Protein AF-A0A7X7XX45-F1 (afdb_monomer)

Nearest PDB structures (foldseek):
  5l0c-assembly2_B  TM=2.137E-01  e=3.041E+00  Homo sapiens
  5l0g-assembly2_C  TM=2.262E-01  e=4.670E+00  Homo sapiens
  5l0g-assembly1_B  TM=1.902E-01  e=3.610E+00  Homo sapiens
  5l0c-assembly2_D-3  TM=1.941E-01  e=4.474E+00  Homo sapiens
  3h2u-assembly2_C  TM=1.671E-01  e=4.670E+00  Homo sapiens

Structure (mmCIF, N/CA/C/O backbone):
data_AF-A0A7X7XX45-F1
#
_entry.id   AF-A0A7X7XX45-F1
#
loop_
_atom_site.group_PDB
_atom_site.id
_atom_site.type_symbol
_atom_site.label_atom_id
_atom_site.label_alt_id
_atom_site.label_comp_id
_atom_site.label_asym_id
_atom_site.label_entity_id
_atom_site.label_seq_id
_atom_site.pdbx_PDB_ins_code
_atom_site.Cartn_x
_atom_site.Cartn_y
_atom_site.Cartn_z
_atom_site.occupancy
_atom_site.B_iso_or_equiv
_atom_site.auth_seq_id
_atom_site.auth_comp_id
_atom_site.auth_asym_id
_atom_site.auth_atom_id
_atom_site.pdbx_PDB_model_num
ATOM 1 N N . MET A 1 1 ? -2.758 -10.608 6.182 1.00 79.75 1 MET A N 1
ATOM 2 C CA . MET A 1 1 ? -3.254 -10.461 4.802 1.00 79.75 1 MET A CA 1
ATOM 3 C C . MET A 1 1 ? -2.399 -9.514 3.956 1.00 79.75 1 MET A C 1
ATOM 5 O O . MET A 1 1 ? -2.329 -8.332 4.275 1.00 79.75 1 MET A O 1
ATOM 9 N N . PHE A 1 2 ? -1.771 -9.986 2.877 1.00 82.12 2 PHE A N 1
ATOM 10 C CA . PHE A 1 2 ? -1.176 -9.144 1.828 1.00 82.12 2 PHE A CA 1
ATOM 11 C C . PHE A 1 2 ? -2.264 -8.475 0.977 1.00 82.12 2 PHE A C 1
ATOM 13 O O . PHE A 1 2 ? -3.292 -9.090 0.683 1.00 82.12 2 PHE A O 1
ATOM 20 N N . LEU A 1 3 ? -2.010 -7.222 0.591 1.00 79.75 3 LEU A N 1
ATOM 21 C CA . LEU A 1 3 ? -2.882 -6.390 -0.237 1.00 79.75 3 LEU A CA 1
ATOM 22 C C . LEU A 1 3 ? -2.043 -5.680 -1.287 1.00 79.75 3 LEU A C 1
ATOM 24 O O . LEU A 1 3 ? -1.069 -5.014 -0.939 1.00 79.75 3 LEU A O 1
ATOM 28 N N . ASP A 1 4 ? -2.458 -5.728 -2.544 1.00 78.69 4 ASP A N 1
ATOM 29 C CA . ASP A 1 4 ? -1.785 -5.019 -3.636 1.00 78.69 4 ASP A CA 1
ATOM 30 C C . ASP A 1 4 ? -2.179 -3.540 -3.779 1.00 78.69 4 ASP A C 1
ATOM 32 O O . ASP A 1 4 ? -1.644 -2.824 -4.620 1.00 78.69 4 ASP A O 1
ATOM 36 N N . LEU A 1 5 ? -3.087 -3.040 -2.942 1.00 77.31 5 LEU A N 1
ATOM 37 C CA . LEU A 1 5 ? -3.520 -1.639 -2.980 1.00 77.31 5 LEU A CA 1
ATOM 38 C C . LEU A 1 5 ? -2.378 -0.650 -2.687 1.00 77.31 5 LEU A C 1
ATOM 40 O O . LEU A 1 5 ? -2.377 0.456 -3.216 1.00 77.31 5 LEU A O 1
ATOM 44 N N . PHE A 1 6 ? -1.387 -1.059 -1.888 1.00 80.56 6 PHE A N 1
ATOM 45 C CA . PHE A 1 6 ? -0.190 -0.261 -1.590 1.00 80.56 6 PHE A CA 1
ATOM 46 C C . PHE A 1 6 ? 0.928 -0.439 -2.621 1.00 80.56 6 PHE A C 1
ATOM 48 O O . PHE A 1 6 ? 2.049 0.020 -2.395 1.00 80.56 6 PHE A O 1
ATOM 55 N N . ASP A 1 7 ? 0.657 -1.135 -3.726 1.00 81.19 7 ASP A N 1
ATOM 56 C CA . ASP A 1 7 ? 1.629 -1.326 -4.789 1.00 81.19 7 ASP A CA 1
ATOM 57 C C . ASP A 1 7 ? 2.168 0.011 -5.322 1.00 81.19 7 ASP A C 1
ATOM 59 O O . ASP A 1 7 ? 1.444 0.994 -5.506 1.00 81.19 7 ASP A O 1
ATOM 63 N N . THR A 1 8 ? 3.476 0.044 -5.556 1.00 81.12 8 THR A N 1
ATOM 64 C CA . THR A 1 8 ? 4.220 1.279 -5.817 1.00 81.12 8 THR A CA 1
ATOM 65 C C . THR A 1 8 ? 3.784 1.928 -7.125 1.00 81.12 8 THR A C 1
ATOM 67 O O . THR A 1 8 ? 3.627 3.148 -7.196 1.00 81.12 8 THR A O 1
ATOM 70 N N . VAL A 1 9 ? 3.449 1.117 -8.132 1.00 82.38 9 VAL A N 1
ATOM 71 C CA . VAL A 1 9 ? 3.035 1.599 -9.451 1.00 82.38 9 VAL A CA 1
ATOM 72 C C . VAL A 1 9 ? 1.693 2.322 -9.396 1.00 82.38 9 VAL A C 1
ATOM 74 O O . VAL A 1 9 ? 1.537 3.347 -10.061 1.00 82.38 9 VAL A O 1
ATOM 77 N N . ARG A 1 10 ? 0.744 1.866 -8.563 1.00 81.94 10 ARG A N 1
ATOM 78 C CA . ARG A 1 10 ? -0.581 2.509 -8.416 1.00 81.94 10 ARG A CA 1
ATOM 79 C C . ARG A 1 10 ? -0.487 3.966 -7.980 1.00 81.94 10 ARG A C 1
ATOM 81 O O . ARG A 1 10 ? -1.389 4.755 -8.240 1.00 81.94 10 ARG A O 1
ATOM 88 N N . THR A 1 11 ? 0.612 4.323 -7.326 1.00 81.69 11 THR A N 1
ATOM 89 C CA . THR A 1 11 ? 0.851 5.670 -6.807 1.00 81.69 11 THR A CA 1
ATOM 90 C C . THR A 1 11 ? 2.033 6.364 -7.483 1.00 81.69 11 THR A C 1
ATOM 92 O O . THR A 1 11 ? 2.446 7.438 -7.046 1.00 81.69 11 THR A O 1
ATOM 95 N N . SER A 1 12 ? 2.570 5.782 -8.560 1.00 83.69 12 SER A N 1
ATOM 96 C CA . SER A 1 12 ? 3.710 6.312 -9.302 1.00 83.69 12 SER A CA 1
ATOM 97 C C . SER A 1 12 ? 3.278 7.347 -10.338 1.00 83.69 12 SER A C 1
ATOM 99 O O . SER A 1 12 ? 2.596 7.022 -11.314 1.00 83.69 12 SER A O 1
ATOM 101 N N . LEU A 1 13 ? 3.743 8.589 -10.175 1.00 80.62 13 LEU A N 1
ATOM 102 C CA . LEU A 1 13 ? 3.510 9.677 -11.137 1.00 80.62 13 LEU A CA 1
ATOM 103 C C . LEU A 1 13 ? 4.233 9.470 -12.478 1.00 80.62 13 LEU A C 1
ATOM 105 O O . LEU A 1 13 ? 3.911 10.131 -13.461 1.00 80.62 13 LEU A O 1
ATOM 109 N N . ALA A 1 14 ? 5.194 8.543 -12.538 1.00 77.88 14 ALA A N 1
ATOM 110 C CA . ALA A 1 14 ? 5.824 8.145 -13.794 1.00 77.88 14 ALA A CA 1
ATOM 111 C C . ALA A 1 14 ? 4.869 7.327 -14.685 1.00 77.88 14 ALA A C 1
ATOM 113 O O . ALA A 1 14 ? 5.042 7.269 -15.903 1.00 77.88 14 ALA A O 1
ATOM 114 N N . VAL A 1 15 ? 3.859 6.689 -14.082 1.00 77.56 15 VAL A N 1
ATOM 115 C CA . VAL A 1 15 ? 2.940 5.767 -14.762 1.00 77.56 15 VAL A CA 1
ATOM 116 C C . VAL A 1 15 ? 1.519 6.322 -14.842 1.00 77.56 15 VAL A C 1
ATOM 118 O O . VAL A 1 15 ? 0.842 6.094 -15.848 1.00 77.56 15 VAL A O 1
ATOM 121 N N . ASN A 1 16 ? 1.082 7.036 -13.805 1.00 82.12 16 ASN A N 1
ATOM 122 C CA . ASN A 1 16 ? -0.287 7.504 -13.617 1.00 82.12 16 ASN A CA 1
ATOM 123 C C . ASN A 1 16 ? -0.335 9.022 -13.390 1.00 82.12 16 ASN A C 1
ATOM 125 O O . ASN A 1 16 ? 0.634 9.632 -12.943 1.00 82.12 16 ASN A O 1
ATOM 129 N N . ASP A 1 17 ? -1.477 9.640 -13.686 1.00 84.62 17 ASP A N 1
ATOM 130 C CA . ASP A 1 17 ? -1.714 11.046 -13.354 1.00 84.62 17 ASP A CA 1
ATOM 131 C C . ASP A 1 17 ? -1.974 11.259 -11.850 1.00 84.62 17 ASP A C 1
ATOM 133 O O . ASP A 1 17 ? -2.214 10.325 -11.080 1.00 84.62 17 ASP A O 1
ATOM 137 N N . LEU A 1 18 ? -1.912 12.526 -11.425 1.00 84.81 18 LEU A N 1
ATOM 138 C CA . LEU A 1 18 ? -2.048 12.921 -10.022 1.00 84.81 18 LEU A CA 1
ATOM 139 C C . LEU A 1 18 ? -3.398 12.511 -9.413 1.00 84.81 18 LEU A C 1
ATOM 141 O O . LEU A 1 18 ? -3.440 12.128 -8.243 1.00 84.81 18 LEU A O 1
ATOM 145 N N . GLU A 1 19 ? -4.478 12.590 -10.190 1.00 86.44 19 GLU A N 1
ATOM 146 C CA . GLU A 1 19 ? -5.829 12.246 -9.743 1.00 86.44 19 GLU A CA 1
ATOM 147 C C . GLU A 1 19 ? -5.939 10.740 -9.480 1.00 86.44 19 GLU A C 1
ATOM 149 O O . GLU A 1 19 ? -6.346 10.328 -8.393 1.00 86.44 19 GLU A O 1
ATOM 154 N N . THR A 1 20 ? -5.459 9.921 -10.417 1.00 84.00 20 THR A N 1
ATOM 155 C CA . THR A 1 20 ? -5.414 8.456 -10.306 1.00 84.00 20 THR A CA 1
ATOM 156 C C . THR A 1 20 ? -4.569 7.999 -9.112 1.00 84.00 20 THR A C 1
ATOM 158 O O . THR A 1 20 ? -4.990 7.135 -8.334 1.00 84.00 20 THR A O 1
ATOM 161 N N . CYS A 1 21 ? -3.396 8.609 -8.912 1.00 83.38 21 CYS A N 1
ATOM 162 C CA . CYS A 1 21 ? -2.545 8.348 -7.747 1.00 83.38 21 CYS A CA 1
ATOM 163 C C . CYS A 1 21 ? -3.228 8.749 -6.428 1.00 83.38 21 CYS A C 1
ATOM 165 O O . CYS A 1 21 ? -3.080 8.065 -5.409 1.00 83.38 21 CYS A O 1
ATOM 167 N N . GLY A 1 22 ? -3.968 9.864 -6.436 1.00 82.94 22 GLY A N 1
ATOM 168 C CA . GLY A 1 22 ? -4.754 10.344 -5.301 1.00 82.94 22 GLY A CA 1
ATOM 169 C C . GLY A 1 22 ? -5.859 9.364 -4.919 1.00 82.94 22 GLY A C 1
ATOM 170 O O . GLY A 1 22 ? -5.903 8.927 -3.768 1.00 82.94 22 GLY A O 1
ATOM 171 N N . LYS A 1 23 ? -6.679 8.945 -5.892 1.00 83.38 23 LYS A N 1
ATOM 172 C CA . LYS A 1 23 ? -7.745 7.955 -5.682 1.00 83.38 23 LYS A CA 1
ATOM 173 C C . LYS A 1 23 ? -7.185 6.638 -5.141 1.00 83.38 23 LYS A C 1
ATOM 175 O O . LYS A 1 23 ? -7.650 6.159 -4.111 1.00 83.38 23 LYS A O 1
ATOM 180 N N . SER A 1 24 ? -6.118 6.121 -5.755 1.00 82.81 24 SER A N 1
ATOM 181 C CA . SER A 1 24 ? -5.468 4.876 -5.315 1.00 82.81 24 SER A CA 1
ATOM 182 C C . SER A 1 24 ? -4.968 4.946 -3.868 1.00 82.81 24 SER A C 1
ATOM 184 O O . SER A 1 24 ? -5.066 3.967 -3.134 1.00 82.81 24 SER A O 1
ATOM 186 N N . SER A 1 25 ? -4.461 6.107 -3.434 1.00 84.12 25 SER A N 1
ATOM 187 C CA . SER A 1 25 ? -4.001 6.293 -2.051 1.00 84.12 25 SER A CA 1
ATOM 188 C C . SER A 1 25 ? -5.155 6.224 -1.050 1.00 84.12 25 SER A C 1
ATOM 190 O O . SER A 1 25 ? -5.038 5.549 -0.029 1.00 84.12 25 SER A O 1
ATOM 192 N N . VAL A 1 26 ? -6.279 6.877 -1.362 1.00 83.12 26 VAL A N 1
ATOM 193 C CA . VAL A 1 26 ? -7.488 6.857 -0.522 1.00 83.12 26 VAL A CA 1
ATOM 194 C C . VAL A 1 26 ? -8.083 5.451 -0.454 1.00 83.12 26 VAL A C 1
ATOM 196 O O . VAL A 1 26 ? -8.467 4.996 0.624 1.00 83.12 26 VAL A O 1
ATOM 199 N N . GLU A 1 27 ? -8.124 4.736 -1.581 1.00 81.50 27 GLU A N 1
ATOM 200 C CA . GLU A 1 27 ? -8.581 3.344 -1.637 1.00 81.50 27 GLU A CA 1
ATOM 201 C C . GLU A 1 27 ? -7.728 2.430 -0.748 1.00 81.50 27 GLU A C 1
ATOM 203 O O . GLU A 1 27 ? -8.270 1.651 0.040 1.00 81.50 27 GLU A O 1
ATOM 208 N N . ALA A 1 28 ? -6.399 2.547 -0.842 1.00 83.44 28 ALA A N 1
ATOM 209 C CA . ALA A 1 28 ? -5.459 1.747 -0.064 1.00 83.44 28 ALA A CA 1
ATOM 210 C C . ALA A 1 28 ? -5.611 1.979 1.444 1.00 83.44 28 ALA A C 1
ATOM 212 O O . ALA A 1 28 ? -5.708 1.023 2.216 1.00 83.44 28 ALA A O 1
ATOM 213 N N . GLU A 1 29 ? -5.688 3.242 1.860 1.00 86.62 29 GLU A N 1
ATOM 214 C CA . GLU A 1 29 ? -5.893 3.626 3.256 1.00 86.62 29 GLU A CA 1
ATOM 215 C C . GLU A 1 29 ? -7.245 3.136 3.795 1.00 86.62 29 GLU A C 1
ATOM 217 O O . GLU A 1 29 ? -7.315 2.502 4.850 1.00 86.62 29 GLU A O 1
ATOM 222 N N . THR A 1 30 ? -8.317 3.343 3.031 1.00 84.19 30 THR A N 1
ATOM 223 C CA . THR A 1 30 ? -9.670 2.922 3.413 1.00 84.19 30 THR A CA 1
ATOM 224 C C . THR A 1 30 ? -9.752 1.405 3.590 1.00 84.19 30 THR A C 1
ATOM 226 O O . THR A 1 30 ? -10.293 0.913 4.585 1.00 84.19 30 THR A O 1
ATOM 229 N N . ALA A 1 31 ? -9.184 0.642 2.655 1.00 82.88 31 ALA A N 1
ATOM 230 C CA . ALA A 1 31 ? -9.136 -0.809 2.763 1.00 82.88 31 ALA A CA 1
ATOM 231 C C . ALA A 1 31 ? -8.314 -1.259 3.976 1.00 82.88 31 ALA A C 1
ATOM 233 O O . ALA A 1 31 ? -8.749 -2.142 4.714 1.00 82.88 31 ALA A O 1
ATOM 234 N N . LEU A 1 32 ? -7.160 -0.633 4.229 1.00 87.44 32 LEU A N 1
ATOM 235 C CA . LEU A 1 32 ? -6.329 -0.933 5.394 1.00 87.44 32 LEU A CA 1
ATOM 236 C C . LEU A 1 32 ? -7.125 -0.789 6.696 1.00 87.44 32 LEU A C 1
ATOM 238 O O . LEU A 1 32 ? -7.111 -1.694 7.534 1.00 87.44 32 LEU A O 1
ATOM 242 N N . PHE A 1 33 ? -7.860 0.313 6.845 1.00 89.44 33 PHE A N 1
ATOM 243 C CA . PHE A 1 33 ? -8.712 0.553 8.003 1.00 89.44 33 PHE A CA 1
ATOM 244 C C . PHE A 1 33 ? -9.787 -0.514 8.173 1.00 89.44 33 PHE A C 1
ATOM 246 O O . PHE A 1 33 ? -9.882 -1.113 9.248 1.00 89.44 33 PHE A O 1
ATOM 253 N N . TYR A 1 34 ? -10.574 -0.794 7.133 1.00 87.44 34 TYR A N 1
ATOM 254 C CA . TYR A 1 34 ? -11.649 -1.780 7.245 1.00 87.44 34 TYR A CA 1
ATOM 255 C C . TYR A 1 34 ? -11.129 -3.181 7.534 1.00 87.44 34 TYR A C 1
ATOM 257 O O . TYR A 1 34 ? -11.734 -3.905 8.320 1.00 87.44 34 TYR A O 1
ATOM 265 N N . LEU A 1 35 ? -9.984 -3.554 6.972 1.00 86.81 35 LEU A N 1
ATOM 266 C CA . LEU A 1 35 ? -9.382 -4.855 7.228 1.00 86.81 35 LEU A CA 1
ATOM 267 C C . LEU A 1 35 ? -8.911 -5.000 8.671 1.00 86.81 35 LEU A C 1
ATOM 269 O O . LEU A 1 35 ? -9.199 -6.024 9.289 1.00 86.81 35 LEU A O 1
ATOM 273 N N . MET A 1 36 ? -8.289 -3.964 9.239 1.00 91.00 36 MET A N 1
ATOM 274 C CA . MET A 1 36 ? -7.956 -3.958 10.665 1.00 91.00 36 MET A CA 1
ATOM 275 C C . MET A 1 36 ? -9.218 -4.024 11.538 1.00 91.00 36 MET A C 1
ATOM 277 O O . MET A 1 36 ? -9.263 -4.791 12.498 1.00 91.00 36 MET A O 1
ATOM 281 N N . VAL A 1 37 ? -10.275 -3.271 11.200 1.00 91.50 37 VAL A N 1
ATOM 282 C CA . VAL A 1 37 ? -11.560 -3.303 11.929 1.00 91.50 37 VAL A CA 1
ATOM 283 C C . VAL A 1 37 ? -12.208 -4.691 11.871 1.00 91.50 37 VAL A C 1
ATOM 285 O O . VAL A 1 37 ? -12.785 -5.143 12.861 1.00 91.50 37 VAL A O 1
ATOM 288 N N . LEU A 1 38 ? -12.059 -5.394 10.748 1.00 89.00 38 LEU A N 1
ATOM 289 C CA . LEU A 1 38 ? -12.464 -6.788 10.550 1.00 89.00 38 LEU A CA 1
ATOM 290 C C . LEU A 1 38 ? -11.493 -7.807 11.164 1.00 89.00 38 LEU A C 1
ATOM 292 O O . LEU A 1 38 ? -11.680 -9.008 10.995 1.00 89.00 38 LEU A O 1
ATOM 296 N N . GLY A 1 39 ? -10.484 -7.357 11.910 1.00 88.38 39 GLY A N 1
ATOM 297 C CA . GLY A 1 39 ? -9.573 -8.219 12.656 1.00 88.38 39 GLY A CA 1
ATOM 298 C C . GLY A 1 39 ? -8.491 -8.903 11.836 1.00 88.38 39 GLY A C 1
ATOM 299 O O . GLY A 1 39 ? -7.779 -9.740 12.390 1.00 88.38 39 GLY A O 1
ATOM 300 N N . TYR A 1 40 ? -8.359 -8.559 10.556 1.00 88.44 40 TYR A N 1
ATOM 301 C CA . TYR A 1 40 ? -7.210 -8.958 9.758 1.00 88.44 40 TYR A CA 1
ATOM 302 C C . TYR A 1 40 ? -5.987 -8.139 10.158 1.00 88.44 40 TYR A C 1
ATOM 304 O O . TYR A 1 40 ? -6.102 -7.016 10.651 1.00 88.44 40 TYR A O 1
ATOM 312 N N . HIS A 1 41 ? -4.805 -8.685 9.887 1.00 88.94 41 HIS A N 1
ATOM 313 C CA . HIS A 1 41 ? -3.536 -7.997 10.073 1.00 88.94 41 HIS A CA 1
ATOM 314 C C . HIS A 1 41 ? -2.912 -7.756 8.699 1.00 88.94 41 HIS A C 1
ATOM 316 O O . HIS A 1 41 ? -2.231 -8.645 8.160 1.00 88.94 41 HIS A O 1
ATOM 322 N N . PRO A 1 42 ? -3.156 -6.580 8.091 1.00 89.00 42 PRO A N 1
ATOM 323 C CA . PRO A 1 42 ? -2.537 -6.216 6.832 1.00 89.00 42 PRO A CA 1
ATOM 324 C C . PRO A 1 42 ? -1.023 -6.384 6.893 1.00 89.00 42 PRO A C 1
ATOM 326 O O . PRO A 1 42 ? -0.378 -6.045 7.887 1.00 89.00 42 PRO A O 1
ATOM 329 N N . ASN A 1 43 ? -0.469 -6.949 5.831 1.00 88.88 43 ASN A N 1
ATOM 330 C CA . ASN A 1 43 ? 0.919 -7.350 5.765 1.00 88.88 43 ASN A CA 1
ATOM 331 C C . ASN A 1 43 ? 1.599 -6.658 4.588 1.00 88.88 43 ASN A C 1
ATOM 333 O O . ASN A 1 43 ? 1.403 -7.048 3.437 1.00 88.88 43 ASN A O 1
ATOM 337 N N . LEU A 1 44 ? 2.362 -5.616 4.901 1.00 91.00 44 LEU A N 1
ATOM 338 C CA . LEU A 1 44 ? 3.041 -4.780 3.921 1.00 91.00 44 LEU A CA 1
ATOM 339 C C . LEU A 1 44 ? 4.413 -5.369 3.593 1.00 91.00 44 LEU A C 1
ATOM 341 O O . LEU A 1 44 ? 5.158 -5.781 4.484 1.00 91.00 44 LEU A O 1
ATOM 345 N N . THR A 1 45 ? 4.773 -5.413 2.316 1.00 90.50 45 THR A N 1
ATOM 346 C CA . THR A 1 45 ? 6.115 -5.849 1.905 1.00 90.50 45 THR A CA 1
ATOM 347 C C . THR A 1 45 ? 7.121 -4.711 2.053 1.00 90.50 45 THR A C 1
ATOM 349 O O . THR A 1 45 ? 6.755 -3.536 2.109 1.00 90.50 45 THR A O 1
ATOM 352 N N . GLN A 1 46 ? 8.416 -5.036 2.066 1.00 88.94 46 GLN A N 1
ATOM 353 C CA . GLN A 1 46 ? 9.471 -4.015 2.083 1.00 88.94 46 GLN A CA 1
ATOM 354 C C . GLN A 1 46 ? 9.332 -3.008 0.934 1.00 88.94 46 GLN A C 1
ATOM 356 O O . GLN A 1 46 ? 9.507 -1.817 1.168 1.00 88.94 46 GLN A O 1
ATOM 361 N N . THR A 1 47 ? 8.963 -3.466 -0.270 1.00 88.56 47 THR A N 1
ATOM 362 C CA . THR A 1 47 ? 8.741 -2.596 -1.437 1.00 88.56 47 THR A CA 1
ATOM 363 C C . THR A 1 47 ? 7.599 -1.610 -1.200 1.00 88.56 47 THR A C 1
ATOM 365 O O . THR A 1 47 ? 7.752 -0.425 -1.471 1.00 88.56 47 THR A O 1
ATOM 368 N N . GLN A 1 48 ? 6.476 -2.069 -0.640 1.00 90.06 48 GLN A N 1
ATOM 369 C CA . GLN A 1 48 ? 5.343 -1.190 -0.331 1.00 90.06 48 GLN A CA 1
ATOM 370 C C . GLN A 1 48 ? 5.713 -0.151 0.728 1.00 90.06 48 GLN A C 1
ATOM 372 O O . GLN A 1 48 ? 5.337 1.008 0.611 1.00 90.06 48 GLN A O 1
ATOM 377 N N . ILE A 1 49 ? 6.493 -0.535 1.739 1.00 90.88 49 ILE A N 1
ATOM 378 C CA . ILE A 1 49 ? 6.934 0.395 2.783 1.00 90.88 49 ILE A CA 1
ATOM 379 C C . ILE A 1 49 ? 7.868 1.478 2.235 1.00 90.88 49 ILE A C 1
ATOM 381 O O . ILE A 1 49 ? 7.727 2.644 2.589 1.00 90.88 49 ILE A O 1
ATOM 385 N N . MET A 1 50 ? 8.841 1.096 1.409 1.00 88.62 50 MET A N 1
ATOM 386 C CA . MET A 1 50 ? 9.905 2.006 0.975 1.00 88.62 50 MET A CA 1
ATOM 387 C C . MET A 1 50 ? 9.531 2.864 -0.244 1.00 88.62 50 MET A C 1
ATOM 389 O O . MET A 1 50 ? 10.139 3.911 -0.456 1.00 88.62 50 MET A O 1
ATOM 393 N N . ASP A 1 51 ? 8.589 2.401 -1.071 1.00 87.81 51 ASP A N 1
ATOM 394 C CA . ASP A 1 51 ? 8.368 2.942 -2.417 1.00 87.81 51 ASP A CA 1
ATOM 395 C C . ASP A 1 51 ? 6.882 3.192 -2.754 1.00 87.81 51 ASP A C 1
ATOM 397 O O . ASP A 1 51 ? 6.532 3.546 -3.878 1.00 87.81 51 ASP A O 1
ATOM 401 N N . SER A 1 52 ? 5.974 3.047 -1.783 1.00 89.31 52 SER A N 1
ATOM 402 C CA . SER A 1 52 ? 4.587 3.501 -1.938 1.00 89.31 52 SER A CA 1
ATOM 403 C C . SER A 1 52 ? 4.464 4.974 -1.559 1.00 89.31 52 SER A C 1
ATOM 405 O O . SER A 1 52 ? 4.709 5.351 -0.409 1.00 89.31 52 SER A O 1
ATOM 407 N N . ASN A 1 53 ? 3.993 5.812 -2.487 1.00 85.75 53 ASN A N 1
ATOM 408 C CA . ASN A 1 53 ? 3.744 7.224 -2.191 1.00 85.75 53 ASN A CA 1
ATOM 409 C C . ASN A 1 53 ? 2.649 7.412 -1.129 1.00 85.75 53 ASN A C 1
ATOM 411 O O . ASN A 1 53 ? 2.653 8.426 -0.435 1.00 85.75 53 ASN A O 1
ATOM 415 N N . THR A 1 54 ? 1.736 6.449 -0.952 1.00 87.38 54 THR A N 1
ATOM 416 C CA . THR A 1 54 ? 0.759 6.480 0.148 1.00 87.38 54 THR A CA 1
ATOM 417 C C . THR A 1 54 ? 1.457 6.405 1.503 1.00 87.38 54 THR A C 1
ATOM 419 O O . THR A 1 54 ? 1.203 7.243 2.364 1.00 87.38 54 THR A O 1
ATOM 422 N N . ILE A 1 55 ? 2.385 5.458 1.679 1.00 90.50 55 ILE A N 1
ATOM 423 C CA . ILE A 1 55 ? 3.117 5.282 2.942 1.00 90.50 55 ILE A CA 1
ATOM 424 C C . ILE A 1 55 ? 3.985 6.505 3.246 1.00 90.50 55 ILE A C 1
ATOM 426 O O . ILE A 1 55 ? 3.964 7.004 4.369 1.00 90.50 55 ILE A O 1
ATOM 430 N N . ILE A 1 56 ? 4.693 7.034 2.246 1.00 87.19 56 IL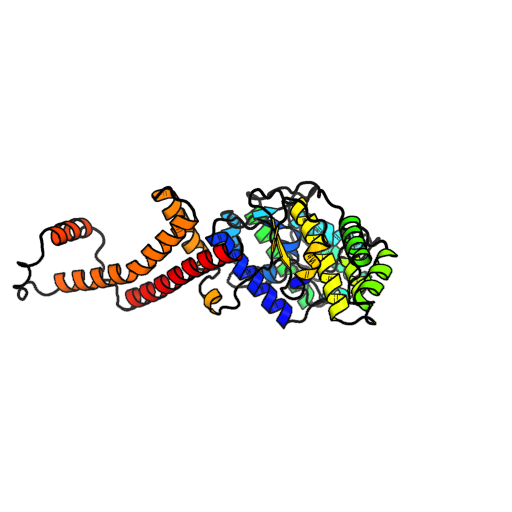E A N 1
ATOM 431 C CA . ILE A 1 56 ? 5.541 8.217 2.436 1.00 87.19 56 ILE A CA 1
ATOM 432 C C . ILE A 1 56 ? 4.717 9.445 2.829 1.00 87.19 56 ILE A C 1
ATOM 434 O O . ILE A 1 56 ? 5.075 10.130 3.784 1.00 87.19 56 ILE A O 1
ATOM 438 N N . LYS A 1 57 ? 3.565 9.675 2.187 1.00 87.75 57 LYS A N 1
ATOM 439 C CA . LYS A 1 57 ? 2.657 10.767 2.570 1.00 87.75 57 LYS A CA 1
ATOM 440 C C . LYS A 1 57 ? 2.159 10.637 4.007 1.00 87.75 57 LYS A C 1
ATOM 442 O O . LYS A 1 57 ? 2.122 11.636 4.716 1.00 87.75 57 LYS A O 1
ATOM 447 N N . ILE A 1 58 ? 1.812 9.427 4.453 1.00 90.56 58 ILE A N 1
ATOM 448 C CA . ILE A 1 58 ? 1.407 9.188 5.848 1.00 90.56 58 ILE A CA 1
ATOM 449 C C . ILE A 1 58 ? 2.558 9.546 6.796 1.00 90.56 58 ILE A C 1
ATOM 451 O O . ILE A 1 58 ? 2.353 10.279 7.762 1.00 90.56 58 ILE A O 1
ATOM 455 N N . MET A 1 59 ? 3.776 9.092 6.492 1.00 92.56 59 MET A N 1
ATOM 456 C CA . MET A 1 59 ? 4.968 9.342 7.309 1.00 92.56 59 MET A CA 1
ATOM 457 C C . MET A 1 59 ? 5.410 10.810 7.347 1.00 92.56 59 MET A C 1
ATOM 459 O O . MET A 1 59 ? 6.008 11.231 8.334 1.00 92.56 59 MET A O 1
ATOM 463 N N . GLN A 1 60 ? 5.104 11.588 6.309 1.00 88.88 60 GLN A N 1
ATOM 464 C CA . GLN A 1 60 ? 5.378 13.028 6.227 1.00 88.88 60 GLN A CA 1
ATOM 465 C C . GLN A 1 60 ? 4.214 13.900 6.737 1.00 88.88 60 GLN A C 1
ATOM 467 O O . GLN A 1 60 ? 4.285 15.124 6.669 1.00 88.88 60 GLN A O 1
ATOM 472 N N . SER A 1 61 ? 3.137 13.291 7.239 1.00 90.00 61 SER A N 1
ATOM 473 C CA . SER A 1 61 ? 1.958 13.994 7.758 1.00 90.00 61 SER A CA 1
ATOM 474 C C . SER A 1 61 ? 1.874 13.945 9.287 1.00 90.00 61 SER A C 1
ATOM 476 O O . SER A 1 61 ? 2.608 13.206 9.949 1.00 90.00 61 SER A O 1
ATOM 478 N N . ASP A 1 62 ? 0.890 14.650 9.849 1.00 90.06 62 ASP A N 1
ATOM 479 C CA . ASP A 1 62 ? 0.546 14.585 11.277 1.00 90.06 62 ASP A CA 1
ATOM 480 C C . ASP A 1 62 ? 0.117 13.171 11.734 1.00 90.06 62 ASP A C 1
ATOM 482 O O . ASP A 1 62 ? 0.039 12.888 12.932 1.00 90.06 62 ASP A O 1
ATOM 486 N N . TYR A 1 63 ? -0.130 12.250 10.795 1.00 90.50 63 TYR A N 1
ATOM 487 C CA . TYR A 1 63 ? -0.566 10.878 11.063 1.00 90.50 63 TYR A CA 1
ATOM 488 C C . TYR A 1 63 ? 0.573 9.889 11.332 1.00 90.50 63 TYR A C 1
ATOM 490 O O . TYR A 1 63 ? 0.306 8.752 11.736 1.00 90.50 63 TYR A O 1
ATOM 498 N N . LYS A 1 64 ? 1.835 10.306 11.157 1.00 93.81 64 LYS A N 1
ATOM 499 C CA . LYS A 1 64 ? 3.034 9.474 11.345 1.00 93.81 64 LYS A CA 1
ATOM 500 C C . LYS A 1 64 ? 3.001 8.648 12.633 1.00 93.81 64 LYS A C 1
ATOM 502 O O . LYS A 1 64 ? 3.143 7.428 12.595 1.00 93.81 64 LYS A O 1
ATOM 507 N N . GLU A 1 65 ? 2.791 9.297 13.777 1.00 93.94 65 GLU A N 1
ATOM 508 C CA . GLU A 1 65 ? 2.839 8.626 15.084 1.00 93.94 65 GLU A CA 1
ATOM 509 C C . GLU A 1 65 ? 1.731 7.582 15.244 1.00 93.94 65 GLU A C 1
ATOM 511 O O . GLU A 1 65 ? 1.954 6.505 15.801 1.00 93.94 65 GLU A O 1
ATOM 516 N N . SER A 1 66 ? 0.540 7.869 14.719 1.00 93.81 66 SER A N 1
ATOM 517 C CA . SER A 1 66 ? -0.579 6.930 14.723 1.00 93.81 66 SER A CA 1
ATOM 518 C C . SER A 1 66 ? -0.270 5.689 13.884 1.00 93.81 66 SER A C 1
ATOM 520 O O . SER A 1 66 ? -0.477 4.566 14.348 1.00 93.81 66 SER A O 1
ATOM 522 N N . PHE A 1 67 ? 0.291 5.873 12.687 1.00 93.81 67 PHE A N 1
ATOM 523 C CA . PHE A 1 67 ? 0.710 4.773 11.819 1.00 93.81 67 PHE A CA 1
ATOM 524 C C . PHE A 1 67 ? 1.802 3.909 12.468 1.00 93.81 67 PHE A C 1
ATOM 526 O O . PHE A 1 67 ? 1.648 2.689 12.586 1.00 93.81 67 PHE A O 1
ATOM 533 N N . LEU A 1 68 ? 2.862 4.535 12.987 1.00 94.50 68 LEU A N 1
ATOM 534 C CA . LEU A 1 68 ? 3.946 3.846 13.696 1.00 94.50 68 LEU A CA 1
ATOM 535 C C . LEU A 1 68 ? 3.435 3.063 14.913 1.00 94.50 68 LEU A C 1
ATOM 537 O O . LEU A 1 68 ? 3.860 1.934 15.166 1.00 94.50 68 LEU A O 1
ATOM 541 N N . LYS A 1 69 ? 2.467 3.615 15.649 1.00 93.50 69 LYS A N 1
ATOM 542 C CA . LYS A 1 69 ? 1.846 2.942 16.795 1.00 93.50 69 LYS A CA 1
ATOM 543 C C . LYS A 1 69 ? 1.056 1.695 16.392 1.00 93.50 69 LYS A C 1
ATOM 545 O O . LYS A 1 69 ? 1.080 0.712 17.136 1.00 93.50 69 LYS A O 1
ATOM 550 N N . LEU A 1 70 ? 0.385 1.702 15.238 1.00 93.94 70 LEU A N 1
ATOM 551 C CA . LEU A 1 70 ? -0.316 0.523 14.712 1.00 93.94 70 LEU A CA 1
ATOM 552 C C . LEU A 1 70 ? 0.661 -0.596 14.327 1.00 93.94 70 LEU A C 1
ATOM 554 O O . LEU A 1 70 ? 0.391 -1.762 14.623 1.00 93.94 70 LEU A O 1
ATOM 558 N N . ILE A 1 71 ? 1.821 -0.245 13.761 1.00 94.00 71 ILE A N 1
ATOM 559 C CA . ILE A 1 71 ? 2.919 -1.187 13.488 1.00 94.00 71 ILE A CA 1
ATOM 560 C C . ILE A 1 71 ? 3.477 -1.763 14.793 1.00 94.00 71 ILE A C 1
ATOM 562 O O . ILE A 1 71 ? 3.543 -2.982 14.953 1.00 94.00 71 ILE A O 1
ATOM 566 N N . ARG A 1 72 ? 3.811 -0.901 15.765 1.00 92.50 72 ARG A N 1
ATOM 567 C CA . ARG A 1 72 ? 4.348 -1.301 17.079 1.00 92.50 72 ARG A CA 1
ATOM 568 C C . ARG A 1 72 ? 3.427 -2.284 17.805 1.00 92.50 72 ARG A C 1
ATOM 570 O O . ARG A 1 72 ? 3.891 -3.194 18.488 1.00 92.50 72 ARG A O 1
ATOM 577 N N . LYS A 1 73 ? 2.111 -2.092 17.679 1.00 90.75 73 LYS A N 1
ATOM 578 C CA . LYS A 1 73 ? 1.088 -2.964 18.279 1.00 90.75 73 LYS A CA 1
ATOM 579 C C . LYS A 1 73 ? 0.785 -4.222 17.464 1.00 90.75 73 LYS A C 1
ATOM 581 O O . LYS A 1 73 ? 0.060 -5.083 17.953 1.00 90.75 73 LYS A O 1
ATOM 586 N N . GLY A 1 74 ? 1.344 -4.344 16.263 1.00 89.88 74 GLY A N 1
ATOM 587 C CA . GLY A 1 74 ? 1.180 -5.504 15.395 1.00 89.88 74 GLY A CA 1
ATOM 588 C C . GLY A 1 74 ? -0.134 -5.540 14.615 1.00 89.88 74 GLY A C 1
ATOM 589 O O . GLY A 1 74 ? -0.414 -6.574 14.011 1.00 89.88 74 GLY A O 1
ATOM 590 N N . TYR A 1 75 ? -0.911 -4.447 14.602 1.00 91.38 75 TYR A N 1
ATOM 591 C CA . TYR A 1 75 ? -2.104 -4.313 13.754 1.00 91.38 75 TYR A CA 1
ATOM 592 C C . TYR A 1 75 ? -1.728 -4.301 12.270 1.00 91.38 75 TYR A C 1
ATOM 594 O O . TYR A 1 75 ? -2.436 -4.873 11.448 1.00 91.38 75 TYR A O 1
ATOM 602 N N . ILE A 1 76 ? -0.576 -3.706 11.954 1.00 92.25 76 ILE A N 1
ATOM 603 C CA . ILE A 1 76 ? 0.063 -3.763 10.640 1.00 92.25 76 ILE A CA 1
ATOM 604 C C . ILE A 1 76 ? 1.349 -4.569 10.796 1.00 92.25 76 ILE A C 1
ATOM 606 O O . ILE A 1 76 ? 2.154 -4.308 11.694 1.00 92.25 76 ILE A O 1
ATOM 610 N N . ARG A 1 77 ? 1.540 -5.563 9.933 1.00 90.75 77 ARG A N 1
ATOM 611 C CA . ARG A 1 77 ? 2.732 -6.414 9.906 1.00 90.75 77 ARG A CA 1
ATOM 612 C C . ARG A 1 77 ? 3.574 -6.089 8.686 1.00 90.75 77 ARG A C 1
ATOM 614 O O . ARG A 1 77 ? 3.065 -5.578 7.691 1.00 90.75 77 ARG A O 1
ATOM 621 N N . ILE A 1 78 ? 4.863 -6.399 8.776 1.00 91.62 78 ILE A N 1
ATOM 622 C CA . ILE A 1 78 ? 5.803 -6.173 7.683 1.00 91.62 78 ILE A CA 1
ATOM 623 C C . ILE A 1 78 ? 6.483 -7.485 7.328 1.00 91.62 78 ILE A C 1
ATOM 625 O O . ILE A 1 78 ? 7.032 -8.166 8.200 1.00 91.62 78 ILE A O 1
ATOM 629 N N . SER A 1 79 ? 6.458 -7.818 6.040 1.00 91.12 79 SER A N 1
ATOM 630 C CA . SER A 1 79 ? 7.137 -8.990 5.507 1.00 91.12 79 SER A CA 1
ATOM 631 C C . SER A 1 79 ? 8.457 -8.635 4.843 1.00 91.12 79 SER A C 1
ATOM 633 O O . SER A 1 79 ? 8.520 -7.773 3.965 1.00 91.12 79 SER A O 1
ATOM 635 N N . LEU A 1 80 ? 9.507 -9.335 5.263 1.00 90.50 80 LEU A N 1
ATOM 636 C CA . LEU A 1 80 ? 10.844 -9.247 4.696 1.00 90.50 80 LEU A CA 1
ATOM 637 C C . LEU A 1 80 ? 10.998 -10.292 3.596 1.00 90.50 80 LEU A C 1
ATOM 639 O O . LEU A 1 80 ? 10.772 -11.479 3.837 1.00 90.50 80 LEU A O 1
ATOM 643 N N . TYR A 1 81 ? 11.422 -9.878 2.407 1.00 87.38 81 TYR A N 1
ATOM 644 C CA . TYR A 1 81 ? 11.774 -10.807 1.346 1.00 87.38 81 TYR A CA 1
ATOM 645 C C . TYR A 1 81 ? 12.903 -11.733 1.780 1.00 87.38 81 TYR A C 1
ATOM 647 O O . TYR A 1 81 ? 13.750 -11.391 2.616 1.00 87.38 81 TYR A O 1
ATOM 655 N N . HIS A 1 82 ? 12.931 -12.912 1.164 1.00 82.94 82 HIS A N 1
ATOM 656 C CA . HIS A 1 82 ? 13.957 -13.900 1.434 1.00 82.94 82 HIS A CA 1
ATOM 657 C C . HIS A 1 82 ? 15.367 -13.299 1.291 1.00 82.94 82 HIS A C 1
ATOM 659 O O . HIS A 1 82 ? 15.671 -12.626 0.309 1.00 82.94 82 HIS A O 1
ATOM 665 N N . GLY A 1 83 ? 16.234 -13.556 2.273 1.00 82.44 83 GLY A N 1
ATOM 666 C CA . GLY A 1 83 ? 17.621 -13.082 2.268 1.00 82.44 83 GLY A CA 1
ATOM 667 C C . GLY A 1 83 ? 17.829 -11.655 2.785 1.00 82.44 83 GLY A C 1
ATOM 668 O O . GLY A 1 83 ? 18.972 -11.212 2.836 1.00 82.44 83 GLY A O 1
ATOM 669 N N . THR A 1 84 ? 16.776 -10.953 3.214 1.00 87.12 84 THR A N 1
ATOM 670 C CA . THR A 1 84 ? 16.883 -9.625 3.844 1.00 87.12 84 THR A CA 1
ATOM 671 C C . THR A 1 84 ? 16.575 -9.695 5.342 1.00 87.12 84 THR A C 1
ATOM 673 O O . THR A 1 84 ? 15.744 -10.495 5.770 1.00 87.12 84 THR A O 1
ATOM 676 N N . LYS A 1 85 ? 17.245 -8.876 6.162 1.00 88.62 85 LYS A N 1
ATOM 677 C CA . LYS A 1 85 ? 17.060 -8.843 7.628 1.00 88.62 85 LYS A CA 1
ATOM 678 C C . LYS A 1 85 ? 16.294 -7.617 8.111 1.00 88.62 85 LYS A C 1
ATOM 680 O O . LYS A 1 85 ? 15.898 -7.572 9.275 1.00 88.62 85 LYS A O 1
ATOM 685 N N . SER A 1 86 ? 16.133 -6.601 7.267 1.00 91.00 86 SER A N 1
ATOM 686 C CA . SER A 1 86 ? 15.472 -5.349 7.632 1.00 91.00 86 SER A CA 1
ATOM 687 C C . SER A 1 86 ? 14.988 -4.585 6.397 1.00 91.00 86 SER A C 1
ATOM 689 O O . SER A 1 86 ? 15.444 -4.840 5.279 1.00 91.00 86 SER A O 1
ATOM 691 N N . ILE A 1 87 ? 14.067 -3.633 6.576 1.00 91.69 87 ILE A N 1
ATOM 692 C CA . ILE A 1 87 ? 13.630 -2.743 5.484 1.00 91.69 87 ILE A CA 1
ATOM 693 C C . ILE A 1 87 ? 14.813 -1.896 4.998 1.00 91.69 87 ILE A C 1
ATOM 695 O O . ILE A 1 87 ? 15.026 -1.753 3.797 1.00 91.69 87 ILE A O 1
ATOM 699 N N . GLN A 1 88 ? 15.627 -1.398 5.934 1.00 90.00 88 GLN A N 1
ATOM 700 C CA . GLN A 1 88 ? 16.806 -0.590 5.625 1.00 90.00 88 GLN A CA 1
ATOM 701 C C . GLN A 1 88 ? 17.839 -1.367 4.792 1.00 90.00 88 GLN A C 1
ATOM 703 O O . GLN A 1 88 ? 18.405 -0.816 3.854 1.00 90.00 88 GLN A O 1
ATOM 708 N N . GLU A 1 89 ? 18.073 -2.650 5.088 1.00 91.06 89 GLU A N 1
ATOM 709 C CA . GLU A 1 89 ? 18.979 -3.491 4.296 1.00 91.06 89 GLU A CA 1
ATOM 710 C C . GLU A 1 89 ? 18.468 -3.656 2.862 1.00 91.06 89 GLU A C 1
ATOM 712 O O . GLU A 1 89 ? 19.242 -3.524 1.915 1.00 91.06 89 GLU A O 1
ATOM 717 N N . HIS A 1 90 ? 17.164 -3.882 2.688 1.00 90.62 90 HIS A N 1
ATOM 718 C CA . HIS A 1 90 ? 16.563 -3.973 1.360 1.00 90.62 90 HIS A CA 1
ATOM 719 C C . HIS A 1 90 ? 16.673 -2.652 0.585 1.00 90.62 90 HIS A C 1
ATOM 721 O O . HIS A 1 90 ? 17.069 -2.667 -0.579 1.00 90.62 90 HIS A O 1
ATOM 727 N N . PHE A 1 91 ? 16.436 -1.513 1.245 1.00 89.88 91 PHE A N 1
ATOM 728 C CA . PHE A 1 91 ? 16.642 -0.186 0.659 1.00 89.88 91 PHE A CA 1
ATOM 729 C C . PHE A 1 91 ? 18.080 0.034 0.185 1.00 89.88 91 PHE A C 1
ATOM 731 O O . PHE A 1 91 ? 18.301 0.440 -0.956 1.00 89.88 91 PHE A O 1
ATOM 738 N N . LEU A 1 92 ? 19.070 -0.296 1.017 1.00 89.50 92 LEU A N 1
ATOM 739 C CA . LEU A 1 92 ? 20.480 -0.152 0.649 1.00 89.50 92 LEU A CA 1
ATOM 740 C C . LEU A 1 92 ? 20.876 -1.089 -0.494 1.00 89.50 92 LEU A C 1
ATOM 742 O O . LEU A 1 92 ? 21.631 -0.682 -1.375 1.00 89.50 92 LEU A O 1
ATOM 746 N N . ASN A 1 93 ? 20.356 -2.317 -0.513 1.00 88.19 93 ASN A N 1
ATOM 747 C CA . ASN A 1 93 ? 20.590 -3.251 -1.612 1.00 88.19 93 ASN A CA 1
ATOM 748 C C . ASN A 1 93 ? 20.004 -2.721 -2.929 1.00 88.19 93 ASN A C 1
ATOM 750 O O . ASN A 1 93 ? 20.700 -2.729 -3.941 1.00 88.19 93 ASN A O 1
ATOM 754 N N . ALA A 1 94 ? 18.782 -2.184 -2.910 1.00 86.56 94 ALA A N 1
ATOM 755 C CA . ALA A 1 94 ? 18.166 -1.575 -4.088 1.00 86.56 94 ALA A CA 1
ATOM 756 C C . ALA A 1 94 ? 18.944 -0.334 -4.576 1.00 86.56 94 ALA A C 1
ATOM 758 O O . ALA A 1 94 ? 19.180 -0.183 -5.774 1.00 86.56 94 ALA A O 1
ATOM 759 N N . MET A 1 95 ? 19.441 0.507 -3.660 1.00 87.00 95 MET A N 1
ATOM 760 C CA . MET A 1 95 ? 20.317 1.634 -4.012 1.00 87.00 95 MET A CA 1
ATOM 761 C C . MET A 1 95 ? 21.645 1.178 -4.636 1.00 87.00 95 MET A C 1
ATOM 763 O O . MET A 1 95 ? 22.106 1.788 -5.600 1.00 87.00 95 MET A O 1
ATOM 767 N N . ARG A 1 96 ? 22.249 0.089 -4.136 1.00 87.62 96 ARG A N 1
ATOM 768 C CA . ARG A 1 96 ? 23.490 -0.488 -4.693 1.00 87.62 96 ARG A CA 1
ATOM 769 C C . ARG A 1 96 ? 23.305 -1.026 -6.107 1.00 87.62 96 ARG A C 1
ATOM 771 O O . ARG A 1 96 ? 24.169 -0.800 -6.949 1.00 87.62 96 ARG A O 1
ATOM 778 N N . MET A 1 97 ? 22.162 -1.650 -6.395 1.00 80.88 97 MET A N 1
ATOM 779 C CA . MET A 1 97 ? 21.847 -2.125 -7.748 1.00 80.88 97 MET A CA 1
ATOM 780 C C . MET A 1 97 ? 21.900 -0.996 -8.790 1.00 80.88 97 MET A C 1
ATOM 782 O O . MET A 1 97 ? 22.336 -1.223 -9.916 1.00 80.88 97 MET A O 1
ATOM 786 N N . GLY A 1 98 ? 21.535 0.236 -8.410 1.00 77.12 98 GLY A N 1
ATOM 787 C CA . GLY A 1 98 ? 21.660 1.413 -9.276 1.00 77.12 98 GLY A CA 1
ATOM 788 C C . GLY A 1 98 ? 23.105 1.847 -9.573 1.00 77.12 98 GLY A C 1
ATOM 789 O O . GLY A 1 98 ? 23.353 2.502 -10.588 1.00 77.12 98 GLY A O 1
ATOM 790 N N . ILE A 1 99 ? 24.069 1.448 -8.737 1.00 83.75 99 ILE A N 1
ATOM 791 C CA . ILE A 1 99 ? 25.497 1.759 -8.891 1.00 83.75 99 ILE A CA 1
ATOM 792 C C . ILE A 1 99 ? 26.195 0.711 -9.758 1.00 83.75 99 ILE A C 1
ATOM 794 O O . ILE A 1 99 ? 26.911 1.076 -10.696 1.00 83.75 99 ILE A O 1
ATOM 798 N N . ASP A 1 100 ? 25.953 -0.570 -9.469 1.00 76.88 100 ASP A N 1
ATOM 799 C CA . ASP A 1 100 ? 26.674 -1.711 -10.054 1.00 76.88 100 ASP A CA 1
ATOM 800 C C . ASP A 1 100 ? 26.412 -1.901 -11.561 1.00 76.88 100 ASP A C 1
ATOM 802 O O . ASP A 1 100 ? 27.138 -2.623 -12.240 1.00 76.88 100 ASP A O 1
ATOM 806 N N . GLY A 1 101 ? 25.426 -1.191 -12.119 1.00 60.09 101 GLY A N 1
ATOM 807 C CA . GLY A 1 101 ? 25.427 -0.790 -13.527 1.00 60.09 101 GLY A CA 1
ATOM 808 C C . GLY A 1 101 ? 25.158 -1.876 -14.568 1.00 60.09 101 GLY A C 1
ATOM 809 O O . GLY A 1 101 ? 25.348 -1.594 -15.746 1.00 60.09 101 GLY A O 1
ATOM 810 N N . ASN A 1 102 ? 24.700 -3.072 -14.192 1.00 51.88 102 ASN A N 1
ATOM 811 C CA . ASN A 1 102 ? 24.506 -4.141 -15.176 1.00 51.88 102 ASN A CA 1
ATOM 812 C C . ASN A 1 102 ? 23.097 -4.246 -15.758 1.00 51.88 102 ASN A C 1
ATOM 814 O O . ASN A 1 102 ? 22.973 -4.710 -16.885 1.00 51.88 102 ASN A O 1
ATOM 818 N N . GLU A 1 103 ? 22.041 -3.806 -15.075 1.00 48.97 103 GLU A N 1
ATOM 819 C CA . GLU A 1 103 ? 20.693 -3.917 -15.631 1.00 48.97 103 GLU A CA 1
ATOM 820 C C . GLU A 1 103 ? 19.737 -2.919 -14.961 1.00 48.97 103 GLU A C 1
ATOM 822 O O . GLU A 1 103 ? 19.487 -3.052 -13.769 1.00 48.97 103 GLU A O 1
ATOM 827 N N . ASP A 1 104 ? 19.192 -1.981 -15.741 1.00 54.00 104 ASP A N 1
ATOM 828 C CA . ASP A 1 104 ? 18.077 -1.071 -15.429 1.00 54.00 104 ASP A CA 1
ATOM 829 C C . ASP A 1 104 ? 18.107 -0.388 -14.051 1.00 54.00 104 ASP A C 1
ATOM 831 O O . ASP A 1 104 ? 17.846 -0.985 -13.009 1.00 54.00 104 ASP A O 1
ATOM 835 N N . PHE A 1 105 ? 18.357 0.923 -14.064 1.00 58.38 105 PHE A N 1
ATOM 836 C CA . PHE A 1 105 ? 18.169 1.796 -12.907 1.00 58.38 105 PHE A CA 1
ATOM 837 C C . PHE A 1 105 ? 16.831 1.488 -12.204 1.00 58.38 105 PHE A C 1
ATOM 839 O O . PHE A 1 105 ? 15.772 1.579 -12.825 1.00 58.38 105 PHE A O 1
ATOM 846 N N . TYR A 1 106 ? 16.884 1.108 -10.920 1.00 62.88 106 TYR A N 1
ATOM 847 C CA . TYR A 1 106 ? 15.683 0.935 -10.104 1.00 62.88 106 TYR A CA 1
ATOM 848 C C . TYR A 1 106 ? 15.098 2.321 -9.824 1.00 62.88 106 TYR A C 1
ATOM 850 O O . TYR A 1 106 ? 15.567 3.046 -8.943 1.00 62.88 106 TYR A O 1
ATOM 858 N N . GLU A 1 107 ? 14.114 2.715 -10.627 1.00 68.06 107 GLU A N 1
ATOM 859 C CA . GLU A 1 107 ? 13.390 3.964 -10.438 1.00 68.06 107 GLU A CA 1
ATOM 860 C C . GLU A 1 107 ? 12.355 3.770 -9.332 1.00 68.06 107 GLU A C 1
ATOM 862 O O . GLU A 1 107 ? 11.319 3.135 -9.522 1.00 68.06 107 GLU A O 1
ATOM 867 N N . PHE A 1 108 ? 12.679 4.295 -8.153 1.00 78.38 108 PHE A N 1
ATOM 868 C CA . PHE A 1 108 ? 11.730 4.404 -7.056 1.00 78.38 108 PHE A CA 1
ATOM 869 C C . PHE A 1 108 ? 10.581 5.322 -7.481 1.00 78.38 108 PHE A C 1
ATOM 871 O O . PHE A 1 108 ? 10.802 6.473 -7.862 1.00 78.38 108 PHE A O 1
ATOM 878 N N . SER A 1 109 ? 9.353 4.833 -7.354 1.00 78.94 109 SER A N 1
ATOM 879 C CA .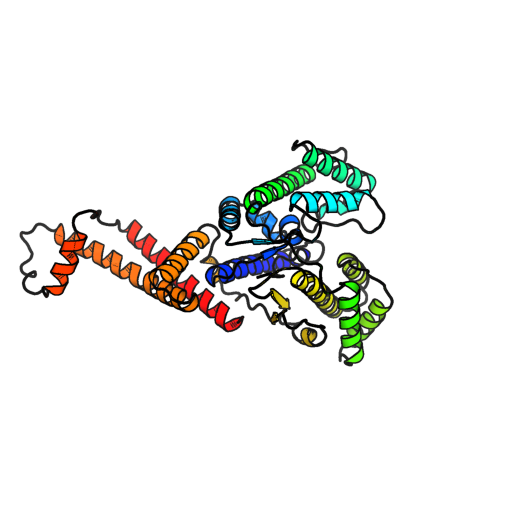 SER A 1 109 ? 8.128 5.620 -7.506 1.00 78.94 109 SER A CA 1
ATOM 880 C C . SER A 1 109 ? 8.074 6.808 -6.539 1.00 78.94 109 SER A C 1
ATOM 882 O O . SER A 1 109 ? 7.447 7.823 -6.851 1.00 78.94 109 SER A O 1
ATOM 884 N N . THR A 1 110 ? 8.737 6.700 -5.385 1.00 82.81 110 THR A N 1
ATOM 885 C CA . THR A 1 110 ? 8.878 7.791 -4.408 1.00 82.81 110 THR A CA 1
ATOM 886 C C . THR A 1 110 ? 10.009 8.759 -4.741 1.00 82.81 110 THR A C 1
ATOM 888 O O . THR A 1 110 ? 10.016 9.868 -4.226 1.00 82.81 110 THR A O 1
ATOM 891 N N . ILE A 1 111 ? 10.939 8.416 -5.639 1.00 85.31 111 ILE A N 1
ATOM 892 C CA . ILE A 1 111 ? 12.068 9.283 -6.024 1.00 85.31 111 ILE A CA 1
ATOM 893 C C . ILE A 1 111 ? 12.032 9.569 -7.541 1.00 85.31 111 ILE A C 1
ATOM 895 O O . ILE A 1 111 ? 13.005 9.291 -8.254 1.00 85.31 111 ILE A O 1
ATOM 899 N N . PRO A 1 112 ? 10.929 10.145 -8.066 1.00 77.56 112 PRO A N 1
ATOM 900 C CA . PRO A 1 112 ? 10.697 10.260 -9.510 1.00 77.56 112 PRO A CA 1
ATOM 901 C C . PRO A 1 112 ? 11.687 11.201 -10.208 1.00 77.56 112 PRO A C 1
ATOM 903 O O . PRO A 1 112 ? 11.902 11.108 -11.409 1.00 77.56 112 PRO A O 1
ATOM 906 N N . PHE A 1 113 ? 12.322 12.105 -9.465 1.00 85.06 113 PHE A N 1
ATOM 907 C CA . PHE A 1 113 ? 13.269 13.074 -10.010 1.00 85.06 113 PHE A CA 1
ATOM 908 C C . PHE A 1 113 ? 14.651 12.489 -10.315 1.00 85.06 113 PHE A C 1
ATOM 910 O O . PHE A 1 113 ? 15.513 13.193 -10.841 1.00 85.06 113 PHE A O 1
ATOM 917 N N . MET A 1 114 ? 14.930 11.235 -9.942 1.00 84.12 114 MET A N 1
ATOM 918 C CA . MET A 1 114 ? 16.246 10.653 -10.204 1.00 84.12 114 MET A CA 1
ATOM 919 C C . MET A 1 114 ? 16.557 10.611 -11.700 1.00 84.12 114 MET A C 1
ATOM 921 O O . MET A 1 114 ? 17.705 10.837 -12.081 1.00 84.12 114 MET A O 1
ATOM 925 N N . SER A 1 115 ? 15.549 10.396 -12.545 1.00 80.50 115 SER A N 1
ATOM 926 C CA . SER A 1 115 ? 15.685 10.401 -14.003 1.00 80.50 115 SER A CA 1
ATOM 927 C C . SER A 1 115 ? 16.043 11.777 -14.592 1.00 80.50 115 SER A C 1
ATOM 929 O O . SER A 1 115 ? 16.550 11.830 -15.713 1.00 80.50 115 SER A O 1
ATOM 931 N N . GLU A 1 116 ? 15.895 12.879 -13.841 1.00 87.75 116 GLU A N 1
ATOM 932 C CA . GLU A 1 116 ? 16.340 14.222 -14.258 1.00 87.75 116 GLU A CA 1
ATOM 933 C C . GLU A 1 116 ? 17.871 14.371 -14.280 1.00 87.75 116 GLU A C 1
ATOM 935 O O . GLU A 1 116 ? 18.408 15.270 -14.935 1.00 87.75 116 GLU A O 1
ATOM 940 N N . TYR A 1 117 ? 18.591 13.513 -13.555 1.00 89.00 117 TYR A N 1
ATOM 941 C CA . TYR A 1 117 ? 20.044 13.575 -13.428 1.00 89.00 117 TYR A CA 1
ATOM 942 C C . TYR A 1 117 ? 20.730 12.589 -14.368 1.00 89.00 117 TYR A C 1
ATOM 944 O O . TYR A 1 117 ? 20.222 11.498 -14.612 1.00 89.00 117 TYR A O 1
ATOM 952 N N . ASP A 1 118 ? 21.922 12.932 -14.860 1.00 88.94 118 ASP A N 1
ATOM 953 C CA . ASP A 1 118 ? 22.756 11.997 -15.618 1.00 88.94 118 ASP A CA 1
ATOM 954 C C . ASP A 1 118 ? 23.250 10.828 -14.747 1.00 88.94 118 ASP A C 1
ATOM 956 O O . ASP A 1 118 ? 23.272 10.895 -13.516 1.00 88.94 118 ASP A O 1
ATOM 960 N N . GLU A 1 119 ? 23.670 9.740 -15.393 1.00 86.69 119 GLU A N 1
ATOM 961 C CA . GLU A 1 119 ? 24.095 8.512 -14.714 1.00 86.69 119 GLU A CA 1
ATOM 962 C C . GLU A 1 119 ? 25.192 8.749 -13.670 1.00 86.69 119 GLU A C 1
ATOM 964 O O . GLU A 1 119 ? 25.138 8.180 -12.580 1.00 86.69 119 GLU A O 1
ATOM 969 N N . LYS A 1 120 ? 26.165 9.616 -13.972 1.00 89.38 120 LYS A N 1
ATOM 970 C CA . LYS A 1 120 ? 27.278 9.900 -13.066 1.00 89.38 120 LYS A CA 1
ATOM 971 C C . LYS A 1 120 ? 26.771 10.568 -11.790 1.00 89.38 120 LYS A C 1
ATOM 973 O O . LYS A 1 120 ? 27.165 10.158 -10.698 1.00 89.38 120 LYS A O 1
ATOM 978 N N . ARG A 1 121 ? 25.889 11.564 -11.915 1.00 90.69 121 ARG A N 1
ATOM 979 C CA . ARG A 1 121 ? 25.264 12.241 -10.768 1.00 90.69 121 ARG A CA 1
ATOM 980 C C . ARG A 1 121 ? 24.364 11.306 -9.967 1.00 90.69 121 ARG A C 1
ATOM 982 O O . ARG A 1 121 ? 24.483 11.278 -8.746 1.00 90.69 121 ARG A O 1
ATOM 989 N N . ARG A 1 122 ? 23.536 10.487 -10.629 1.00 88.94 122 ARG A N 1
ATOM 990 C CA . ARG A 1 122 ? 22.685 9.490 -9.949 1.00 88.94 122 ARG A CA 1
ATOM 991 C C . ARG A 1 122 ? 23.514 8.521 -9.108 1.00 88.94 122 ARG A C 1
ATOM 993 O O . ARG A 1 122 ? 23.237 8.356 -7.924 1.00 88.94 122 ARG A O 1
ATOM 1000 N N . LYS A 1 123 ? 24.569 7.936 -9.688 1.00 88.94 123 LYS A N 1
ATOM 1001 C CA . LYS A 1 123 ? 25.461 6.999 -8.985 1.00 88.94 123 LYS A CA 1
ATOM 1002 C C . LYS A 1 123 ? 26.176 7.657 -7.808 1.00 88.94 123 LYS A C 1
ATOM 1004 O O . LYS A 1 123 ? 26.291 7.049 -6.744 1.00 88.94 123 LYS A O 1
ATOM 1009 N N . LEU A 1 124 ? 26.631 8.901 -7.977 1.00 90.69 124 LEU A N 1
ATOM 1010 C CA . LEU A 1 124 ? 27.259 9.664 -6.898 1.00 90.69 124 LEU A CA 1
ATOM 1011 C C . LEU A 1 124 ? 26.277 9.903 -5.744 1.00 90.69 124 LEU A C 1
ATOM 1013 O O . LEU A 1 124 ? 26.624 9.670 -4.587 1.00 90.69 124 LEU A O 1
ATOM 1017 N N . PHE A 1 125 ? 25.043 10.293 -6.059 1.00 91.56 125 PHE A N 1
ATOM 1018 C CA . PHE A 1 125 ? 24.012 10.536 -5.059 1.00 91.56 125 PHE A CA 1
ATOM 1019 C C . PHE A 1 125 ? 23.606 9.250 -4.324 1.00 91.56 125 PHE A C 1
ATOM 1021 O O . PHE A 1 125 ? 23.588 9.227 -3.097 1.00 91.56 125 PHE A O 1
ATOM 1028 N N . GLN A 1 126 ? 23.398 8.140 -5.041 1.00 90.38 126 GLN A N 1
ATOM 1029 C CA . GLN A 1 126 ? 23.154 6.822 -4.435 1.00 90.38 126 GLN A CA 1
ATOM 1030 C C . GLN A 1 126 ? 24.302 6.381 -3.520 1.00 90.38 126 GLN A C 1
ATOM 1032 O O . GLN A 1 126 ? 24.058 5.907 -2.411 1.00 90.38 126 GLN A O 1
ATOM 1037 N N . THR A 1 127 ? 25.554 6.591 -3.942 1.00 91.19 127 THR A N 1
ATOM 1038 C CA . THR A 1 127 ? 26.738 6.298 -3.117 1.00 91.19 127 THR A CA 1
ATOM 1039 C C . THR A 1 127 ? 26.719 7.113 -1.826 1.00 91.19 127 THR A C 1
ATOM 1041 O O . THR A 1 127 ? 26.950 6.561 -0.752 1.00 91.19 127 THR A O 1
ATOM 1044 N N . ARG A 1 128 ? 26.389 8.409 -1.913 1.00 91.19 128 ARG A N 1
ATOM 1045 C CA . ARG A 1 128 ? 26.270 9.300 -0.751 1.00 91.19 128 ARG A CA 1
ATOM 1046 C C . ARG A 1 128 ? 25.164 8.847 0.201 1.00 91.19 128 ARG A C 1
ATOM 1048 O O . ARG A 1 128 ? 25.407 8.796 1.399 1.00 91.19 128 ARG A O 1
ATOM 1055 N N . ILE A 1 129 ? 23.994 8.463 -0.316 1.00 90.88 129 ILE A N 1
ATOM 1056 C CA . ILE A 1 129 ? 22.876 7.938 0.488 1.00 90.88 129 ILE A CA 1
ATOM 1057 C C . ILE A 1 129 ? 23.287 6.666 1.233 1.00 90.88 129 ILE A C 1
ATOM 1059 O O . ILE A 1 129 ? 23.026 6.538 2.430 1.00 90.88 129 ILE A O 1
ATOM 1063 N N . ILE A 1 130 ? 23.948 5.732 0.544 1.00 91.06 130 ILE A N 1
ATOM 1064 C CA . ILE A 1 130 ? 24.424 4.484 1.149 1.00 91.06 130 ILE A CA 1
ATOM 1065 C C . ILE A 1 130 ? 25.444 4.778 2.251 1.00 91.06 130 ILE A C 1
ATOM 1067 O O . ILE A 1 130 ? 25.321 4.236 3.348 1.00 91.06 130 ILE A O 1
ATOM 1071 N N . ASP A 1 131 ? 26.427 5.637 1.978 1.00 90.81 131 ASP A N 1
ATOM 1072 C CA . ASP A 1 131 ? 27.463 6.001 2.945 1.00 90.81 131 ASP A CA 1
ATOM 1073 C C . ASP A 1 131 ? 26.869 6.698 4.180 1.00 90.81 131 ASP A C 1
ATOM 1075 O O . ASP A 1 131 ? 27.184 6.325 5.309 1.00 90.81 131 ASP A O 1
ATOM 1079 N N . ALA A 1 132 ? 25.932 7.627 3.974 1.00 89.81 132 ALA A N 1
ATOM 1080 C CA . ALA A 1 132 ? 25.179 8.301 5.030 1.00 89.81 132 ALA A CA 1
ATOM 1081 C C . ALA A 1 132 ? 24.425 7.311 5.927 1.00 89.81 132 ALA A C 1
ATOM 1083 O O . ALA A 1 132 ? 24.559 7.341 7.151 1.00 89.81 132 ALA A O 1
ATOM 1084 N N . CYS A 1 133 ? 23.706 6.364 5.320 1.00 88.38 133 CYS A N 1
ATOM 1085 C CA . CYS A 1 133 ? 22.965 5.336 6.048 1.00 88.38 133 CYS A CA 1
ATOM 1086 C C . CYS A 1 133 ? 23.873 4.375 6.831 1.00 88.38 133 CYS A C 1
ATOM 1088 O O . CYS A 1 133 ? 23.489 3.927 7.909 1.00 88.38 133 CYS A O 1
ATOM 1090 N N . ILE A 1 134 ? 25.048 4.029 6.292 1.00 88.12 134 ILE A N 1
ATOM 1091 C CA . ILE A 1 134 ? 26.009 3.127 6.947 1.00 88.12 134 ILE A CA 1
ATOM 1092 C C . ILE A 1 134 ? 26.704 3.826 8.119 1.00 88.12 134 ILE A C 1
ATOM 1094 O O . ILE A 1 134 ? 26.882 3.222 9.175 1.00 88.12 134 ILE A O 1
ATOM 1098 N N . ASN A 1 135 ? 27.087 5.090 7.936 1.00 87.81 135 ASN A N 1
ATOM 1099 C CA . ASN A 1 135 ? 27.877 5.843 8.909 1.00 87.81 135 ASN A CA 1
ATOM 1100 C C . ASN A 1 135 ? 27.023 6.666 9.891 1.00 87.81 135 ASN A C 1
ATOM 1102 O O . ASN A 1 135 ? 27.571 7.253 10.822 1.00 87.81 135 ASN A O 1
ATOM 1106 N N . GLY A 1 136 ? 25.699 6.702 9.712 1.00 83.81 136 GLY A N 1
ATOM 1107 C CA . GLY A 1 136 ? 24.763 7.330 10.646 1.00 83.81 136 GLY A CA 1
ATOM 1108 C C . GLY A 1 136 ? 24.774 8.859 10.616 1.00 83.81 136 GLY A C 1
ATOM 1109 O O . GLY A 1 136 ? 24.557 9.487 11.650 1.00 83.81 136 GLY A O 1
ATOM 1110 N N . TYR A 1 137 ? 25.042 9.462 9.456 1.00 85.88 137 TYR A N 1
ATOM 1111 C CA . TYR A 1 137 ? 24.892 10.905 9.250 1.00 85.88 137 TYR A CA 1
ATOM 1112 C C . TYR A 1 137 ? 23.720 11.199 8.305 1.00 85.88 137 TYR A C 1
ATOM 1114 O O . TYR A 1 137 ? 23.366 10.372 7.473 1.00 85.88 137 TYR A O 1
ATOM 1122 N N . HIS A 1 138 ? 23.111 12.380 8.439 1.00 79.06 138 HIS A N 1
ATOM 1123 C CA . HIS A 1 138 ? 21.871 12.755 7.734 1.00 79.06 138 HIS A CA 1
ATOM 1124 C C . HIS A 1 138 ? 22.069 13.856 6.678 1.00 79.06 138 HIS A C 1
ATOM 1126 O O . HIS A 1 138 ? 21.110 14.463 6.214 1.00 79.06 138 HIS A O 1
ATOM 1132 N N . ASP A 1 139 ? 23.319 14.135 6.307 1.00 82.31 139 ASP A N 1
ATOM 1133 C CA . ASP A 1 139 ? 23.645 15.051 5.216 1.00 82.31 139 ASP A CA 1
ATOM 1134 C C . ASP A 1 139 ? 23.756 14.297 3.885 1.00 82.31 139 ASP A C 1
ATOM 1136 O O . ASP A 1 139 ? 24.763 13.647 3.588 1.00 82.31 139 ASP A O 1
ATOM 1140 N N . PHE A 1 140 ? 22.709 14.420 3.074 1.00 87.44 140 PHE A N 1
ATOM 1141 C CA . PHE A 1 140 ? 22.619 13.815 1.747 1.00 87.44 140 PHE A CA 1
ATOM 1142 C C . PHE A 1 140 ? 23.044 14.769 0.624 1.00 87.44 140 PHE A C 1
ATOM 1144 O O . PHE A 1 140 ? 22.929 14.408 -0.546 1.00 87.44 140 PHE A O 1
ATOM 1151 N N . SER A 1 141 ? 23.536 15.970 0.951 1.00 86.19 141 SER A N 1
ATOM 1152 C CA . SER A 1 141 ? 23.933 16.946 -0.062 1.00 86.19 141 SER A CA 1
ATOM 1153 C C . SE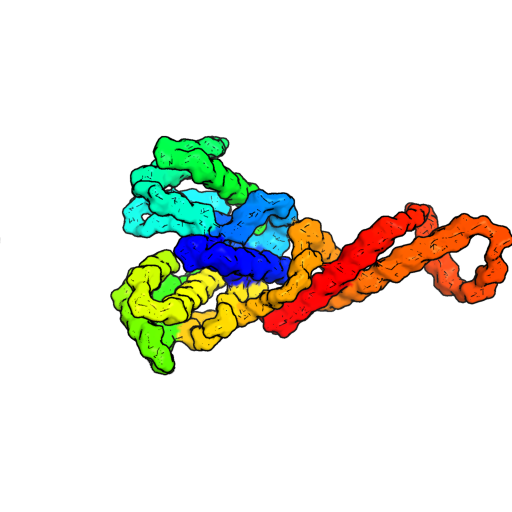R A 1 141 ? 25.025 16.390 -0.982 1.00 86.19 141 SER A C 1
ATOM 1155 O O . SER A 1 141 ? 25.942 15.670 -0.569 1.00 86.19 141 SER A O 1
ATOM 1157 N N . CYS A 1 142 ? 24.883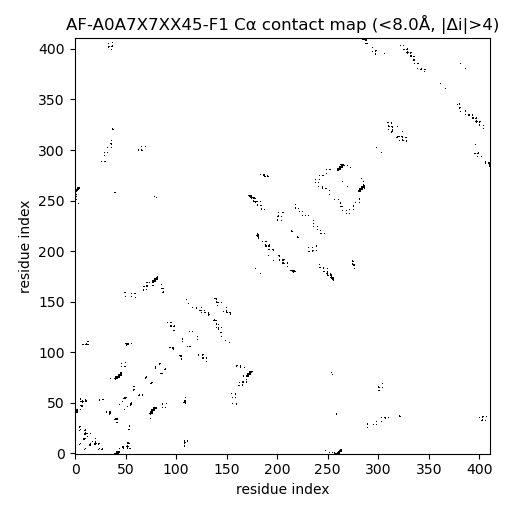 16.685 -2.273 1.00 87.06 142 CYS A N 1
ATOM 1158 C CA . CYS A 1 142 ? 25.750 16.174 -3.320 1.00 87.06 142 CYS A CA 1
ATOM 1159 C C . CYS A 1 142 ? 25.862 17.201 -4.452 1.00 87.06 142 CYS A C 1
ATOM 1161 O O . CYS A 1 142 ? 24.855 17.749 -4.905 1.00 87.06 142 CYS A O 1
ATOM 1163 N N . ASP A 1 143 ? 27.082 17.460 -4.925 1.00 87.06 143 ASP A N 1
ATOM 1164 C CA . ASP A 1 143 ? 27.328 18.432 -5.990 1.00 87.06 143 ASP A CA 1
ATOM 1165 C C . ASP A 1 143 ? 26.532 18.099 -7.260 1.00 87.06 143 ASP A C 1
ATOM 1167 O O . ASP A 1 143 ? 26.631 17.010 -7.831 1.00 87.06 143 ASP A O 1
ATOM 1171 N N . GLY A 1 144 ? 25.766 19.077 -7.745 1.00 87.81 144 GLY A N 1
ATOM 1172 C CA . GLY A 1 144 ? 24.937 18.924 -8.941 1.00 87.81 144 GLY A CA 1
ATOM 1173 C C . GLY A 1 144 ? 23.593 18.228 -8.708 1.00 87.81 144 GLY A C 1
ATOM 1174 O O . GLY A 1 144 ? 22.861 18.040 -9.680 1.00 87.81 144 GLY A O 1
ATOM 1175 N N . ILE A 1 145 ? 23.254 17.895 -7.458 1.00 93.69 145 ILE A N 1
ATOM 1176 C CA . ILE A 1 145 ? 21.902 17.523 -7.032 1.00 93.69 145 ILE A CA 1
ATOM 1177 C C . ILE A 1 145 ? 21.234 18.751 -6.415 1.00 93.69 145 ILE A C 1
ATOM 1179 O O . ILE A 1 145 ? 21.853 19.500 -5.658 1.00 93.69 145 ILE A O 1
ATOM 1183 N N . ARG A 1 146 ? 19.968 18.989 -6.762 1.00 94.44 146 ARG A N 1
ATOM 1184 C CA . ARG A 1 146 ? 19.199 20.096 -6.192 1.00 94.44 146 ARG A CA 1
ATOM 1185 C C . ARG A 1 146 ? 19.014 19.897 -4.675 1.00 94.44 146 ARG A C 1
ATOM 1187 O O . ARG A 1 146 ? 18.742 18.764 -4.258 1.00 94.44 146 ARG A O 1
ATOM 1194 N N . PRO A 1 147 ? 19.134 20.954 -3.848 1.00 92.56 147 PRO A N 1
ATOM 1195 C CA . PRO A 1 147 ? 18.960 20.842 -2.400 1.00 92.56 147 PRO A CA 1
ATOM 1196 C C . PRO A 1 147 ? 17.617 20.225 -2.000 1.00 92.56 147 PRO A C 1
ATOM 1198 O O . PRO A 1 147 ? 17.593 19.337 -1.154 1.00 92.56 147 PRO A O 1
ATOM 1201 N N . GLU A 1 148 ? 16.531 20.599 -2.680 1.00 93.38 148 GLU A N 1
ATOM 1202 C CA . GLU A 1 148 ? 15.175 20.126 -2.375 1.00 93.38 148 GLU A CA 1
ATOM 1203 C C . GLU A 1 148 ? 15.046 18.606 -2.581 1.00 93.38 148 GLU A C 1
ATOM 1205 O O . GLU A 1 148 ? 14.351 17.915 -1.842 1.00 93.38 148 GLU A O 1
ATOM 1210 N N . HIS A 1 149 ? 15.765 18.053 -3.564 1.00 92.94 149 HIS A N 1
ATOM 1211 C CA . HIS A 1 149 ? 15.779 16.611 -3.831 1.00 92.94 149 HIS A CA 1
ATOM 1212 C C . HIS A 1 149 ? 16.604 15.859 -2.774 1.00 92.94 149 HIS A C 1
ATOM 1214 O O . HIS A 1 149 ? 16.283 14.725 -2.425 1.00 92.94 149 HIS A O 1
ATOM 1220 N N . SER A 1 150 ? 17.662 16.490 -2.253 1.00 91.81 150 SER A N 1
ATOM 1221 C CA . SER A 1 150 ? 18.483 15.923 -1.175 1.00 91.81 150 SER A CA 1
ATOM 1222 C C . SER A 1 150 ? 17.719 15.900 0.151 1.00 91.81 150 SER A C 1
ATOM 1224 O O . SER A 1 150 ? 17.753 14.894 0.857 1.00 91.81 150 SER A O 1
ATOM 1226 N N . GLU A 1 151 ? 16.996 16.980 0.457 1.00 90.94 151 GLU A N 1
ATOM 1227 C CA . GLU A 1 151 ? 16.113 17.090 1.623 1.00 90.94 151 GLU A CA 1
ATOM 1228 C C . GLU A 1 151 ? 15.002 16.036 1.579 1.00 90.94 151 GLU A C 1
ATOM 1230 O O . GLU A 1 151 ? 14.852 15.267 2.528 1.00 90.94 151 GLU A O 1
ATOM 1235 N N . TYR A 1 152 ? 14.322 15.902 0.435 1.00 91.25 152 TYR A N 1
ATOM 1236 C CA . TYR A 1 152 ? 13.277 14.896 0.244 1.00 91.25 152 TYR A CA 1
ATOM 1237 C C . TYR A 1 152 ? 13.777 13.461 0.493 1.00 91.25 152 TYR A C 1
ATOM 1239 O O . TYR A 1 152 ? 13.123 12.676 1.180 1.00 91.25 152 TYR A O 1
ATOM 1247 N N . VAL A 1 153 ? 14.960 13.098 -0.024 1.00 90.56 153 VAL A N 1
ATOM 1248 C CA . VAL A 1 153 ? 15.548 11.774 0.257 1.00 90.56 153 VAL A CA 1
ATOM 1249 C C . VAL A 1 153 ? 15.879 11.613 1.739 1.00 90.56 153 VAL A C 1
ATOM 1251 O O . VAL A 1 153 ? 15.713 10.519 2.277 1.00 90.56 153 VAL A O 1
ATOM 1254 N N . GLY A 1 154 ? 16.316 12.676 2.414 1.00 89.81 154 GLY A N 1
ATOM 1255 C CA . GLY A 1 154 ? 16.545 12.647 3.856 1.00 89.81 154 GLY A CA 1
ATOM 1256 C C . GLY A 1 154 ? 15.285 12.288 4.643 1.00 89.81 154 GLY A C 1
ATOM 1257 O O . GLY A 1 154 ? 15.331 11.403 5.500 1.00 89.81 154 GLY A O 1
ATOM 1258 N N . GLU A 1 155 ? 14.149 12.897 4.305 1.00 89.75 155 GLU A N 1
ATOM 1259 C CA . GLU A 1 155 ? 12.850 12.578 4.912 1.00 89.75 155 GLU A CA 1
ATOM 1260 C C . GLU A 1 155 ? 12.394 11.142 4.615 1.00 89.75 155 GLU A C 1
ATOM 1262 O O . GLU A 1 155 ? 11.904 10.442 5.509 1.00 89.75 155 GLU A O 1
ATOM 1267 N N . LEU A 1 156 ? 12.597 10.671 3.379 1.00 90.88 156 LEU A N 1
ATOM 1268 C CA . LEU A 1 156 ? 12.308 9.293 2.973 1.00 90.88 156 LEU A CA 1
ATOM 1269 C C . LEU A 1 156 ? 13.123 8.291 3.804 1.00 90.88 156 LEU A C 1
ATOM 1271 O O . LEU A 1 156 ? 12.576 7.344 4.372 1.00 90.88 156 LEU A O 1
ATOM 1275 N N . VAL A 1 157 ? 14.438 8.505 3.898 1.00 90.38 157 VAL A N 1
ATOM 1276 C CA . VAL A 1 157 ? 15.349 7.641 4.659 1.00 90.38 157 VAL A CA 1
ATOM 1277 C C . VAL A 1 157 ? 14.973 7.643 6.137 1.00 90.38 157 VAL A C 1
ATOM 1279 O O . VAL A 1 157 ? 14.923 6.574 6.748 1.00 90.38 157 VAL A O 1
ATOM 1282 N N . GLN A 1 158 ? 14.650 8.806 6.707 1.00 90.69 158 GLN A N 1
ATOM 1283 C CA . GLN A 1 158 ? 14.195 8.887 8.093 1.00 90.69 158 GLN A CA 1
ATOM 1284 C C . GLN A 1 158 ? 12.892 8.106 8.304 1.00 90.69 158 GLN A C 1
ATOM 1286 O O . GLN A 1 158 ? 12.786 7.342 9.262 1.00 90.69 158 GLN A O 1
ATOM 1291 N N . SER A 1 159 ? 11.939 8.214 7.376 1.00 92.50 159 SER A N 1
ATOM 1292 C CA . SER A 1 159 ? 10.685 7.454 7.417 1.00 92.50 159 SER A CA 1
ATOM 1293 C C . SER A 1 159 ? 10.934 5.942 7.412 1.00 92.50 159 SER A C 1
ATOM 1295 O O . SER A 1 159 ? 10.341 5.207 8.204 1.00 92.50 159 SER A O 1
ATOM 1297 N N . ILE A 1 160 ? 11.865 5.471 6.574 1.00 91.62 160 ILE A N 1
ATOM 1298 C CA . ILE A 1 160 ? 12.280 4.063 6.536 1.00 91.62 160 ILE A CA 1
ATOM 1299 C C . ILE A 1 160 ? 12.906 3.638 7.870 1.00 91.62 160 ILE A C 1
ATOM 1301 O O . ILE A 1 160 ? 12.588 2.557 8.366 1.00 91.62 160 ILE A O 1
ATOM 1305 N N . ILE A 1 161 ? 13.778 4.460 8.460 1.00 90.44 161 ILE A N 1
ATOM 1306 C CA . ILE A 1 161 ? 14.427 4.175 9.751 1.00 90.44 161 ILE A CA 1
ATOM 1307 C C . ILE A 1 161 ? 13.393 4.076 10.879 1.00 90.44 161 ILE A C 1
ATOM 1309 O O . ILE A 1 161 ? 13.459 3.140 11.684 1.00 90.44 161 ILE A O 1
ATOM 1313 N N . ASP A 1 162 ? 12.429 4.995 10.920 1.00 93.44 162 ASP A N 1
ATOM 1314 C CA . ASP A 1 162 ? 11.388 5.032 11.947 1.00 93.44 162 ASP A CA 1
ATOM 1315 C C . ASP A 1 162 ? 10.502 3.783 11.865 1.00 93.44 162 ASP A C 1
ATOM 1317 O O . ASP A 1 162 ? 10.358 3.054 12.849 1.00 93.44 162 ASP A O 1
ATOM 1321 N N . ILE A 1 163 ? 10.002 3.453 10.668 1.00 94.06 163 ILE A N 1
ATOM 1322 C CA . ILE A 1 163 ? 9.215 2.231 10.443 1.00 94.06 163 ILE A CA 1
ATOM 1323 C C . ILE A 1 163 ? 10.037 0.987 10.795 1.00 94.06 163 ILE A C 1
ATOM 1325 O O . ILE A 1 163 ? 9.551 0.085 11.478 1.00 94.06 163 ILE A O 1
ATOM 1329 N N . ASN A 1 164 ? 11.297 0.936 10.358 1.00 92.19 164 ASN A N 1
ATOM 1330 C CA . ASN A 1 164 ? 12.187 -0.191 10.611 1.00 92.19 164 ASN A CA 1
ATOM 1331 C C . ASN A 1 164 ? 12.436 -0.421 12.109 1.00 92.19 164 ASN A C 1
ATOM 1333 O O . ASN A 1 164 ? 12.578 -1.565 12.545 1.00 92.19 164 ASN A O 1
ATOM 1337 N N . THR A 1 165 ? 12.488 0.654 12.894 1.00 92.06 165 THR A N 1
ATOM 1338 C CA . THR A 1 165 ? 12.656 0.592 14.349 1.00 92.06 165 THR A CA 1
ATOM 1339 C C . THR A 1 165 ? 11.419 -0.003 15.014 1.00 92.06 165 THR A C 1
ATOM 1341 O O . THR A 1 165 ? 11.543 -0.926 15.820 1.00 92.06 165 THR A O 1
ATOM 1344 N N . GLU A 1 166 ? 10.231 0.463 14.629 1.00 93.38 166 GLU A N 1
ATOM 1345 C CA . GLU A 1 166 ? 8.962 0.017 15.211 1.00 93.38 166 GLU A CA 1
ATOM 1346 C C . GLU A 1 166 ? 8.572 -1.407 14.805 1.00 93.38 166 GLU A C 1
ATOM 1348 O O . GLU A 1 166 ? 8.011 -2.160 15.602 1.00 93.38 166 GLU A O 1
ATOM 1353 N N . ALA A 1 167 ? 8.914 -1.814 13.582 1.00 90.12 167 ALA A N 1
ATOM 1354 C CA . ALA A 1 167 ? 8.578 -3.129 13.045 1.00 90.12 167 ALA A CA 1
ATOM 1355 C C . ALA A 1 167 ? 9.553 -4.246 13.453 1.00 90.12 167 ALA A C 1
ATOM 1357 O O . ALA A 1 167 ? 9.284 -5.423 13.215 1.00 90.12 167 ALA A O 1
ATOM 1358 N N . LYS A 1 168 ? 10.693 -3.915 14.076 1.00 83.62 168 LYS A N 1
ATOM 1359 C CA . LYS A 1 168 ? 11.788 -4.870 14.326 1.00 83.62 168 LYS A CA 1
ATOM 1360 C C . LYS A 1 168 ? 11.357 -6.121 15.097 1.00 83.62 168 LYS A C 1
ATOM 1362 O O . LYS A 1 168 ? 11.906 -7.198 14.873 1.00 83.62 168 LYS A O 1
ATOM 1367 N N . ALA A 1 169 ? 10.398 -5.983 16.010 1.00 79.12 169 ALA A N 1
ATOM 1368 C CA . ALA A 1 169 ? 9.880 -7.091 16.812 1.00 79.12 169 ALA A CA 1
ATOM 1369 C C . ALA A 1 169 ? 8.775 -7.903 16.109 1.00 79.12 169 ALA A C 1
ATOM 1371 O O . ALA A 1 169 ? 8.437 -8.989 16.574 1.00 79.12 169 ALA A O 1
ATOM 1372 N N . SER A 1 170 ? 8.207 -7.385 15.018 1.00 79.50 170 SER A N 1
ATOM 1373 C CA . SER A 1 170 ? 7.021 -7.923 14.344 1.00 79.50 170 SER A CA 1
ATOM 1374 C C . SER A 1 170 ? 7.275 -8.354 12.895 1.00 79.50 170 SER A C 1
ATOM 1376 O O . SER A 1 170 ? 6.326 -8.702 12.188 1.00 79.50 170 SER A O 1
ATOM 1378 N N . TYR A 1 171 ? 8.538 -8.380 12.450 1.00 87.81 171 TYR A N 1
ATOM 1379 C CA . TYR A 1 171 ? 8.891 -8.863 11.118 1.00 87.81 171 TYR A CA 1
ATOM 1380 C C . TYR A 1 171 ? 8.487 -10.314 10.888 1.00 87.81 171 TYR A C 1
ATOM 1382 O O . TYR A 1 171 ? 8.720 -11.201 11.711 1.00 87.81 171 TYR A O 1
ATOM 1390 N N . MET A 1 172 ? 7.941 -10.554 9.701 1.00 84.75 172 MET A N 1
ATOM 1391 C CA . MET A 1 172 ? 7.654 -11.885 9.191 1.00 84.75 172 MET A CA 1
ATOM 1392 C C . MET A 1 172 ? 8.554 -12.156 7.992 1.00 84.75 172 MET A C 1
ATOM 1394 O O . MET A 1 172 ? 8.692 -11.318 7.109 1.00 84.75 172 MET A O 1
ATOM 1398 N N . ASN A 1 173 ? 9.186 -13.323 7.942 1.00 83.31 173 ASN A N 1
ATOM 1399 C CA . ASN A 1 173 ? 10.023 -13.676 6.799 1.00 83.31 173 ASN A CA 1
ATOM 1400 C C . ASN A 1 173 ? 9.158 -14.287 5.695 1.00 83.31 173 ASN A C 1
ATOM 1402 O O . ASN A 1 173 ? 8.451 -15.274 5.932 1.00 83.31 173 ASN A O 1
ATOM 1406 N N . CYS A 1 174 ? 9.245 -13.723 4.493 1.00 82.88 174 CYS A N 1
ATOM 1407 C CA . CYS A 1 174 ? 8.712 -14.343 3.294 1.00 82.88 174 CYS A CA 1
ATOM 1408 C C . CYS A 1 174 ? 9.410 -15.680 3.031 1.00 82.88 174 CYS A C 1
ATOM 1410 O O . CYS A 1 174 ? 10.595 -15.889 3.318 1.00 82.88 174 CYS A O 1
ATOM 1412 N N . ARG A 1 175 ? 8.651 -16.586 2.427 1.00 81.88 175 ARG A N 1
ATOM 1413 C CA . ARG A 1 175 ? 9.167 -17.787 1.784 1.00 81.88 175 ARG A CA 1
ATOM 1414 C C . ARG A 1 175 ? 9.779 -17.405 0.438 1.00 81.88 175 ARG A C 1
ATOM 1416 O O . ARG A 1 175 ? 9.598 -16.293 -0.057 1.00 81.88 175 ARG A O 1
ATOM 1423 N N . PHE A 1 176 ? 10.500 -18.343 -0.163 1.00 77.56 176 PHE A N 1
ATOM 1424 C CA . PHE A 1 176 ? 10.820 -18.212 -1.578 1.00 77.56 176 PHE A CA 1
ATOM 1425 C C . PHE A 1 176 ? 9.517 -18.155 -2.386 1.00 77.56 176 PHE A C 1
ATOM 1427 O O . PHE A 1 176 ? 8.623 -18.958 -2.097 1.00 77.56 176 PHE A O 1
ATOM 1434 N N . PRO A 1 177 ? 9.398 -17.234 -3.359 1.00 75.12 177 PRO A N 1
ATOM 1435 C CA . PRO A 1 177 ? 8.256 -17.219 -4.261 1.00 75.12 177 PRO A CA 1
ATOM 1436 C C . PRO A 1 177 ? 8.110 -18.582 -4.936 1.00 75.12 177 PRO A C 1
ATOM 1438 O O . PRO A 1 177 ? 9.105 -19.191 -5.335 1.00 75.12 177 PRO A O 1
ATOM 1441 N N . THR A 1 178 ? 6.878 -19.067 -5.058 1.00 70.62 178 THR A N 1
ATOM 1442 C CA . THR A 1 178 ? 6.596 -20.312 -5.791 1.00 70.62 178 THR A CA 1
ATOM 1443 C C . THR A 1 178 ? 6.492 -20.075 -7.297 1.00 70.62 178 THR A C 1
ATOM 1445 O O . THR A 1 178 ? 6.547 -21.029 -8.070 1.00 70.62 178 THR A O 1
ATOM 1448 N N . LEU A 1 179 ? 6.370 -18.808 -7.704 1.00 70.88 179 LEU A N 1
ATOM 1449 C CA . LEU A 1 179 ? 6.207 -18.357 -9.080 1.00 70.88 179 LEU A CA 1
ATOM 1450 C C . LEU A 1 179 ? 7.360 -17.433 -9.490 1.00 70.88 179 LEU A C 1
ATOM 1452 O O . LEU A 1 179 ? 7.812 -16.588 -8.719 1.00 70.88 179 LEU A O 1
ATOM 1456 N N . ASP A 1 180 ? 7.801 -17.584 -10.735 1.00 84.31 180 ASP A N 1
ATOM 1457 C CA . ASP A 1 180 ? 8.715 -16.672 -11.425 1.00 84.31 180 ASP A CA 1
ATOM 1458 C C . ASP A 1 180 ? 7.880 -15.651 -12.211 1.00 84.31 180 ASP A C 1
ATOM 1460 O O . ASP A 1 180 ? 6.930 -16.036 -12.895 1.00 84.31 180 ASP A O 1
ATOM 1464 N N . LEU A 1 181 ? 8.200 -14.357 -12.109 1.00 85.56 181 LEU A N 1
ATOM 1465 C CA . LEU A 1 181 ? 7.413 -13.297 -12.747 1.00 85.56 181 LEU A CA 1
ATOM 1466 C C . LEU A 1 181 ? 7.433 -13.417 -14.270 1.00 85.56 181 LEU A C 1
ATOM 1468 O O . LEU A 1 181 ? 6.392 -13.258 -14.906 1.00 85.56 181 LEU A O 1
ATOM 1472 N N . GLY A 1 182 ? 8.600 -13.698 -14.851 1.00 85.25 182 GLY A N 1
ATOM 1473 C CA . GLY A 1 182 ? 8.742 -13.833 -16.297 1.00 85.25 182 GLY A CA 1
ATOM 1474 C C . GLY A 1 182 ? 7.871 -14.964 -16.840 1.00 85.25 182 GLY A C 1
ATOM 1475 O O . GLY A 1 182 ? 7.172 -14.784 -17.839 1.00 85.25 182 GLY A O 1
ATOM 1476 N N . ASN A 1 183 ? 7.856 -16.101 -16.142 1.00 87.31 183 ASN A N 1
ATOM 1477 C CA . ASN A 1 183 ? 6.996 -17.232 -16.487 1.00 87.31 183 ASN A CA 1
ATOM 1478 C C . ASN A 1 183 ? 5.511 -16.922 -16.260 1.00 87.31 183 ASN A C 1
ATOM 1480 O O . ASN A 1 183 ? 4.716 -17.151 -17.163 1.00 87.31 183 ASN A O 1
ATOM 1484 N N . ALA A 1 184 ? 5.138 -16.329 -15.122 1.00 89.38 184 ALA A N 1
ATOM 1485 C CA . ALA A 1 184 ? 3.745 -15.988 -14.823 1.00 89.38 184 ALA A CA 1
ATOM 1486 C C . ALA A 1 184 ? 3.137 -15.042 -15.874 1.00 89.38 184 ALA A C 1
ATOM 1488 O O . ALA A 1 184 ? 2.018 -15.260 -16.349 1.00 89.38 184 ALA A O 1
ATOM 1489 N N . VAL A 1 185 ? 3.900 -14.023 -16.287 1.00 91.00 185 VAL A N 1
ATOM 1490 C CA . VAL A 1 185 ? 3.501 -13.095 -17.355 1.00 91.00 185 VAL A CA 1
ATOM 1491 C C . VAL A 1 185 ? 3.394 -13.828 -18.689 1.00 91.00 185 VAL A C 1
ATOM 1493 O O . VAL A 1 185 ? 2.381 -13.698 -19.373 1.00 91.00 185 VAL A O 1
ATOM 1496 N N . ARG A 1 186 ? 4.405 -14.623 -19.061 1.00 90.44 186 ARG A N 1
ATOM 1497 C CA . ARG A 1 186 ? 4.395 -15.380 -20.319 1.00 90.44 186 ARG A CA 1
ATOM 1498 C C . ARG A 1 186 ? 3.192 -16.318 -20.403 1.00 90.44 186 ARG A C 1
ATOM 1500 O O . ARG A 1 186 ? 2.501 -16.295 -21.417 1.00 90.44 186 ARG A O 1
ATOM 1507 N N . ASP A 1 187 ? 2.932 -17.102 -19.364 1.00 89.94 187 ASP A N 1
ATOM 1508 C CA . ASP A 1 187 ? 1.839 -18.076 -19.331 1.00 89.94 187 ASP A CA 1
ATOM 1509 C C . ASP A 1 187 ? 0.476 -17.384 -19.456 1.00 89.94 187 ASP A C 1
ATOM 1511 O O . ASP A 1 187 ? -0.372 -17.817 -20.238 1.00 89.94 187 ASP A O 1
ATOM 1515 N N . SER A 1 188 ? 0.299 -16.251 -18.768 1.00 90.50 188 SER A N 1
ATOM 1516 C CA . SER A 1 188 ? -0.929 -15.451 -18.854 1.00 90.50 188 SER A CA 1
ATOM 1517 C C . SER A 1 188 ? -1.133 -14.857 -20.253 1.00 90.50 188 SER A C 1
ATOM 1519 O O . SER A 1 188 ? -2.246 -14.859 -20.778 1.00 90.50 188 SER A O 1
ATOM 1521 N N . ILE A 1 189 ? -0.059 -14.400 -20.907 1.00 90.38 189 ILE A N 1
ATOM 1522 C CA . ILE A 1 189 ? -0.115 -13.890 -22.284 1.00 90.38 189 ILE A CA 1
ATOM 1523 C C . ILE A 1 189 ? -0.395 -15.019 -23.287 1.00 90.38 189 ILE A C 1
ATOM 1525 O O . ILE A 1 189 ? -1.145 -14.811 -24.238 1.00 90.38 189 ILE A O 1
ATOM 1529 N N . VAL A 1 190 ? 0.165 -16.218 -23.090 1.00 90.19 190 VAL A N 1
ATOM 1530 C CA . VAL A 1 190 ? -0.146 -17.391 -23.926 1.00 90.19 190 VAL A CA 1
ATOM 1531 C C . VAL A 1 190 ? -1.624 -17.756 -23.801 1.00 90.19 190 VAL A C 1
ATOM 1533 O O . VAL A 1 190 ? -2.281 -17.941 -24.825 1.00 90.19 190 VAL A O 1
ATOM 1536 N N . SER A 1 191 ? -2.151 -17.801 -22.574 1.00 88.44 191 SER A N 1
ATOM 1537 C CA . SER A 1 191 ? -3.572 -18.048 -22.303 1.00 88.44 191 SER A CA 1
ATOM 1538 C C . SER A 1 191 ? -4.461 -17.023 -23.016 1.00 88.44 191 SER A C 1
ATOM 1540 O O . SER A 1 191 ? -5.374 -17.391 -23.756 1.00 88.44 191 SER A O 1
ATOM 1542 N N . LEU A 1 192 ? -4.119 -15.735 -22.897 1.00 87.62 192 LEU A N 1
ATOM 1543 C CA . LEU A 1 192 ? -4.820 -14.647 -23.576 1.00 87.62 192 LEU A CA 1
ATOM 1544 C C . LEU A 1 192 ? -4.715 -14.725 -25.107 1.00 87.62 192 LEU A C 1
ATOM 1546 O O . LEU A 1 192 ? -5.673 -14.424 -25.803 1.00 87.62 192 LEU A O 1
ATOM 1550 N N . ALA A 1 193 ? -3.569 -15.103 -25.671 1.00 83.88 193 ALA A N 1
ATOM 1551 C CA . ALA A 1 193 ? -3.406 -15.183 -27.123 1.00 83.88 193 ALA A CA 1
ATOM 1552 C C . ALA A 1 193 ? -4.181 -16.366 -27.736 1.00 83.88 193 ALA A C 1
ATOM 1554 O O . ALA A 1 193 ? -4.630 -16.281 -28.885 1.00 83.88 193 ALA A O 1
ATOM 1555 N N . GLN A 1 194 ? -4.326 -17.459 -26.978 1.00 82.00 194 GLN A N 1
ATOM 1556 C CA . GLN A 1 194 ? -5.023 -18.682 -27.385 1.00 82.00 194 GLN A CA 1
ATOM 1557 C C . GLN A 1 194 ? -6.545 -18.603 -27.222 1.00 82.00 194 GLN A C 1
ATOM 1559 O O . GLN A 1 194 ? -7.251 -19.332 -27.914 1.00 82.00 194 GLN A O 1
ATOM 1564 N N . SER A 1 195 ? -7.056 -17.718 -26.365 1.00 73.62 195 SER A N 1
ATOM 1565 C CA . SER A 1 195 ? -8.493 -17.571 -26.098 1.00 73.62 195 SER A CA 1
ATOM 1566 C C . SER A 1 195 ? -9.282 -16.814 -27.176 1.00 73.62 195 SER A C 1
ATOM 1568 O O . SER A 1 195 ? -10.474 -16.593 -26.999 1.00 73.62 195 SER A O 1
ATOM 1570 N N . GLU A 1 196 ? -8.636 -16.433 -28.286 1.00 64.12 196 GLU A N 1
ATOM 1571 C CA . GLU A 1 196 ? -9.205 -15.589 -29.350 1.00 64.12 196 GLU A CA 1
ATOM 1572 C C . GLU A 1 196 ? -9.887 -14.315 -28.813 1.00 64.12 196 GLU A C 1
ATOM 1574 O O . GLU A 1 196 ? -11.094 -14.141 -28.976 1.00 64.12 196 GLU A O 1
ATOM 1579 N N . PRO A 1 197 ? -9.135 -13.387 -28.190 1.00 63.88 197 PRO A N 1
ATOM 1580 C CA . PRO A 1 197 ? -9.715 -12.143 -27.706 1.00 63.88 197 PRO A CA 1
ATOM 1581 C C . PRO A 1 197 ? -10.329 -11.383 -28.888 1.00 63.88 197 PRO A C 1
ATOM 1583 O O . PRO A 1 197 ? -9.691 -11.244 -29.934 1.00 63.88 197 PRO A O 1
ATOM 1586 N N . GLU A 1 198 ? -11.553 -10.871 -28.717 1.00 64.88 198 GLU A N 1
ATOM 1587 C CA . GLU A 1 198 ? -12.247 -10.064 -29.740 1.00 64.88 198 GLU A CA 1
ATOM 1588 C C . GLU A 1 198 ? -11.421 -8.828 -30.158 1.00 64.88 198 GLU A C 1
ATOM 1590 O O . GLU A 1 198 ? -11.554 -8.305 -31.264 1.00 64.88 198 GLU A O 1
ATOM 1595 N N . ASP A 1 199 ? -10.529 -8.383 -29.271 1.00 80.19 199 ASP A N 1
ATOM 1596 C CA . ASP A 1 199 ? -9.610 -7.267 -29.453 1.00 80.19 199 ASP A CA 1
ATOM 1597 C C . ASP A 1 199 ? -8.340 -7.702 -30.214 1.00 80.19 199 ASP A C 1
ATOM 1599 O O . ASP A 1 199 ? -7.382 -8.239 -29.645 1.00 80.19 199 ASP A O 1
ATOM 1603 N N . LEU A 1 200 ? -8.325 -7.441 -31.527 1.00 86.00 200 LEU A N 1
ATOM 1604 C CA . LEU A 1 200 ? -7.184 -7.729 -32.404 1.00 86.00 200 LEU A CA 1
ATOM 1605 C C . LEU A 1 200 ? -5.898 -7.022 -31.944 1.00 86.00 200 LEU A C 1
ATOM 1607 O O . LEU A 1 200 ? -4.826 -7.624 -31.993 1.00 86.00 200 LEU A O 1
ATOM 1611 N N . ALA A 1 201 ? -5.999 -5.782 -31.455 1.00 89.75 201 ALA A N 1
ATOM 1612 C CA . ALA A 1 201 ? -4.844 -5.015 -30.994 1.00 89.75 201 ALA A CA 1
ATOM 1613 C C . ALA A 1 201 ? -4.230 -5.648 -29.738 1.00 89.75 201 ALA A C 1
ATOM 1615 O O . ALA A 1 201 ? -3.008 -5.729 -29.610 1.00 89.75 201 ALA A O 1
ATOM 1616 N N . LEU A 1 202 ? -5.068 -6.160 -28.832 1.00 90.00 202 LEU A N 1
ATOM 1617 C CA . LEU A 1 202 ? -4.604 -6.908 -27.665 1.00 90.00 202 LEU A CA 1
ATOM 1618 C C . LEU A 1 202 ? -3.895 -8.200 -28.067 1.00 90.00 202 LEU A C 1
ATOM 1620 O O . LEU A 1 202 ? -2.847 -8.521 -27.504 1.00 90.00 202 LEU A O 1
ATOM 1624 N N . LYS A 1 203 ? -4.419 -8.921 -29.063 1.00 88.06 203 LYS A N 1
ATOM 1625 C CA . LYS A 1 203 ? -3.784 -10.136 -29.594 1.00 88.06 203 LYS A CA 1
ATOM 1626 C C . LYS A 1 203 ? -2.417 -9.849 -30.218 1.00 88.06 203 LYS A C 1
ATOM 1628 O O . LYS A 1 203 ? -1.467 -10.597 -29.990 1.00 88.06 203 LYS A O 1
ATOM 1633 N N . GLU A 1 204 ? -2.306 -8.783 -31.002 1.00 91.12 204 GLU A N 1
ATOM 1634 C CA . GLU A 1 204 ? -1.045 -8.351 -31.614 1.00 91.12 204 GLU A CA 1
ATOM 1635 C C . GLU A 1 204 ? -0.008 -7.975 -30.553 1.00 91.12 204 GLU A C 1
ATOM 1637 O O . GLU A 1 204 ? 1.084 -8.549 -30.553 1.00 91.12 204 GLU A O 1
ATOM 1642 N N . LEU A 1 205 ? -0.385 -7.136 -29.581 1.00 93.62 205 LEU A N 1
ATOM 1643 C CA . LEU A 1 205 ? 0.486 -6.751 -28.469 1.00 93.62 205 LEU A CA 1
ATOM 1644 C C . LEU A 1 205 ? 0.941 -7.968 -27.646 1.00 93.62 205 LEU A C 1
ATOM 1646 O O . LEU A 1 205 ? 2.110 -8.073 -27.276 1.00 93.62 205 LEU A O 1
ATOM 1650 N N . SER A 1 206 ? 0.033 -8.916 -27.397 1.00 92.06 206 SER A N 1
ATOM 1651 C CA . SER A 1 206 ? 0.328 -10.169 -26.692 1.00 92.06 206 SER A CA 1
ATOM 1652 C C . SER A 1 206 ? 1.401 -10.976 -27.429 1.00 92.06 206 SER A C 1
ATOM 1654 O O . SER A 1 206 ? 2.409 -11.374 -26.845 1.00 92.06 206 SER A O 1
ATOM 1656 N N . ASN A 1 207 ? 1.237 -11.161 -28.741 1.00 90.94 207 ASN A N 1
ATOM 1657 C CA . ASN A 1 207 ? 2.213 -11.863 -29.573 1.00 90.94 207 ASN A CA 1
ATOM 1658 C C . ASN A 1 207 ? 3.557 -11.133 -29.661 1.00 90.94 207 ASN A C 1
ATOM 1660 O O . ASN A 1 207 ? 4.597 -11.785 -29.770 1.00 90.94 207 ASN A O 1
ATOM 1664 N N . GLU A 1 208 ? 3.553 -9.801 -29.639 1.00 92.69 208 GLU A N 1
ATOM 1665 C CA . GLU A 1 208 ? 4.776 -9.003 -29.627 1.00 92.69 208 GLU A CA 1
ATOM 1666 C C . GLU A 1 208 ? 5.540 -9.194 -28.315 1.00 92.69 208 GLU A C 1
ATOM 1668 O O . GLU A 1 208 ? 6.722 -9.531 -28.351 1.00 92.69 208 GLU A O 1
ATOM 1673 N N . MET A 1 209 ? 4.858 -9.103 -27.167 1.00 93.00 209 MET A N 1
ATOM 1674 C CA . MET A 1 209 ? 5.463 -9.321 -25.849 1.00 93.00 209 MET A CA 1
ATOM 1675 C C . MET A 1 209 ? 6.082 -10.712 -25.690 1.00 93.00 209 MET A C 1
ATOM 1677 O O . MET A 1 209 ? 7.156 -10.829 -25.103 1.00 93.00 209 MET A O 1
ATOM 1681 N N . LEU A 1 210 ? 5.472 -11.762 -26.255 1.00 91.31 210 LEU A N 1
ATOM 1682 C CA . LEU A 1 210 ? 6.014 -13.130 -26.200 1.00 91.31 210 LEU A CA 1
ATOM 1683 C C . LEU A 1 210 ? 7.389 -13.284 -26.872 1.00 91.31 210 LEU A C 1
ATOM 1685 O O . LEU A 1 210 ? 8.093 -14.259 -26.603 1.00 91.31 210 LEU A O 1
ATOM 1689 N N . ARG A 1 211 ? 7.791 -12.340 -27.733 1.00 91.00 211 ARG A N 1
ATOM 1690 C CA . ARG A 1 211 ? 9.104 -12.349 -28.404 1.00 91.00 211 ARG A CA 1
ATOM 1691 C C . ARG A 1 211 ? 10.232 -11.829 -27.519 1.00 91.00 211 ARG A C 1
ATOM 1693 O O . ARG A 1 211 ? 11.397 -11.989 -27.879 1.00 91.00 211 ARG A O 1
ATOM 1700 N N . TYR A 1 212 ? 9.904 -11.216 -26.387 1.00 86.81 212 TYR A N 1
ATOM 1701 C CA . TYR A 1 212 ? 10.869 -10.625 -25.471 1.00 86.81 212 TYR A CA 1
ATOM 1702 C C . TYR A 1 212 ? 11.032 -11.487 -24.217 1.00 86.81 212 TYR A C 1
ATOM 1704 O O . TYR A 1 212 ? 10.129 -12.206 -23.785 1.00 86.81 212 TYR A O 1
ATOM 1712 N N . ASN A 1 213 ? 12.221 -11.417 -23.623 1.00 83.94 213 ASN A N 1
ATOM 1713 C CA . ASN A 1 213 ? 12.471 -11.947 -22.291 1.00 83.94 213 ASN A CA 1
ATOM 1714 C C . ASN A 1 213 ? 12.583 -10.771 -21.321 1.00 83.94 213 ASN A C 1
ATOM 1716 O O . ASN A 1 213 ? 13.571 -10.043 -21.352 1.00 83.94 213 ASN A O 1
ATOM 1720 N N . PHE A 1 214 ? 11.567 -10.594 -20.481 1.00 81.38 214 PHE A N 1
ATOM 1721 C CA . PHE A 1 214 ? 11.532 -9.526 -19.481 1.00 81.38 214 PHE A CA 1
ATOM 1722 C C . PHE A 1 214 ? 12.206 -9.919 -18.158 1.00 81.38 214 PHE A C 1
ATOM 1724 O O . PHE A 1 214 ? 12.301 -9.088 -17.253 1.00 81.38 214 PHE A O 1
ATOM 1731 N N . SER A 1 215 ? 12.694 -11.163 -18.034 1.00 80.69 215 SER A N 1
ATOM 1732 C CA . SER A 1 215 ? 13.254 -11.704 -16.788 1.00 80.69 215 SER A CA 1
ATOM 1733 C C . SER A 1 215 ? 12.284 -11.513 -15.602 1.00 80.69 215 SER A C 1
ATOM 1735 O O . SER A 1 215 ? 11.078 -11.354 -15.785 1.00 80.69 215 SER A O 1
ATOM 1737 N N . ASN A 1 216 ? 12.786 -11.508 -14.363 1.00 79.19 216 ASN A N 1
ATOM 1738 C CA . ASN A 1 216 ? 11.985 -11.248 -13.160 1.00 79.19 216 ASN A CA 1
ATOM 1739 C C . ASN A 1 216 ? 11.806 -9.754 -12.857 1.00 79.19 216 ASN A C 1
ATOM 1741 O O . ASN A 1 216 ? 11.919 -9.328 -11.708 1.00 79.19 216 ASN A O 1
ATOM 1745 N N . LYS A 1 217 ? 11.565 -8.935 -13.887 1.00 78.75 217 LYS A N 1
ATOM 1746 C CA . LYS A 1 217 ? 11.528 -7.475 -13.753 1.00 78.75 217 LYS A CA 1
ATOM 1747 C C . LYS A 1 217 ? 10.231 -6.890 -14.280 1.00 78.75 217 LYS A C 1
ATOM 1749 O O . LYS A 1 217 ? 10.037 -6.739 -15.482 1.00 78.75 217 LYS A O 1
ATOM 1754 N N . ARG A 1 218 ? 9.376 -6.445 -13.358 1.00 85.56 218 ARG A N 1
ATOM 1755 C CA . ARG A 1 218 ? 8.156 -5.704 -13.702 1.00 85.56 218 ARG A CA 1
ATOM 1756 C C . ARG A 1 218 ? 8.466 -4.427 -14.487 1.00 85.56 218 ARG A C 1
ATOM 1758 O O . ARG A 1 218 ? 7.777 -4.129 -15.457 1.00 85.56 218 ARG A O 1
ATOM 1765 N N . SER A 1 219 ? 9.530 -3.711 -14.119 1.00 78.06 219 SER A N 1
ATOM 1766 C CA . SER A 1 219 ? 9.976 -2.496 -14.814 1.00 78.06 219 SER A CA 1
ATOM 1767 C C . SER A 1 219 ? 10.314 -2.740 -16.289 1.00 78.06 219 SER A C 1
ATOM 1769 O O . SER A 1 219 ? 9.985 -1.906 -17.128 1.00 78.06 219 SER A O 1
ATOM 1771 N N . ALA A 1 220 ? 10.883 -3.899 -16.637 1.00 82.12 220 ALA A N 1
ATOM 1772 C CA . ALA A 1 220 ? 11.177 -4.253 -18.025 1.00 82.12 220 ALA A CA 1
ATOM 1773 C C . ALA A 1 220 ? 9.892 -4.392 -18.862 1.00 82.12 220 ALA A C 1
ATOM 1775 O O . ALA A 1 220 ? 9.816 -3.849 -19.967 1.00 82.12 220 ALA A O 1
ATOM 1776 N N . CYS A 1 221 ? 8.853 -5.036 -18.313 1.00 87.94 221 CYS A N 1
ATOM 1777 C CA . CYS A 1 221 ? 7.532 -5.101 -18.948 1.00 87.94 221 CYS A CA 1
ATOM 1778 C C . CYS A 1 221 ? 6.938 -3.697 -19.151 1.00 87.94 221 CYS A C 1
ATOM 1780 O O . CYS A 1 221 ? 6.436 -3.378 -20.227 1.00 87.94 221 CYS A O 1
ATOM 1782 N N . TYR A 1 222 ? 7.027 -2.833 -18.137 1.00 86.50 222 TYR A N 1
ATOM 1783 C CA . TYR A 1 222 ? 6.524 -1.459 -18.217 1.00 86.50 222 TYR A CA 1
ATOM 1784 C C . TYR A 1 222 ? 7.256 -0.622 -19.264 1.00 86.50 222 TYR A C 1
ATOM 1786 O O . TYR A 1 222 ? 6.607 0.062 -20.053 1.00 86.50 222 TYR A O 1
ATOM 1794 N N . ASN A 1 223 ? 8.584 -0.716 -19.330 1.00 83.25 223 ASN A N 1
ATOM 1795 C CA . ASN A 1 223 ? 9.387 -0.021 -20.334 1.00 83.25 223 ASN A CA 1
ATOM 1796 C C . ASN A 1 223 ? 8.998 -0.439 -21.757 1.00 83.25 223 ASN A C 1
ATOM 1798 O O . ASN A 1 223 ? 8.885 0.408 -22.643 1.00 83.25 223 ASN A O 1
ATOM 1802 N N . PHE A 1 224 ? 8.732 -1.726 -21.983 1.00 89.69 224 PHE A N 1
ATOM 1803 C CA . PHE A 1 224 ? 8.205 -2.201 -23.261 1.00 89.69 224 PHE A CA 1
ATOM 1804 C C . PHE A 1 224 ? 6.834 -1.579 -23.581 1.00 89.69 224 PHE A C 1
ATOM 1806 O O . PHE A 1 224 ? 6.639 -1.015 -24.661 1.00 89.69 224 PHE A O 1
ATOM 1813 N N . LEU A 1 225 ? 5.902 -1.601 -22.625 1.00 90.94 225 LEU A N 1
ATOM 1814 C CA . LEU A 1 225 ? 4.550 -1.061 -22.806 1.00 90.94 225 LEU A CA 1
ATOM 1815 C C . LEU A 1 225 ? 4.542 0.461 -23.026 1.00 90.94 225 LEU A C 1
ATOM 1817 O O . LEU A 1 225 ? 3.786 0.958 -23.858 1.00 90.94 225 LEU A O 1
ATOM 1821 N N . LEU A 1 226 ? 5.419 1.208 -22.351 1.00 85.00 226 LEU A N 1
ATOM 1822 C CA . LEU A 1 226 ? 5.580 2.656 -22.539 1.00 85.00 226 LEU A CA 1
ATOM 1823 C C . LEU A 1 226 ? 6.102 3.024 -23.935 1.00 85.00 226 LEU A C 1
ATOM 1825 O O . LEU A 1 226 ? 5.780 4.098 -24.450 1.00 85.00 226 LEU A O 1
ATOM 1829 N N . ASN A 1 227 ? 6.882 2.138 -24.558 1.00 86.06 227 ASN A N 1
ATOM 1830 C CA . ASN A 1 227 ? 7.388 2.311 -25.921 1.00 86.06 227 ASN A CA 1
ATOM 1831 C C . ASN A 1 227 ? 6.399 1.826 -26.995 1.00 86.06 227 ASN A C 1
ATOM 1833 O O . ASN A 1 227 ? 6.513 2.205 -28.161 1.00 86.06 227 ASN A O 1
ATOM 1837 N N . SER A 1 228 ? 5.366 1.083 -26.605 1.00 90.19 228 SER A N 1
ATOM 1838 C CA . SER A 1 228 ? 4.346 0.509 -27.491 1.00 90.19 228 SER A CA 1
ATOM 1839 C C . SER A 1 228 ? 3.202 1.494 -27.802 1.00 90.19 228 SER A C 1
ATOM 1841 O O . SER A 1 228 ? 2.035 1.124 -27.887 1.00 90.19 228 SER A O 1
ATOM 1843 N N . LYS A 1 229 ? 3.528 2.783 -27.999 1.00 86.50 229 LYS A N 1
ATOM 1844 C CA . LYS A 1 229 ? 2.561 3.903 -28.133 1.00 86.50 229 LYS A CA 1
ATOM 1845 C C . LYS A 1 229 ? 1.650 3.839 -29.365 1.00 86.50 229 LYS A C 1
ATOM 1847 O O . LYS A 1 229 ? 0.763 4.673 -29.509 1.00 86.50 229 LYS A O 1
ATOM 1852 N N . HIS A 1 230 ? 1.912 2.907 -30.274 1.00 92.94 230 HIS A N 1
ATOM 1853 C CA . HIS A 1 230 ? 1.120 2.698 -31.481 1.00 92.94 230 HIS A CA 1
ATOM 1854 C C . HIS A 1 230 ? -0.143 1.860 -31.224 1.00 92.94 230 HIS A C 1
ATOM 1856 O O . HIS A 1 230 ? -1.047 1.880 -32.056 1.00 92.94 230 HIS A O 1
ATOM 1862 N N . TYR A 1 231 ? -0.241 1.179 -30.075 1.00 93.50 231 TYR A N 1
ATOM 1863 C CA . TYR A 1 231 ? -1.469 0.509 -29.648 1.00 93.50 231 TYR A CA 1
ATOM 1864 C C . TYR A 1 231 ? -2.416 1.465 -28.902 1.00 93.50 231 TYR A C 1
ATOM 1866 O O . TYR A 1 231 ? -1.964 2.439 -28.287 1.00 93.50 231 TYR A O 1
ATOM 1874 N N . PRO A 1 232 ? -3.735 1.188 -28.899 1.00 92.81 232 PRO A N 1
ATOM 1875 C CA . PRO A 1 232 ? -4.694 1.939 -28.098 1.00 92.81 232 PRO A CA 1
ATOM 1876 C C . PRO A 1 232 ? -4.335 1.941 -26.606 1.00 92.81 232 PRO A C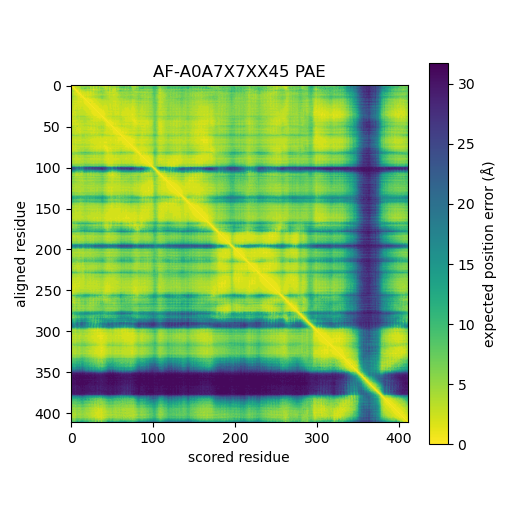 1
ATOM 1878 O O . PRO A 1 232 ? -3.873 0.940 -26.057 1.00 92.81 232 PRO A O 1
ATOM 1881 N N . LYS A 1 233 ? -4.612 3.058 -25.920 1.00 90.44 233 LYS A N 1
ATOM 1882 C CA . LYS A 1 233 ? -4.344 3.205 -24.477 1.00 90.44 233 LYS A CA 1
ATOM 1883 C C . LYS A 1 233 ? -5.015 2.102 -23.648 1.00 90.44 233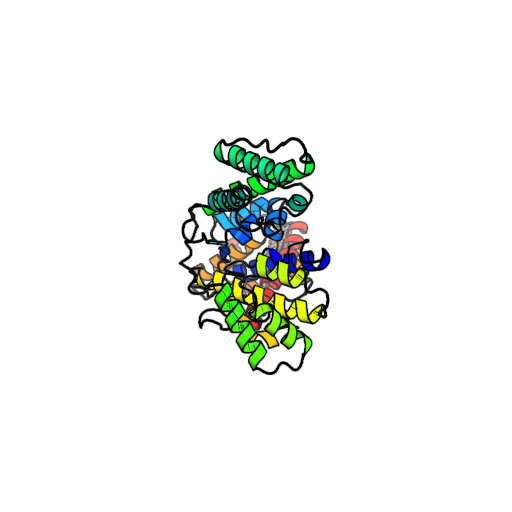 LYS A C 1
ATOM 1885 O O . LYS A 1 233 ? -4.399 1.588 -22.722 1.00 90.44 233 LYS A O 1
ATOM 1890 N N . ASP A 1 234 ? -6.244 1.732 -24.000 1.00 90.19 234 ASP A N 1
ATOM 1891 C CA . ASP A 1 234 ? -6.989 0.653 -23.342 1.00 90.19 234 ASP A CA 1
ATOM 1892 C C . ASP A 1 234 ? -6.278 -0.706 -23.470 1.00 90.19 234 ASP A C 1
ATOM 1894 O O . ASP A 1 234 ? -6.076 -1.402 -22.480 1.00 90.19 234 ASP A O 1
ATOM 1898 N N . THR A 1 235 ? -5.782 -1.040 -24.664 1.00 92.00 235 THR A N 1
ATOM 1899 C CA . THR A 1 235 ? -4.990 -2.252 -24.914 1.00 92.00 235 THR A CA 1
ATOM 1900 C C . THR A 1 235 ? -3.723 -2.293 -24.054 1.00 92.00 235 THR A C 1
ATOM 1902 O O . THR A 1 235 ? -3.417 -3.313 -23.435 1.00 92.00 235 THR A O 1
ATOM 1905 N N . ILE A 1 236 ? -3.009 -1.166 -23.962 1.00 92.12 236 ILE A N 1
ATOM 1906 C CA . ILE A 1 236 ? -1.834 -1.033 -23.091 1.00 92.12 236 ILE A CA 1
ATOM 1907 C C . ILE A 1 236 ? -2.219 -1.209 -21.618 1.00 92.12 236 ILE A C 1
ATOM 1909 O O . ILE A 1 236 ? -1.511 -1.896 -20.883 1.00 92.12 236 ILE A O 1
ATOM 1913 N N . ASN A 1 237 ? -3.337 -0.627 -21.181 1.00 89.50 237 ASN A N 1
ATOM 1914 C CA . ASN A 1 237 ? -3.806 -0.739 -19.802 1.00 89.50 237 ASN A CA 1
ATOM 1915 C C . ASN A 1 237 ? -4.201 -2.174 -19.436 1.00 89.50 237 ASN A C 1
ATOM 1917 O O . ASN A 1 237 ? -3.759 -2.657 -18.398 1.00 89.50 237 ASN A O 1
ATOM 1921 N N . LYS A 1 238 ? -4.929 -2.888 -20.305 1.00 90.75 238 LYS A N 1
ATOM 1922 C CA . LYS A 1 238 ? -5.245 -4.315 -20.119 1.00 90.75 238 LYS A CA 1
ATOM 1923 C C . LYS A 1 238 ? -3.978 -5.144 -19.898 1.00 90.75 238 LYS A C 1
ATOM 1925 O O . LYS A 1 238 ? -3.910 -5.964 -18.986 1.00 90.75 238 LYS A O 1
ATOM 1930 N N . MET A 1 239 ? -2.943 -4.895 -20.699 1.00 92.50 239 MET A N 1
ATOM 1931 C CA . MET A 1 239 ? -1.677 -5.614 -20.577 1.00 92.50 239 MET A CA 1
ATOM 1932 C C . MET A 1 239 ? -0.892 -5.230 -19.312 1.00 92.50 239 MET A C 1
ATOM 1934 O O . MET A 1 239 ? -0.330 -6.105 -18.653 1.00 92.50 239 MET A O 1
ATOM 1938 N N . LYS A 1 240 ? -0.904 -3.950 -18.911 1.00 91.12 240 LYS A N 1
ATOM 1939 C CA . LYS A 1 240 ? -0.373 -3.518 -17.604 1.00 91.12 240 LYS A CA 1
ATOM 1940 C C . LYS A 1 240 ? -1.070 -4.244 -16.455 1.00 91.12 240 LYS A C 1
ATOM 1942 O O . LYS A 1 240 ? -0.389 -4.745 -15.568 1.00 91.12 240 LYS A O 1
ATOM 1947 N N . THR A 1 241 ? -2.397 -4.372 -16.503 1.00 89.06 241 THR A N 1
ATOM 1948 C CA . THR A 1 241 ? -3.169 -5.099 -15.487 1.00 89.06 241 THR A CA 1
ATOM 1949 C C . THR A 1 241 ? -2.732 -6.558 -15.375 1.00 89.06 241 THR A C 1
ATOM 1951 O O . THR A 1 241 ? -2.560 -7.042 -14.260 1.00 89.06 241 THR A O 1
ATOM 1954 N N . ILE A 1 242 ? -2.473 -7.250 -16.490 1.00 90.62 242 ILE A N 1
ATOM 1955 C CA . ILE A 1 242 ? -1.948 -8.628 -16.464 1.00 90.62 242 ILE A CA 1
ATOM 1956 C C . ILE A 1 242 ? -0.576 -8.681 -15.788 1.00 90.62 242 ILE A C 1
ATOM 1958 O O . ILE A 1 242 ? -0.360 -9.513 -14.906 1.00 90.62 242 ILE A O 1
ATOM 1962 N N . VAL A 1 243 ? 0.339 -7.784 -16.168 1.00 91.75 243 VAL A N 1
ATOM 1963 C CA . VAL A 1 243 ? 1.686 -7.702 -15.579 1.00 91.75 243 VAL A CA 1
ATOM 1964 C C . VAL A 1 243 ? 1.615 -7.452 -14.071 1.00 91.75 243 VAL A C 1
ATOM 1966 O O . VAL A 1 243 ? 2.319 -8.111 -13.305 1.00 91.75 243 VAL A O 1
ATOM 1969 N N . ASP A 1 244 ? 0.750 -6.536 -13.643 1.00 89.50 244 ASP A N 1
ATOM 1970 C CA . ASP A 1 244 ? 0.557 -6.185 -12.237 1.00 89.50 244 ASP A CA 1
ATOM 1971 C C . ASP A 1 244 ? -0.030 -7.346 -11.440 1.00 89.50 244 ASP A C 1
ATOM 1973 O O . ASP A 1 244 ? 0.487 -7.678 -10.375 1.00 89.50 244 ASP A O 1
ATOM 1977 N N . CYS A 1 245 ? -1.048 -8.020 -11.980 1.00 88.38 245 CYS A N 1
ATOM 1978 C CA . CYS A 1 245 ? -1.622 -9.206 -11.353 1.00 88.38 245 CYS A CA 1
ATOM 1979 C C . CYS A 1 245 ? -0.569 -10.303 -11.190 1.00 88.38 245 CYS A C 1
ATOM 1981 O O . CYS A 1 245 ? -0.408 -10.831 -10.094 1.00 88.38 245 CYS A O 1
ATOM 1983 N N . CYS A 1 246 ? 0.205 -10.598 -12.240 1.00 89.69 246 CYS A N 1
ATOM 1984 C CA . CYS A 1 246 ? 1.273 -11.596 -12.180 1.00 89.69 246 CYS A CA 1
ATOM 1985 C C . CYS A 1 246 ? 2.325 -11.237 -11.122 1.00 89.69 246 CYS A C 1
ATOM 1987 O O . CYS A 1 246 ? 2.728 -12.092 -10.334 1.00 89.69 246 CYS A O 1
ATOM 1989 N N . TYR A 1 247 ? 2.745 -9.971 -11.063 1.00 89.69 247 TYR A N 1
ATOM 1990 C CA . TYR A 1 247 ? 3.668 -9.490 -10.037 1.00 89.69 247 TYR A CA 1
ATOM 1991 C C . TYR A 1 247 ? 3.101 -9.660 -8.629 1.00 89.69 247 TYR A C 1
ATOM 1993 O O . TYR A 1 247 ? 3.761 -10.233 -7.762 1.00 89.69 247 TYR A O 1
ATOM 2001 N N . ASN A 1 248 ? 1.863 -9.233 -8.409 1.00 88.06 248 ASN A N 1
ATOM 2002 C CA . ASN A 1 248 ? 1.234 -9.314 -7.101 1.00 88.06 248 ASN A CA 1
ATOM 2003 C C . ASN A 1 248 ? 0.944 -10.761 -6.679 1.00 88.06 248 ASN A C 1
ATOM 2005 O O . ASN A 1 248 ? 1.043 -11.065 -5.495 1.00 88.06 248 ASN A O 1
ATOM 2009 N N . MET A 1 249 ? 0.681 -11.674 -7.620 1.00 86.00 249 MET A N 1
ATOM 2010 C CA . MET A 1 249 ? 0.587 -13.118 -7.364 1.00 86.00 249 MET A CA 1
ATOM 2011 C C . MET A 1 249 ? 1.929 -13.707 -6.925 1.00 86.00 249 MET A C 1
ATOM 2013 O O . MET A 1 249 ? 1.986 -14.449 -5.945 1.00 86.00 249 MET A O 1
ATOM 2017 N N . VAL A 1 250 ? 3.024 -13.350 -7.605 1.00 87.62 250 VAL A N 1
ATOM 2018 C CA . VAL A 1 250 ? 4.382 -13.765 -7.215 1.00 87.62 250 VAL A CA 1
ATOM 2019 C C . VAL A 1 250 ? 4.700 -13.270 -5.805 1.00 87.62 250 VAL A C 1
ATOM 2021 O O . VAL A 1 250 ? 5.138 -14.054 -4.959 1.00 87.62 250 VAL A O 1
ATOM 2024 N N . VAL A 1 251 ? 4.423 -11.996 -5.519 1.00 87.31 251 VAL A N 1
ATOM 2025 C CA . VAL A 1 251 ? 4.622 -11.411 -4.189 1.00 87.31 251 VAL A CA 1
ATOM 2026 C C . VAL A 1 251 ? 3.763 -12.128 -3.149 1.00 87.31 251 VAL A C 1
ATOM 2028 O O . VAL A 1 251 ? 4.318 -12.628 -2.171 1.00 87.31 251 VAL A O 1
ATOM 2031 N N . ALA A 1 252 ? 2.453 -12.257 -3.374 1.00 85.81 252 ALA A N 1
ATOM 2032 C CA . ALA A 1 252 ? 1.523 -12.951 -2.483 1.00 85.81 252 ALA A CA 1
ATOM 2033 C C . ALA A 1 252 ? 1.982 -14.383 -2.171 1.00 85.81 252 ALA A C 1
ATOM 2035 O O . ALA A 1 252 ? 1.994 -14.783 -1.009 1.00 85.81 252 ALA A O 1
ATOM 2036 N N . SER A 1 253 ? 2.471 -15.119 -3.176 1.00 84.12 253 SER A N 1
ATOM 2037 C CA . SER A 1 253 ? 2.991 -16.482 -3.000 1.00 84.12 253 SER A CA 1
ATOM 2038 C C . SER A 1 253 ? 4.203 -16.566 -2.062 1.00 84.12 253 SER A C 1
ATOM 2040 O O . SER A 1 253 ? 4.435 -17.589 -1.415 1.00 84.12 253 SER A O 1
ATOM 2042 N N . SER A 1 254 ? 4.981 -15.483 -1.971 1.00 83.94 254 SER A N 1
ATOM 2043 C CA . SER A 1 254 ? 6.138 -15.392 -1.079 1.00 83.94 254 SER A CA 1
ATOM 2044 C C . SER A 1 254 ? 5.740 -15.029 0.353 1.00 83.94 254 SER A C 1
ATOM 2046 O O . SER A 1 254 ? 6.443 -15.378 1.303 1.00 83.94 254 SER A O 1
ATOM 2048 N N . VAL A 1 255 ? 4.611 -14.347 0.545 1.00 84.25 255 VAL A N 1
ATOM 2049 C CA . VAL A 1 255 ? 4.184 -13.870 1.858 1.00 84.25 255 VAL A CA 1
ATOM 2050 C C . VAL A 1 255 ? 3.602 -15.031 2.671 1.00 84.25 255 VAL A C 1
ATOM 2052 O O . VAL A 1 255 ? 2.729 -15.769 2.225 1.00 84.25 255 VAL A O 1
ATOM 2055 N N . ASN A 1 256 ? 4.077 -15.209 3.908 1.00 76.06 256 ASN A N 1
ATOM 2056 C CA . ASN A 1 256 ? 3.565 -16.247 4.808 1.00 76.06 256 ASN A CA 1
ATOM 2057 C C . ASN A 1 256 ? 2.231 -15.814 5.441 1.00 76.06 256 ASN A C 1
ATOM 2059 O O . ASN A 1 256 ? 2.188 -15.393 6.598 1.00 76.06 256 ASN A O 1
ATOM 2063 N N . ASP A 1 257 ? 1.159 -15.872 4.656 1.00 73.88 257 ASP A N 1
ATOM 2064 C CA . ASP A 1 257 ? -0.122 -15.260 4.989 1.00 73.88 257 ASP A CA 1
ATOM 2065 C C . ASP A 1 257 ? -1.209 -16.285 5.325 1.00 73.88 257 ASP A C 1
ATOM 2067 O O . ASP A 1 257 ? -1.904 -16.808 4.456 1.00 73.88 257 ASP A O 1
ATOM 2071 N N . ASN A 1 258 ? -1.383 -16.564 6.617 1.00 73.19 258 ASN A N 1
ATOM 2072 C CA . ASN A 1 258 ? -2.428 -17.484 7.081 1.00 73.19 258 ASN A CA 1
ATOM 2073 C C . ASN A 1 258 ? -3.846 -16.905 6.935 1.00 73.19 258 ASN A C 1
ATOM 2075 O O . ASN A 1 258 ? -4.815 -17.650 7.035 1.00 73.19 258 ASN A O 1
ATOM 2079 N N . GLU A 1 259 ? -3.970 -15.590 6.740 1.00 73.19 259 GLU A N 1
ATOM 2080 C CA . GLU A 1 259 ? -5.255 -14.900 6.573 1.00 73.19 259 GLU A CA 1
ATOM 2081 C C . GLU A 1 259 ? -5.734 -14.894 5.108 1.00 73.19 259 GLU A C 1
ATOM 2083 O O . GLU A 1 259 ? -6.852 -14.459 4.841 1.00 73.19 259 GLU A O 1
ATOM 2088 N N . GLY A 1 260 ? -4.912 -15.414 4.184 1.00 75.25 260 GLY A N 1
ATOM 2089 C CA . GLY A 1 260 ? -5.141 -15.379 2.739 1.00 75.25 260 GLY A CA 1
ATOM 2090 C C . GLY A 1 260 ? -4.743 -14.035 2.129 1.00 75.25 260 GLY A C 1
ATOM 2091 O O . GLY A 1 260 ? -4.902 -12.997 2.761 1.00 75.25 260 GLY A O 1
ATOM 2092 N N . SER A 1 261 ? -4.213 -14.052 0.904 1.00 80.31 261 SER A N 1
ATOM 2093 C CA . SER A 1 261 ? -3.813 -12.838 0.184 1.00 80.31 261 SER A CA 1
ATOM 2094 C C . SER A 1 261 ? -4.926 -12.346 -0.731 1.00 80.31 261 SER A C 1
ATOM 2096 O O . SER A 1 261 ? -5.617 -13.147 -1.367 1.00 80.31 261 SER A O 1
ATOM 2098 N N . LYS A 1 262 ? -5.074 -11.022 -0.811 1.00 78.25 262 LYS A N 1
ATOM 2099 C CA . LYS A 1 262 ? -6.086 -10.373 -1.640 1.00 78.25 262 LYS A CA 1
ATOM 2100 C C . LYS A 1 262 ? -5.455 -9.478 -2.681 1.00 78.25 262 LYS A C 1
ATOM 2102 O O . LYS A 1 262 ? -4.755 -8.523 -2.345 1.00 78.25 262 LYS A O 1
ATOM 2107 N N . LEU A 1 263 ? -5.748 -9.796 -3.932 1.00 81.88 263 LEU A N 1
ATOM 2108 C CA . LEU A 1 263 ? -5.372 -8.983 -5.075 1.00 81.88 263 LEU A CA 1
ATOM 2109 C C . LEU A 1 263 ? -6.607 -8.298 -5.636 1.00 81.88 263 LEU A C 1
ATOM 2111 O O . LEU A 1 263 ? -7.721 -8.819 -5.530 1.00 81.88 263 LEU A O 1
ATOM 2115 N N . SER A 1 264 ? -6.390 -7.139 -6.237 1.00 76.25 264 SER A N 1
ATOM 2116 C CA . SER A 1 264 ? -7.445 -6.319 -6.795 1.00 76.25 264 SER A CA 1
ATOM 2117 C C . SER A 1 264 ? -7.243 -6.051 -8.266 1.00 76.25 264 SER A C 1
ATOM 2119 O O . SER A 1 264 ? -6.147 -5.754 -8.736 1.00 76.25 264 SER A O 1
ATOM 2121 N N . VAL A 1 265 ? -8.354 -6.115 -8.988 1.00 76.38 265 VAL A N 1
ATOM 2122 C CA . VAL A 1 265 ? -8.418 -5.764 -10.402 1.00 76.38 265 VAL A CA 1
ATOM 2123 C C . VAL A 1 265 ? -9.473 -4.676 -10.568 1.00 76.38 265 VAL A C 1
ATOM 2125 O O . VAL A 1 265 ? -10.550 -4.799 -9.977 1.00 76.38 265 VAL A O 1
ATOM 2128 N N . PRO A 1 266 ? -9.196 -3.606 -11.336 1.00 73.69 266 PRO A N 1
ATOM 2129 C CA . PRO A 1 266 ? -10.215 -2.616 -11.661 1.00 73.69 266 PRO A CA 1
ATOM 2130 C C . PRO A 1 266 ? -11.423 -3.273 -12.338 1.00 73.69 266 PRO A C 1
ATOM 2132 O O . PRO A 1 266 ? -11.246 -4.181 -13.153 1.00 73.69 266 PRO A O 1
ATOM 2135 N N . ALA A 1 267 ? -12.632 -2.794 -12.038 1.00 73.94 267 ALA A N 1
ATOM 2136 C CA . ALA A 1 267 ? -13.888 -3.375 -12.526 1.00 73.94 267 ALA A CA 1
ATOM 2137 C C . ALA A 1 267 ? -13.889 -3.608 -14.051 1.00 73.94 267 ALA A C 1
ATOM 2139 O O . ALA A 1 267 ? -14.245 -4.693 -14.518 1.00 73.94 267 ALA A O 1
ATOM 2140 N N . ASP A 1 268 ? -13.373 -2.630 -14.805 1.00 75.69 268 ASP A N 1
ATOM 2141 C CA . ASP A 1 268 ? -13.278 -2.643 -16.271 1.00 75.69 268 ASP A CA 1
ATOM 2142 C C . ASP A 1 268 ? -12.397 -3.777 -16.835 1.00 75.69 268 ASP A C 1
ATOM 2144 O O . ASP A 1 268 ? -12.504 -4.125 -18.011 1.00 75.69 268 ASP A O 1
ATOM 2148 N N . TYR A 1 269 ? -11.537 -4.383 -16.009 1.00 82.00 269 TYR A N 1
ATOM 2149 C CA . TYR A 1 269 ? -10.580 -5.417 -16.416 1.00 82.00 269 TYR A CA 1
ATOM 2150 C C . TYR A 1 269 ? -10.810 -6.775 -15.739 1.00 82.00 269 TYR A C 1
ATOM 2152 O O . TYR A 1 269 ? -10.008 -7.692 -15.916 1.00 82.00 269 TYR A O 1
ATOM 2160 N N . THR A 1 270 ? -11.911 -6.952 -15.004 1.00 80.75 270 THR A N 1
ATOM 2161 C CA . THR A 1 270 ? -12.263 -8.224 -14.336 1.00 80.75 270 THR A CA 1
ATOM 2162 C C . THR A 1 270 ? -12.323 -9.414 -15.300 1.00 80.75 270 THR A C 1
ATOM 2164 O O . THR A 1 270 ? -11.922 -10.522 -14.949 1.00 80.75 270 THR A O 1
ATOM 2167 N N . GLY A 1 271 ? -12.714 -9.183 -16.558 1.00 80.50 271 GLY A N 1
ATOM 2168 C CA . GLY A 1 271 ? -12.707 -10.199 -17.616 1.00 80.50 271 GLY A CA 1
ATOM 2169 C C . GLY A 1 271 ? -11.319 -10.755 -17.975 1.00 80.50 271 GLY A C 1
ATOM 2170 O O . GLY A 1 271 ? -11.240 -11.768 -18.668 1.00 80.50 271 GLY A O 1
ATOM 2171 N N . LEU A 1 272 ? -10.227 -10.133 -17.511 1.00 84.25 272 LEU A N 1
ATOM 2172 C CA . LEU A 1 272 ? -8.862 -10.634 -17.707 1.00 84.25 272 LEU A CA 1
ATOM 2173 C C . LEU A 1 272 ? -8.459 -11.703 -16.684 1.00 84.25 272 LEU A C 1
ATOM 2175 O O . LEU A 1 272 ? -7.525 -12.459 -16.942 1.00 84.25 272 LEU A O 1
ATOM 2179 N N . ILE A 1 273 ? -9.161 -11.791 -15.547 1.00 83.94 273 ILE A N 1
ATOM 2180 C CA . ILE A 1 273 ? -8.808 -12.684 -14.430 1.00 83.94 273 ILE A CA 1
ATOM 2181 C C . ILE A 1 273 ? -8.756 -14.147 -14.884 1.00 83.94 273 ILE A C 1
ATOM 2183 O O . ILE A 1 273 ? -7.870 -14.888 -14.472 1.00 83.94 273 ILE A O 1
ATOM 2187 N N . GLN A 1 274 ? -9.649 -14.545 -15.791 1.00 83.69 274 GLN A N 1
ATOM 2188 C CA . GLN A 1 274 ? -9.712 -15.908 -16.332 1.00 83.69 274 GLN A CA 1
ATOM 2189 C C . GLN A 1 274 ? -8.440 -16.356 -17.074 1.00 83.69 274 GLN A C 1
ATOM 2191 O O . GLN A 1 274 ? -8.244 -17.551 -17.273 1.00 83.69 274 GLN A O 1
ATOM 2196 N N . TYR A 1 275 ? -7.588 -15.419 -17.502 1.00 84.44 275 TYR A N 1
ATOM 2197 C CA . TYR A 1 275 ? -6.339 -15.728 -18.203 1.00 84.44 275 TYR A CA 1
ATOM 2198 C C . TYR A 1 275 ? -5.143 -15.856 -17.258 1.00 84.44 275 TYR A C 1
ATOM 2200 O O . TYR A 1 275 ? -4.075 -16.288 -17.687 1.00 84.44 275 TYR A O 1
ATOM 2208 N N . LEU A 1 276 ? -5.310 -15.484 -15.987 1.00 83.75 276 LEU A N 1
ATOM 2209 C CA . LEU A 1 276 ? -4.267 -15.566 -14.976 1.00 83.75 276 LEU A CA 1
ATOM 2210 C C . LEU A 1 276 ? -4.163 -17.001 -14.449 1.00 83.75 276 LEU A C 1
ATOM 2212 O O . LEU A 1 276 ? -5.167 -17.651 -14.158 1.00 83.75 276 LEU A O 1
ATOM 2216 N N . ASN A 1 277 ? -2.936 -17.492 -14.276 1.00 74.12 277 ASN A N 1
ATOM 2217 C CA . ASN A 1 277 ? -2.686 -18.813 -13.698 1.00 74.12 277 ASN A CA 1
ATOM 2218 C C . ASN A 1 277 ? -2.679 -18.742 -12.159 1.00 74.12 277 ASN A C 1
ATOM 2220 O O . ASN A 1 277 ? -1.622 -18.732 -11.526 1.00 74.12 277 ASN A O 1
ATOM 2224 N N . ILE A 1 278 ? -3.866 -18.569 -11.574 1.00 68.88 278 ILE A N 1
ATOM 2225 C CA . ILE A 1 278 ? -4.062 -18.272 -10.148 1.00 68.88 278 ILE A CA 1
ATOM 2226 C C . ILE A 1 278 ? -3.816 -19.525 -9.292 1.00 68.88 278 ILE A C 1
ATOM 2228 O O . ILE A 1 278 ? -4.430 -20.565 -9.515 1.00 68.88 278 ILE A O 1
ATOM 2232 N N . ASP A 1 279 ? -2.944 -19.415 -8.285 1.00 66.44 279 ASP A N 1
ATOM 2233 C CA . ASP A 1 279 ? -2.771 -20.447 -7.250 1.00 66.44 279 ASP A CA 1
ATOM 2234 C C . ASP A 1 279 ? -4.002 -20.502 -6.323 1.00 66.44 279 ASP A C 1
ATOM 2236 O O . ASP A 1 279 ? -4.590 -19.467 -6.009 1.00 66.44 279 ASP A O 1
ATOM 2240 N N . GLU A 1 280 ? -4.341 -21.683 -5.798 1.00 61.66 280 GLU A N 1
ATOM 2241 C CA . GLU A 1 280 ? -5.529 -21.957 -4.967 1.00 61.66 280 GLU A CA 1
ATOM 2242 C C . GLU A 1 280 ? -5.664 -21.036 -3.739 1.00 61.66 280 GLU A C 1
ATOM 2244 O O . GLU A 1 280 ? -6.748 -20.887 -3.177 1.00 61.66 280 GLU A O 1
ATOM 2249 N N . LYS A 1 281 ? -4.561 -20.423 -3.293 1.00 61.75 281 LYS A N 1
ATOM 2250 C CA . LYS A 1 281 ? -4.498 -19.564 -2.099 1.00 61.75 281 LYS A CA 1
ATOM 2251 C C . LYS A 1 281 ? -4.646 -18.071 -2.377 1.00 61.75 281 LYS A C 1
ATOM 2253 O O . LYS A 1 281 ? -4.742 -17.295 -1.426 1.00 61.75 281 LYS A O 1
ATOM 2258 N N . THR A 1 282 ? -4.621 -17.662 -3.642 1.00 66.50 282 THR A N 1
ATOM 2259 C CA . THR A 1 282 ? -4.715 -16.251 -4.022 1.00 66.50 282 THR A CA 1
ATOM 2260 C C . THR A 1 282 ? -6.133 -15.954 -4.463 1.00 66.50 282 THR A C 1
ATOM 2262 O O . THR A 1 282 ? -6.615 -16.536 -5.429 1.00 66.50 282 THR A O 1
ATOM 2265 N N . ASN A 1 283 ? -6.801 -15.036 -3.767 1.00 67.88 283 ASN A N 1
ATOM 2266 C CA . ASN A 1 283 ? -8.106 -14.565 -4.198 1.00 67.88 283 ASN A CA 1
ATOM 2267 C C . ASN A 1 283 ? -7.948 -13.227 -4.929 1.00 67.88 283 ASN A C 1
ATOM 2269 O O . ASN A 1 283 ? -7.399 -12.270 -4.372 1.00 67.88 283 ASN A O 1
ATOM 2273 N N . ILE A 1 284 ? -8.410 -13.184 -6.177 1.00 66.38 284 ILE A N 1
ATOM 2274 C CA . ILE A 1 284 ? -8.450 -11.975 -6.995 1.00 66.38 284 ILE A CA 1
ATOM 2275 C C . ILE A 1 284 ? -9.911 -11.568 -7.115 1.00 66.38 284 ILE A C 1
ATOM 2277 O O . ILE A 1 284 ? -10.678 -12.212 -7.826 1.00 66.38 284 ILE A O 1
ATOM 2281 N N . ASN A 1 285 ? -10.278 -10.494 -6.424 1.00 64.69 285 ASN A N 1
ATOM 2282 C CA . ASN A 1 285 ? -11.630 -9.956 -6.448 1.00 64.69 285 ASN A CA 1
ATOM 2283 C C . ASN A 1 285 ? -11.613 -8.516 -6.956 1.00 64.69 285 ASN A C 1
ATOM 2285 O O . ASN A 1 285 ? -10.593 -7.822 -6.925 1.00 64.69 285 ASN A O 1
ATOM 2289 N N . GLU A 1 286 ? -12.777 -8.040 -7.382 1.00 57.38 286 GLU A N 1
ATOM 2290 C CA . GLU A 1 286 ? -13.019 -6.606 -7.450 1.00 57.38 286 GLU A CA 1
ATOM 2291 C C . GLU A 1 286 ? -12.889 -6.052 -6.023 1.00 57.38 286 GLU A C 1
ATOM 2293 O O . GLU A 1 286 ? -13.675 -6.405 -5.143 1.00 57.38 286 GLU A O 1
ATOM 2298 N N . ASN A 1 287 ? -11.881 -5.213 -5.763 1.00 57.56 287 ASN A N 1
ATOM 2299 C CA . ASN A 1 287 ? -11.869 -4.454 -4.515 1.00 57.56 287 ASN A CA 1
ATOM 2300 C C . ASN A 1 287 ? -12.892 -3.336 -4.665 1.00 57.56 287 ASN A C 1
ATOM 2302 O O . ASN A 1 287 ? -12.583 -2.244 -5.138 1.00 57.56 287 ASN A O 1
ATOM 2306 N N . ALA A 1 288 ? -14.115 -3.609 -4.229 1.00 56.03 288 ALA A N 1
ATOM 2307 C CA . ALA A 1 288 ? -15.112 -2.578 -4.037 1.00 56.03 288 ALA A CA 1
ATOM 2308 C C . ALA A 1 288 ? -14.791 -1.845 -2.728 1.00 56.03 288 ALA A C 1
ATOM 2310 O O . ALA A 1 288 ? -15.388 -2.090 -1.673 1.00 56.03 288 ALA A O 1
ATOM 2311 N N . VAL A 1 289 ? -13.815 -0.940 -2.784 1.00 56.69 289 VAL A N 1
ATOM 2312 C CA . VAL A 1 289 ? -13.725 0.128 -1.791 1.00 56.69 289 VAL A CA 1
ATOM 2313 C C . VAL A 1 289 ? -14.842 1.093 -2.156 1.00 56.69 289 VAL A C 1
ATOM 2315 O O . VAL A 1 289 ? -14.781 1.753 -3.187 1.00 56.69 289 VAL A O 1
ATOM 2318 N N . SER A 1 290 ? -15.935 1.098 -1.390 1.00 48.94 290 SER A N 1
ATOM 2319 C CA . SER A 1 290 ? -17.063 1.962 -1.729 1.00 48.94 290 SER A CA 1
ATOM 2320 C C . SER A 1 290 ? -16.602 3.419 -1.741 1.00 48.94 290 SER A C 1
ATOM 2322 O O . SER A 1 290 ? -16.181 3.913 -0.695 1.00 48.94 290 SER A O 1
ATOM 2324 N N . ASP A 1 291 ? -16.779 4.105 -2.878 1.00 46.97 291 ASP A N 1
ATOM 2325 C CA . ASP A 1 291 ? -16.620 5.561 -3.087 1.00 46.97 291 ASP A CA 1
ATOM 2326 C C . ASP A 1 291 ? -17.610 6.394 -2.226 1.00 46.97 291 ASP A C 1
ATOM 2328 O O . ASP A 1 291 ? -18.033 7.495 -2.574 1.00 46.97 291 ASP A O 1
ATOM 2332 N N . SER A 1 292 ? -18.064 5.864 -1.090 1.00 45.34 292 SER A N 1
ATOM 2333 C CA . SER A 1 292 ? -18.890 6.601 -0.151 1.00 45.34 292 SER A CA 1
ATOM 2334 C C . SER A 1 292 ? -18.017 7.607 0.590 1.00 45.34 292 SER A C 1
ATOM 2336 O O . SER A 1 292 ? -17.067 7.199 1.257 1.00 45.34 292 SER A O 1
ATOM 2338 N N . ASN A 1 293 ? -18.443 8.873 0.620 1.00 49.53 293 ASN A N 1
ATOM 2339 C CA . ASN A 1 293 ? -17.967 9.931 1.533 1.00 49.53 293 ASN A CA 1
ATOM 2340 C C . ASN A 1 293 ? -17.984 9.531 3.033 1.00 49.53 293 ASN A C 1
ATOM 2342 O O . ASN A 1 293 ? -17.656 10.320 3.908 1.00 49.53 293 ASN A O 1
ATOM 2346 N N . GLU A 1 294 ? -18.415 8.313 3.360 1.00 50.09 294 GLU A N 1
ATOM 2347 C CA . GLU A 1 294 ? -18.410 7.721 4.692 1.00 50.09 294 GLU A CA 1
ATOM 2348 C C . GLU A 1 294 ? -17.060 7.082 5.077 1.00 50.09 294 GLU A C 1
ATOM 2350 O O . GLU A 1 294 ? -16.913 6.621 6.210 1.00 50.09 294 GLU A O 1
ATOM 2355 N N . SER A 1 295 ? -16.066 7.065 4.177 1.00 53.09 295 SER A N 1
ATOM 2356 C CA . SER A 1 295 ? -14.668 6.746 4.515 1.00 53.09 295 SER A CA 1
ATOM 2357 C C . SER A 1 295 ? -14.037 7.784 5.455 1.00 53.09 295 SER A C 1
ATOM 2359 O O . SER A 1 295 ? -13.121 7.446 6.195 1.00 53.09 295 SER A O 1
ATOM 2361 N N . GLU A 1 296 ? -14.588 9.003 5.529 1.00 61.09 296 GLU A N 1
ATOM 2362 C CA . GLU A 1 296 ? -14.115 10.097 6.397 1.00 61.09 296 GLU A CA 1
ATOM 2363 C C . GLU A 1 296 ? -14.251 9.820 7.909 1.00 61.09 296 GLU A C 1
ATOM 2365 O O . GLU A 1 296 ? -13.741 10.579 8.734 1.00 61.09 296 GLU A O 1
ATOM 2370 N N . PHE A 1 297 ? -14.971 8.767 8.315 1.00 73.19 297 PHE A N 1
ATOM 2371 C CA . PHE A 1 297 ? -15.229 8.489 9.733 1.00 73.19 297 PHE A CA 1
ATOM 2372 C C . PHE A 1 297 ? -14.171 7.614 10.408 1.00 73.19 297 PHE A C 1
ATOM 2374 O O . PHE A 1 297 ? -14.101 7.620 11.642 1.00 73.19 297 PHE A O 1
ATOM 2381 N N . ILE A 1 298 ? -13.359 6.880 9.642 1.00 81.56 298 ILE A N 1
ATOM 2382 C CA . ILE A 1 298 ? -12.181 6.189 10.172 1.00 81.56 298 ILE A CA 1
ATOM 2383 C C . ILE A 1 298 ? -10.961 7.017 9.812 1.00 81.56 298 ILE A C 1
ATOM 2385 O O . ILE A 1 298 ? -10.737 7.310 8.644 1.00 81.56 298 ILE A O 1
ATOM 2389 N N . THR A 1 299 ? -10.176 7.382 10.816 1.00 86.38 299 THR A N 1
ATOM 2390 C CA . THR A 1 299 ? -8.968 8.183 10.634 1.00 86.38 299 THR A CA 1
ATOM 2391 C C . THR A 1 299 ? -7.812 7.551 11.394 1.00 86.38 299 THR A C 1
ATOM 2393 O O . THR A 1 299 ? -8.018 6.745 12.311 1.00 86.38 299 THR A O 1
ATOM 2396 N N . TRP A 1 300 ? -6.583 7.940 11.060 1.00 88.38 300 TRP A N 1
ATOM 2397 C CA . TRP A 1 300 ? -5.385 7.474 11.757 1.00 88.38 300 TRP A CA 1
ATOM 2398 C C . TRP A 1 300 ? -5.433 7.722 13.267 1.00 88.38 300 TRP A C 1
ATOM 2400 O O . TRP A 1 300 ? -4.951 6.908 14.049 1.00 88.38 300 TRP A O 1
ATOM 2410 N N . GLU A 1 301 ? -6.044 8.815 13.706 1.00 85.44 301 GLU A N 1
ATOM 2411 C CA . GLU A 1 301 ? -6.132 9.185 15.118 1.00 85.44 301 GLU A CA 1
ATOM 2412 C C . GLU A 1 301 ? -7.161 8.355 15.887 1.00 85.44 301 GLU A C 1
ATOM 2414 O O . GLU A 1 301 ? -7.005 8.140 17.092 1.00 85.44 301 GLU A O 1
ATOM 2419 N N . ASN A 1 302 ? -8.224 7.887 15.222 1.00 88.31 302 ASN A N 1
ATOM 2420 C CA . ASN A 1 302 ? -9.326 7.205 15.899 1.00 88.31 302 ASN A CA 1
ATOM 2421 C C . ASN A 1 302 ? -9.294 5.675 15.760 1.00 88.31 302 ASN A C 1
ATOM 2423 O O . ASN A 1 302 ? -9.809 4.985 16.650 1.00 88.31 302 ASN A O 1
ATOM 2427 N N . ILE A 1 303 ? -8.650 5.142 14.715 1.00 91.94 303 ILE A N 1
ATOM 2428 C CA . ILE A 1 303 ? -8.670 3.715 14.378 1.00 91.94 303 ILE A CA 1
ATOM 2429 C C . ILE A 1 303 ? -8.187 2.850 15.540 1.00 91.94 303 ILE A C 1
ATOM 2431 O O . ILE A 1 303 ? -8.851 1.892 15.918 1.00 91.94 303 ILE A O 1
ATOM 2435 N N . GLU A 1 304 ? -7.098 3.230 16.203 1.00 91.75 304 GLU A N 1
ATOM 2436 C CA . GLU A 1 304 ? -6.555 2.461 17.322 1.00 91.75 304 GLU A CA 1
ATOM 2437 C C . GLU A 1 304 ? -7.559 2.322 18.480 1.00 91.75 304 GLU A C 1
ATOM 2439 O O . GLU A 1 304 ? -7.678 1.257 19.091 1.00 91.75 304 GLU A O 1
ATOM 2444 N N . THR A 1 305 ? -8.303 3.390 18.779 1.00 91.75 305 THR A N 1
ATOM 2445 C CA . THR A 1 305 ? -9.326 3.370 19.833 1.00 91.75 305 THR A CA 1
ATOM 2446 C C . THR A 1 305 ? -10.479 2.450 19.441 1.00 91.75 305 THR A C 1
ATOM 2448 O O . THR A 1 305 ? -10.969 1.686 20.273 1.00 91.75 305 THR A O 1
ATOM 2451 N N . ILE A 1 306 ? -10.896 2.491 18.173 1.00 93.69 306 ILE A N 1
ATOM 2452 C CA . ILE A 1 306 ? -11.950 1.623 17.637 1.00 93.69 306 ILE A CA 1
ATOM 2453 C C . ILE A 1 306 ? -11.525 0.152 17.736 1.00 93.69 306 ILE A C 1
ATOM 2455 O O . ILE A 1 306 ? -12.274 -0.660 18.282 1.00 93.69 306 ILE A O 1
ATOM 2459 N N . LEU A 1 307 ? -10.303 -0.178 17.303 1.00 95.12 307 LEU A N 1
ATOM 2460 C CA . LEU A 1 307 ? -9.751 -1.535 17.373 1.00 95.12 307 LEU A CA 1
ATOM 2461 C C . LEU A 1 307 ? -9.741 -2.064 18.810 1.00 95.12 307 LEU A C 1
ATOM 2463 O O . LEU A 1 307 ? -10.277 -3.140 19.073 1.00 95.12 307 LEU A O 1
ATOM 2467 N N . GLN A 1 308 ? -9.234 -1.275 19.761 1.00 94.69 308 GLN A N 1
ATOM 2468 C CA . GLN A 1 308 ? -9.204 -1.664 21.173 1.00 94.69 308 GLN A CA 1
ATOM 2469 C C . GLN A 1 308 ? -10.600 -1.883 21.757 1.00 94.69 308 GLN A C 1
ATOM 2471 O O . GLN A 1 308 ? -10.801 -2.793 22.563 1.00 94.69 308 GLN A O 1
ATOM 2476 N N . GLU A 1 309 ? -11.574 -1.042 21.409 1.00 94.56 309 GLU A N 1
ATOM 2477 C CA . GLU A 1 309 ? -12.950 -1.205 21.877 1.00 94.56 309 GLU A CA 1
ATOM 2478 C C . GLU A 1 309 ? -13.561 -2.518 21.361 1.00 94.56 309 GLU A C 1
ATOM 2480 O O . GLU A 1 309 ? -14.174 -3.242 22.150 1.00 94.56 309 GLU A O 1
ATOM 2485 N N . ILE A 1 310 ? -13.346 -2.859 20.086 1.00 95.81 310 ILE A N 1
ATOM 2486 C CA . ILE A 1 310 ? -13.850 -4.100 19.477 1.00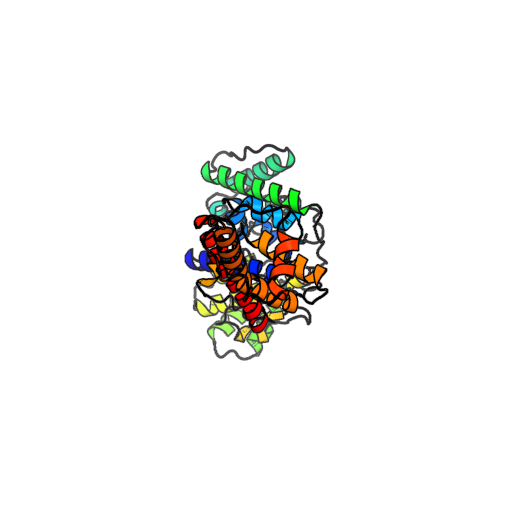 95.81 310 ILE A CA 1
ATOM 2487 C C . ILE A 1 310 ? -13.154 -5.325 20.083 1.00 95.81 310 ILE A C 1
ATOM 2489 O O . ILE A 1 310 ? -13.834 -6.238 20.544 1.00 95.81 310 ILE A O 1
ATOM 2493 N N . GLU A 1 311 ? -11.823 -5.329 20.179 1.00 95.19 311 GLU A N 1
ATOM 2494 C CA . GLU A 1 311 ? -11.055 -6.440 20.770 1.00 95.19 311 GLU A CA 1
ATOM 2495 C C . GLU A 1 311 ? -11.420 -6.688 22.237 1.00 95.19 311 GLU A C 1
ATOM 2497 O O . GLU A 1 311 ? -11.453 -7.821 22.724 1.00 95.19 311 GLU A O 1
ATOM 2502 N N . ASN A 1 312 ? -11.729 -5.619 22.975 1.00 96.00 312 ASN A N 1
ATOM 2503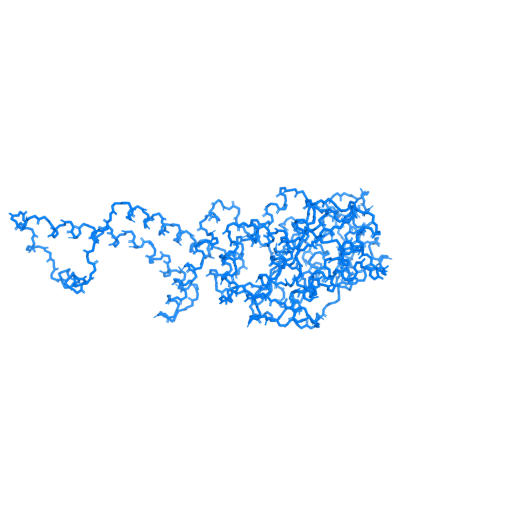 C CA . ASN A 1 312 ? -12.226 -5.740 24.337 1.00 96.00 312 ASN A CA 1
ATOM 2504 C C . ASN A 1 312 ? -13.607 -6.401 24.390 1.00 96.00 312 ASN A C 1
ATOM 2506 O O . ASN A 1 312 ? -13.879 -7.135 25.343 1.00 96.00 312 ASN A O 1
ATOM 2510 N N . ILE A 1 313 ? -14.483 -6.142 23.415 1.00 94.88 313 ILE A N 1
ATOM 2511 C CA . ILE A 1 313 ? -15.782 -6.816 23.311 1.00 94.88 313 ILE A CA 1
ATOM 2512 C C . ILE A 1 313 ? -15.567 -8.295 22.998 1.00 94.88 313 ILE A C 1
ATOM 2514 O O . ILE A 1 313 ? -16.087 -9.121 23.746 1.00 94.88 313 ILE A O 1
ATOM 2518 N N . GLU A 1 314 ? -14.757 -8.621 21.986 1.00 93.88 314 GLU A N 1
ATOM 2519 C CA . GLU A 1 314 ? -14.407 -10.004 21.625 1.00 93.88 314 GLU A CA 1
ATOM 2520 C C . GLU A 1 314 ? -13.922 -10.784 22.841 1.00 93.88 314 GLU A C 1
ATOM 2522 O O . GLU A 1 314 ? -14.481 -11.822 23.185 1.00 93.88 314 GLU A O 1
ATOM 2527 N N . ARG A 1 315 ? -12.938 -10.240 23.566 1.00 95.38 315 ARG A N 1
ATOM 2528 C CA . ARG A 1 315 ? -12.341 -10.907 24.727 1.00 95.38 315 ARG A CA 1
ATOM 2529 C C . ARG A 1 315 ? -13.319 -11.054 25.888 1.00 95.38 315 ARG A C 1
ATOM 2531 O O . ARG A 1 315 ? -13.349 -12.093 26.537 1.00 95.38 315 ARG A O 1
ATOM 2538 N N . LYS A 1 316 ? -14.108 -10.017 26.190 1.00 95.69 316 LYS A N 1
ATOM 2539 C CA . LYS A 1 316 ? -15.048 -10.035 27.328 1.00 95.69 316 LYS A CA 1
ATOM 2540 C C . LYS A 1 316 ? -16.290 -10.874 27.062 1.00 95.69 316 LYS A C 1
ATOM 2542 O O . LYS A 1 316 ? -16.911 -11.341 28.016 1.00 95.69 316 LYS A O 1
ATOM 2547 N N . LYS A 1 317 ? -16.709 -10.986 25.802 1.00 93.75 317 LYS A N 1
ATOM 2548 C CA . LYS A 1 317 ? -17.918 -11.712 25.393 1.00 93.75 317 LYS A CA 1
ATOM 2549 C C . LYS A 1 317 ? -17.622 -13.073 24.780 1.00 93.75 317 LYS A C 1
ATOM 2551 O O . LYS A 1 317 ? -18.563 -13.839 24.620 1.00 93.75 317 LYS A O 1
ATOM 2556 N N . ASN A 1 318 ? -16.351 -13.374 24.515 1.00 94.50 318 ASN A N 1
ATOM 2557 C CA . ASN A 1 318 ? -15.890 -14.590 23.857 1.00 94.50 318 ASN A CA 1
ATOM 2558 C C . ASN A 1 318 ? -16.691 -14.878 22.579 1.00 94.50 318 ASN A C 1
ATOM 2560 O O . ASN A 1 318 ? -17.301 -15.936 22.441 1.00 94.50 318 ASN A O 1
ATOM 2564 N N . CYS A 1 319 ? -16.750 -13.885 21.693 1.00 94.25 319 CYS A N 1
ATOM 2565 C CA . CYS A 1 319 ? -17.514 -13.935 20.450 1.00 94.25 319 CYS A CA 1
ATOM 2566 C C . CYS A 1 319 ? -16.599 -13.743 19.237 1.00 94.25 319 CYS A C 1
ATOM 2568 O O . CYS A 1 319 ? -15.451 -13.317 19.371 1.00 94.25 319 CYS A O 1
ATOM 2570 N N . THR A 1 320 ? -17.120 -14.045 18.052 1.00 94.19 320 THR A N 1
ATOM 2571 C CA . THR A 1 320 ? -16.416 -13.802 16.787 1.00 94.19 320 THR A CA 1
ATOM 2572 C C . THR A 1 320 ? -16.248 -12.302 16.521 1.00 94.19 320 THR A C 1
ATOM 2574 O O . THR A 1 320 ? -16.958 -11.471 17.098 1.00 94.19 320 THR A O 1
ATOM 2577 N N . ARG A 1 321 ? -15.340 -11.944 15.605 1.00 92.81 321 ARG A N 1
ATOM 2578 C CA . ARG A 1 321 ? -15.125 -10.547 15.198 1.00 92.81 321 ARG A CA 1
ATOM 2579 C C . ARG A 1 321 ? -16.375 -9.900 14.617 1.00 92.81 321 ARG A C 1
ATOM 2581 O O . ARG A 1 321 ? -16.708 -8.773 14.978 1.00 92.81 321 ARG A O 1
ATOM 2588 N N . GLU A 1 322 ? -17.105 -10.618 13.769 1.00 93.38 322 GLU A N 1
ATOM 2589 C CA . GLU A 1 322 ? -18.367 -10.144 13.193 1.00 93.38 322 GLU A CA 1
ATOM 2590 C C . GLU A 1 322 ? -19.414 -9.854 14.284 1.00 93.38 322 GLU A C 1
ATOM 2592 O O . GLU A 1 322 ? -20.059 -8.801 14.290 1.00 93.38 322 GLU A O 1
ATOM 2597 N N . GLU A 1 323 ? -19.554 -10.753 15.262 1.00 92.81 323 GLU A N 1
ATOM 2598 C CA . GLU A 1 323 ? -20.445 -10.546 16.407 1.00 92.81 323 GLU A CA 1
ATOM 2599 C C . GLU A 1 323 ? -19.994 -9.366 17.272 1.00 92.81 323 GLU A C 1
ATOM 2601 O O . GLU A 1 323 ? -20.827 -8.561 17.700 1.00 92.81 323 GLU A O 1
ATOM 2606 N N . ALA A 1 324 ? -18.688 -9.215 17.498 1.00 94.75 324 ALA A N 1
ATOM 2607 C CA . ALA A 1 324 ? -18.141 -8.100 18.257 1.00 94.75 324 ALA A CA 1
ATOM 2608 C C . ALA A 1 324 ? -18.401 -6.758 17.570 1.00 94.75 324 ALA A C 1
ATOM 2610 O O . ALA A 1 324 ? -18.757 -5.802 18.255 1.00 94.75 324 ALA A O 1
ATOM 2611 N N . LEU A 1 325 ? -18.320 -6.687 16.238 1.00 92.75 325 LEU A N 1
ATOM 2612 C CA . LEU A 1 325 ? -18.678 -5.496 15.460 1.00 92.75 325 LEU A CA 1
ATOM 2613 C C . LEU A 1 325 ? -20.165 -5.149 15.583 1.00 92.75 325 LEU A C 1
ATOM 2615 O O . LEU A 1 325 ? -20.519 -3.990 15.818 1.00 92.75 325 LEU A O 1
ATOM 2619 N N . ARG A 1 326 ? -21.055 -6.147 15.513 1.00 92.06 326 ARG A N 1
ATOM 2620 C CA . ARG A 1 326 ? -22.496 -5.935 15.743 1.00 92.06 326 ARG A CA 1
ATOM 2621 C C . ARG A 1 326 ? -22.774 -5.434 17.162 1.00 92.06 326 ARG A C 1
ATOM 2623 O O . ARG A 1 326 ? -23.556 -4.501 17.353 1.00 92.06 326 ARG A O 1
ATOM 2630 N N . LEU A 1 327 ? -22.121 -6.015 18.168 1.00 91.62 327 LEU A N 1
ATOM 2631 C CA . LEU A 1 327 ? -22.237 -5.580 19.563 1.00 91.62 327 LEU A CA 1
ATOM 2632 C C . LEU A 1 327 ? -21.660 -4.178 19.776 1.00 91.62 327 LEU A C 1
ATOM 2634 O O . LEU A 1 327 ? -22.266 -3.373 20.485 1.00 91.62 327 LEU A O 1
ATOM 2638 N N . TYR A 1 328 ? -20.533 -3.877 19.134 1.00 92.56 328 TYR A N 1
ATOM 2639 C CA . TYR A 1 328 ? -19.902 -2.567 19.130 1.00 92.56 328 TYR A CA 1
ATOM 2640 C C . TYR A 1 328 ? -20.862 -1.506 18.594 1.00 92.56 328 TYR A C 1
ATOM 2642 O O . TYR A 1 328 ? -21.162 -0.543 19.300 1.00 92.56 328 TYR A O 1
ATOM 2650 N N . LYS A 1 329 ? -21.458 -1.735 17.419 1.00 91.12 329 LYS A N 1
ATOM 2651 C CA . LYS A 1 329 ? -22.492 -0.866 16.840 1.00 91.12 329 LYS A CA 1
ATOM 2652 C C . LYS A 1 329 ? -23.633 -0.597 17.822 1.00 91.12 329 LYS A C 1
ATOM 2654 O O . LYS A 1 329 ? -24.005 0.554 18.058 1.00 91.12 329 LYS A O 1
ATOM 2659 N N . VAL A 1 330 ? -24.187 -1.653 18.426 1.00 87.31 330 VAL A N 1
ATOM 2660 C CA . VAL A 1 330 ? -25.290 -1.537 19.395 1.00 87.31 330 VAL A CA 1
ATOM 2661 C C . VAL A 1 330 ? -24.859 -0.752 20.636 1.00 87.31 330 VAL A C 1
ATOM 2663 O O . VAL A 1 330 ? -25.641 0.042 21.166 1.00 87.31 330 VAL A O 1
ATOM 2666 N N . GLN A 1 331 ? -23.630 -0.955 21.112 1.00 87.38 331 GLN A N 1
ATOM 2667 C CA . GLN A 1 331 ? -23.069 -0.213 22.236 1.00 87.38 331 GLN A CA 1
ATOM 2668 C C . GLN A 1 331 ? -22.957 1.280 21.916 1.00 87.38 331 GLN A C 1
ATOM 2670 O O . GLN A 1 331 ? -23.381 2.089 22.744 1.00 87.38 331 GLN A O 1
ATOM 2675 N N . GLN A 1 332 ? -22.449 1.632 20.732 1.00 87.00 332 GLN A N 1
ATOM 2676 C CA . GLN A 1 332 ? -22.338 3.020 20.285 1.00 87.00 332 GLN A CA 1
ATOM 2677 C C . GLN A 1 332 ? -23.726 3.652 20.110 1.00 87.00 332 GLN A C 1
ATOM 2679 O O . GLN A 1 332 ? -24.045 4.648 20.747 1.00 87.00 332 GLN A O 1
ATOM 2684 N N . SER A 1 333 ? -24.649 2.982 19.422 1.00 80.00 333 SER A N 1
ATOM 2685 C CA . SER A 1 333 ? -26.032 3.463 19.261 1.00 80.00 333 SER A CA 1
ATOM 2686 C C . SER A 1 333 ? -26.742 3.772 20.595 1.00 80.00 333 SER A C 1
ATOM 2688 O O . SER A 1 333 ? -27.596 4.655 20.667 1.00 80.00 333 SER A O 1
ATOM 2690 N N . LYS A 1 334 ? -26.390 3.067 21.682 1.00 78.50 334 LYS A N 1
ATOM 2691 C CA . LYS A 1 334 ? -26.970 3.256 23.025 1.00 78.50 334 LYS A CA 1
ATOM 2692 C C . LYS A 1 334 ? -26.206 4.250 23.910 1.00 78.50 334 LYS A C 1
ATOM 2694 O O . LYS A 1 334 ? -26.735 4.648 24.952 1.00 78.50 334 LYS A O 1
ATOM 2699 N N . LEU A 1 335 ? -24.978 4.633 23.559 1.00 77.38 335 LEU A N 1
ATOM 2700 C CA . LEU A 1 335 ? -24.129 5.503 24.379 1.00 77.38 335 LEU A CA 1
ATOM 2701 C C . LEU A 1 335 ? -24.716 6.922 24.555 1.00 77.38 335 LEU A C 1
ATOM 2703 O O . LEU A 1 335 ? -24.775 7.370 25.706 1.00 77.38 335 LEU A O 1
ATOM 2707 N N . PRO A 1 336 ? -25.252 7.585 23.504 1.00 76.00 336 PRO A N 1
ATOM 2708 C CA . PRO A 1 336 ? -25.981 8.850 23.630 1.00 76.00 336 PRO A CA 1
ATOM 2709 C C . PRO A 1 336 ? -27.090 8.815 24.682 1.00 76.00 336 PRO A C 1
ATOM 2711 O O . PRO A 1 336 ? -27.143 9.659 25.576 1.00 76.00 336 PRO A O 1
ATOM 2714 N N . VAL A 1 337 ? -27.943 7.787 24.621 1.00 75.12 337 VAL A N 1
ATOM 2715 C CA . VAL A 1 337 ? -29.098 7.630 25.517 1.00 75.12 337 VAL A CA 1
ATOM 2716 C C . VAL A 1 337 ? -28.641 7.492 26.968 1.00 75.12 337 VAL A C 1
ATOM 2718 O O . VAL A 1 337 ? -29.199 8.131 27.859 1.00 75.12 337 VAL A O 1
ATOM 2721 N N . LYS A 1 338 ? -27.583 6.708 27.216 1.00 75.00 338 LYS A N 1
ATOM 2722 C CA . LYS A 1 338 ? -27.019 6.533 28.562 1.00 75.00 338 LYS A CA 1
ATOM 2723 C C . LYS A 1 338 ? -26.487 7.842 29.145 1.00 75.00 338 LYS A C 1
ATOM 2725 O O . LYS A 1 338 ? -26.665 8.085 30.336 1.00 75.00 338 LYS A O 1
ATOM 2730 N N . ILE A 1 339 ? -25.826 8.673 28.342 1.00 71.06 339 ILE A N 1
ATOM 2731 C CA . ILE A 1 339 ? -25.236 9.933 28.816 1.00 71.06 339 ILE A CA 1
ATOM 2732 C C . ILE A 1 339 ? -26.308 10.996 29.051 1.00 71.06 339 ILE A C 1
ATOM 2734 O O . ILE A 1 339 ? -26.291 11.635 30.102 1.00 71.06 339 ILE A O 1
ATOM 2738 N N . ILE A 1 340 ? -27.278 11.127 28.141 1.00 69.00 340 ILE A N 1
ATOM 2739 C CA . ILE A 1 340 ? -28.436 12.013 28.328 1.00 69.00 340 ILE A CA 1
ATOM 2740 C C . ILE A 1 340 ? -29.210 11.602 29.588 1.00 69.00 340 ILE A C 1
ATOM 2742 O O . ILE A 1 340 ? -29.524 12.446 30.426 1.00 69.00 340 ILE A O 1
ATOM 2746 N N . GLY A 1 341 ? -29.440 10.298 29.783 1.00 69.25 341 GLY A N 1
ATOM 2747 C CA . GLY A 1 341 ? -30.072 9.768 30.991 1.00 69.25 341 GLY A CA 1
ATOM 2748 C C . GLY A 1 341 ? -29.303 10.119 32.270 1.00 69.25 341 GLY A C 1
ATOM 2749 O O . GLY A 1 341 ? -29.904 10.600 33.228 1.00 69.25 341 GLY A O 1
ATOM 2750 N N . LYS A 1 342 ? -27.968 9.966 32.276 1.00 69.56 342 LYS A N 1
ATOM 2751 C CA . LYS A 1 342 ? -27.115 10.395 33.402 1.00 69.56 342 LYS A CA 1
ATOM 2752 C C . LYS A 1 342 ? -27.224 11.896 33.671 1.00 69.56 342 LYS A C 1
ATOM 2754 O O . LYS A 1 342 ? -27.332 12.294 34.827 1.00 69.56 342 LYS A O 1
ATOM 2759 N N . TYR A 1 343 ? -27.213 12.727 32.631 1.00 65.50 343 TYR A N 1
ATOM 2760 C CA . TYR A 1 343 ? -27.346 14.177 32.769 1.00 65.50 343 TYR A CA 1
ATOM 2761 C C . TYR A 1 343 ? -28.684 14.579 33.400 1.00 65.50 343 TYR A C 1
ATOM 2763 O O . TYR A 1 343 ? -28.705 15.396 34.326 1.00 65.50 343 TYR A O 1
ATOM 2771 N N . ILE A 1 344 ? -29.790 13.996 32.926 1.00 67.75 344 ILE A N 1
ATOM 2772 C CA . ILE A 1 344 ? -31.136 14.239 33.462 1.00 67.75 344 ILE A CA 1
ATOM 2773 C C . ILE A 1 344 ? -31.221 13.753 34.912 1.00 67.75 344 ILE A C 1
ATOM 2775 O O . ILE A 1 344 ? -31.655 14.514 35.772 1.00 67.75 344 ILE A O 1
ATOM 2779 N N . GLY A 1 345 ? -30.749 12.536 35.201 1.00 66.00 345 GLY A N 1
ATOM 2780 C CA . GLY A 1 345 ? -30.767 11.957 36.546 1.00 66.00 345 GLY A CA 1
ATOM 2781 C C . GLY A 1 345 ? -29.987 12.792 37.563 1.00 66.00 345 GLY A C 1
ATOM 2782 O O . GLY A 1 345 ? -30.524 13.134 38.613 1.00 66.00 345 GLY A O 1
ATOM 2783 N N . ILE A 1 346 ? -28.759 13.208 37.229 1.00 65.56 346 ILE A N 1
ATOM 2784 C CA . ILE A 1 346 ? -27.961 14.096 38.091 1.00 65.56 346 ILE A CA 1
ATOM 2785 C C . ILE A 1 346 ? -28.657 15.447 38.264 1.00 65.56 346 ILE A C 1
ATOM 2787 O O . ILE A 1 346 ? -28.752 15.946 39.380 1.00 65.56 346 ILE A O 1
ATOM 2791 N N . SER A 1 347 ? -29.181 16.030 37.182 1.00 59.59 347 SER A N 1
ATOM 2792 C CA . SER A 1 347 ? -29.873 17.322 37.254 1.00 59.59 347 SER A CA 1
ATOM 2793 C C . SER A 1 347 ? -31.112 17.260 38.153 1.00 59.59 347 SER A C 1
ATOM 2795 O O . SER A 1 347 ? -31.330 18.187 38.929 1.00 59.59 347 SER A O 1
ATOM 2797 N N . ALA A 1 348 ? -31.873 16.163 38.099 1.00 62.19 348 ALA A N 1
ATOM 2798 C CA . ALA A 1 348 ? -33.032 15.926 38.956 1.00 62.19 348 ALA A CA 1
ATOM 2799 C C . ALA A 1 348 ? -32.649 15.752 40.436 1.0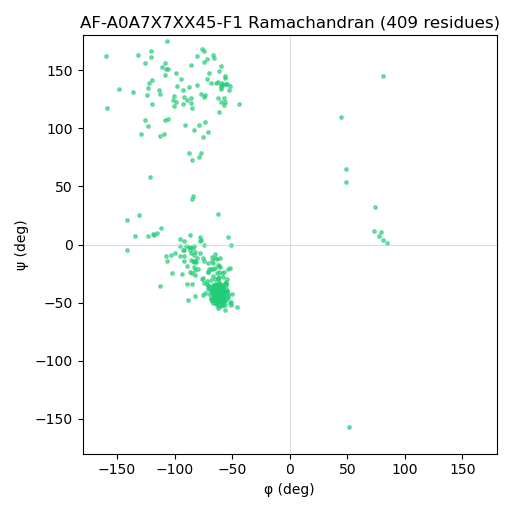0 62.19 348 ALA A C 1
ATOM 2801 O O . ALA A 1 348 ? -33.338 16.281 41.302 1.00 62.19 348 ALA A O 1
ATOM 2802 N N . LEU A 1 349 ? -31.528 15.080 40.725 1.00 57.84 349 LEU A N 1
ATOM 2803 C CA . LEU A 1 349 ? -30.995 14.916 42.086 1.00 57.84 349 LEU A CA 1
ATOM 2804 C C . LEU A 1 349 ? -30.423 16.218 42.675 1.00 57.84 349 LEU A C 1
ATOM 2806 O O . LEU A 1 349 ? -30.357 16.361 43.891 1.00 57.84 349 LEU A O 1
ATOM 2810 N N . THR A 1 350 ? -30.012 17.169 41.828 1.00 54.28 350 THR A N 1
ATOM 2811 C CA . THR A 1 350 ? -29.492 18.485 42.249 1.00 54.28 350 THR A CA 1
ATOM 2812 C C . THR A 1 350 ? -30.554 19.583 42.351 1.00 54.28 350 THR A C 1
ATOM 2814 O O . THR A 1 350 ? -30.234 20.697 42.767 1.00 54.28 350 THR A O 1
ATOM 2817 N N . LEU A 1 351 ? -31.808 19.309 41.971 1.00 48.03 351 LEU A N 1
ATOM 2818 C CA . LEU A 1 351 ? -32.915 20.222 42.257 1.00 48.03 351 LEU A CA 1
ATOM 2819 C C . LEU A 1 351 ? -33.159 20.238 43.775 1.00 48.03 351 LEU A C 1
ATOM 2821 O O . LEU A 1 351 ? -33.103 19.179 44.404 1.00 48.03 351 LEU A O 1
ATOM 2825 N N . PRO A 1 352 ? -33.424 21.405 44.390 1.00 41.69 352 PRO A N 1
ATOM 2826 C CA . PRO A 1 352 ? -33.669 21.471 45.822 1.00 41.69 352 PRO A CA 1
ATOM 2827 C C . PRO A 1 352 ? -34.830 20.535 46.174 1.00 41.69 352 PRO A C 1
ATOM 2829 O O . PRO A 1 352 ? -35.934 20.674 45.647 1.00 41.69 352 PRO A O 1
ATOM 2832 N N . LEU A 1 353 ? -34.553 19.589 47.078 1.00 44.19 353 LEU A N 1
ATOM 2833 C CA . LEU A 1 353 ? -35.412 18.501 47.582 1.00 44.19 353 LEU A CA 1
ATOM 2834 C C . LEU A 1 353 ? -36.784 18.938 48.142 1.00 44.19 353 LEU A C 1
ATOM 2836 O O . LEU A 1 353 ? -37.525 18.121 48.674 1.00 44.19 353 LEU A O 1
ATOM 2840 N N . GLN A 1 354 ? -37.149 20.212 48.020 1.00 38.06 354 GLN A N 1
ATOM 2841 C CA . GLN A 1 354 ? -38.420 20.771 48.466 1.00 38.06 354 GLN A CA 1
ATOM 2842 C C . GLN A 1 354 ? -39.529 20.721 47.397 1.00 38.06 354 GLN A C 1
ATOM 2844 O O . GLN A 1 354 ? -40.650 21.118 47.696 1.00 38.06 354 GLN A O 1
ATOM 2849 N N . PHE A 1 355 ? -39.267 20.222 46.178 1.00 37.91 355 PHE A N 1
ATOM 2850 C CA . PHE A 1 355 ? -40.222 20.325 45.057 1.00 37.91 355 PHE A CA 1
ATOM 2851 C C . PHE A 1 355 ? -40.524 19.042 44.259 1.00 37.91 355 PHE A C 1
ATOM 2853 O O . PHE A 1 355 ? -40.944 19.144 43.108 1.00 37.91 355 PHE A O 1
ATOM 2860 N N . ILE A 1 356 ? -40.383 17.829 44.812 1.00 38.78 356 ILE A N 1
ATOM 2861 C CA . ILE A 1 356 ? -40.763 16.613 44.055 1.00 38.78 356 ILE A CA 1
ATOM 2862 C C . ILE A 1 356 ? -41.693 15.679 44.854 1.00 38.78 356 ILE A C 1
ATOM 2864 O O . ILE A 1 356 ? -41.216 14.795 45.559 1.00 38.78 356 ILE A O 1
ATOM 2868 N N . PRO A 1 357 ? -43.026 15.785 44.668 1.00 36.62 357 PRO A N 1
ATOM 2869 C CA . PRO A 1 357 ? -44.001 14.782 45.120 1.00 36.62 357 PRO A CA 1
ATOM 2870 C C . PRO A 1 357 ? -44.020 13.493 44.265 1.00 36.62 357 PRO A C 1
ATOM 2872 O O . PRO A 1 357 ? -44.806 12.591 44.528 1.00 36.62 357 PRO A O 1
ATOM 2875 N N . ILE A 1 358 ? -43.192 13.398 43.217 1.00 38.28 358 ILE A N 1
ATOM 2876 C CA . ILE A 1 358 ? -43.302 12.391 42.137 1.00 38.28 358 ILE A CA 1
ATOM 2877 C C . ILE A 1 358 ? -42.417 11.142 42.371 1.00 38.28 358 ILE A C 1
ATOM 2879 O O . ILE A 1 358 ? -42.462 10.185 41.599 1.00 38.28 358 ILE A O 1
ATOM 2883 N N . ILE A 1 359 ? -41.641 11.085 43.460 1.00 41.50 359 ILE A N 1
ATOM 2884 C CA . ILE A 1 359 ? -40.739 9.945 43.738 1.00 41.50 359 ILE A CA 1
ATOM 2885 C C . ILE A 1 359 ? -41.494 8.682 44.208 1.00 41.50 359 ILE A C 1
ATOM 2887 O O . ILE A 1 359 ? -40.963 7.583 44.095 1.00 41.50 359 ILE A O 1
ATOM 2891 N N . ASN A 1 360 ? -42.770 8.780 44.595 1.00 37.59 360 ASN A N 1
ATOM 2892 C CA . ASN A 1 360 ? -43.571 7.615 45.011 1.00 37.59 360 ASN A CA 1
ATOM 2893 C C . ASN A 1 360 ? -44.094 6.744 43.848 1.00 37.59 360 ASN A C 1
ATOM 2895 O O . ASN A 1 360 ? -44.832 5.791 44.082 1.00 37.59 360 ASN A O 1
ATOM 2899 N N . SER A 1 361 ? -43.740 7.066 42.601 1.00 35.31 361 SER A N 1
ATOM 2900 C CA . SER A 1 361 ? -44.252 6.396 41.389 1.00 35.31 361 SER A CA 1
ATOM 2901 C C . SER A 1 361 ? -43.159 5.797 40.495 1.00 35.31 361 SER A C 1
ATOM 2903 O O . SER A 1 361 ? -43.450 5.325 39.397 1.00 35.31 361 SER A O 1
ATOM 2905 N N . ILE A 1 362 ? -41.902 5.797 40.945 1.00 37.47 362 ILE A N 1
ATOM 2906 C CA . ILE A 1 362 ? -40.798 5.148 40.231 1.00 37.47 362 ILE A CA 1
ATOM 2907 C C . ILE A 1 362 ? -40.658 3.719 40.784 1.00 37.47 362 ILE A C 1
ATOM 2909 O O . ILE A 1 362 ? -40.437 3.577 41.982 1.00 37.47 362 ILE A O 1
ATOM 2913 N N . PRO A 1 363 ? -40.782 2.660 39.959 1.00 34.66 363 PRO A N 1
ATOM 2914 C CA . PRO A 1 363 ? -40.626 1.288 40.430 1.00 34.66 363 PRO A CA 1
ATOM 2915 C C . PRO A 1 363 ? -39.243 1.073 41.061 1.00 34.66 363 PRO A C 1
ATOM 2917 O O . PRO A 1 363 ? -38.233 1.485 40.482 1.00 34.66 363 PRO A O 1
ATOM 2920 N N . ASP A 1 364 ? -39.194 0.363 42.192 1.00 39.12 364 ASP A N 1
ATOM 2921 C CA . ASP A 1 364 ? -37.993 0.076 43.005 1.00 39.12 364 ASP A CA 1
ATOM 2922 C C . ASP A 1 364 ? -36.803 -0.511 42.215 1.00 39.12 364 ASP A C 1
ATOM 2924 O O . ASP A 1 364 ? -35.643 -0.389 42.611 1.00 39.12 364 ASP A O 1
ATOM 2928 N N . LEU A 1 365 ? -37.070 -1.071 41.034 1.00 35.94 365 LEU A N 1
ATOM 2929 C CA . LEU A 1 365 ? -36.077 -1.558 40.073 1.00 35.94 365 LEU A CA 1
ATOM 2930 C C . LEU A 1 365 ? -35.146 -0.456 39.529 1.00 35.94 365 LEU A C 1
ATOM 2932 O O . LEU A 1 365 ? -34.001 -0.738 39.180 1.00 35.94 365 LEU A O 1
ATOM 2936 N N . ILE A 1 366 ? -35.612 0.796 39.464 1.00 40.66 366 ILE A N 1
ATOM 2937 C CA . ILE A 1 366 ? -34.823 1.943 38.990 1.00 40.66 366 ILE A CA 1
ATOM 2938 C C . ILE A 1 366 ? -33.980 2.527 40.128 1.00 40.66 366 ILE A C 1
ATOM 2940 O O . ILE A 1 366 ? -32.847 2.936 39.883 1.00 40.66 366 ILE A O 1
ATOM 2944 N N . MET A 1 367 ? -34.474 2.513 41.373 1.00 37.28 367 MET A N 1
ATOM 2945 C CA . MET A 1 367 ? -33.698 3.013 42.512 1.00 37.28 367 MET A CA 1
ATOM 2946 C C . MET A 1 367 ? -32.489 2.117 42.804 1.00 37.28 367 MET A C 1
ATOM 2948 O O . MET A 1 367 ? -31.393 2.644 42.960 1.00 37.28 367 MET A O 1
ATOM 2952 N N . GLY A 1 368 ? -32.639 0.787 42.736 1.00 35.19 368 GLY A N 1
ATOM 2953 C CA . GLY A 1 368 ? -31.527 -0.155 42.936 1.00 35.19 368 GLY A CA 1
ATOM 2954 C C . GLY A 1 368 ? -30.379 -0.010 41.925 1.00 35.19 368 GLY A C 1
ATOM 2955 O O . GLY A 1 368 ? -29.219 -0.167 42.286 1.00 35.19 368 GLY A O 1
ATOM 2956 N N . ALA A 1 369 ? -30.671 0.374 40.677 1.00 39.19 369 ALA A N 1
ATOM 2957 C CA . ALA A 1 369 ? -29.643 0.630 39.661 1.00 39.19 369 ALA A CA 1
ATOM 2958 C C . ALA A 1 369 ? -28.967 2.008 39.806 1.00 39.19 369 ALA A C 1
ATOM 2960 O O . ALA A 1 369 ? -27.875 2.224 39.274 1.00 39.19 369 ALA A O 1
ATOM 2961 N N . ILE A 1 370 ? -29.620 2.950 40.494 1.00 40.94 370 ILE A N 1
ATOM 2962 C CA . ILE A 1 370 ? -29.097 4.296 40.727 1.00 40.94 370 ILE A CA 1
ATOM 2963 C C . ILE A 1 370 ? -28.139 4.275 41.919 1.00 40.94 370 ILE A C 1
ATOM 2965 O O . ILE A 1 370 ? -27.048 4.821 41.792 1.00 40.94 370 ILE A O 1
ATOM 2969 N N . THR A 1 371 ? -28.465 3.602 43.027 1.00 39.75 371 THR A N 1
ATOM 2970 C CA . THR A 1 371 ? -27.632 3.626 44.245 1.00 39.75 371 THR A CA 1
ATOM 2971 C C . THR A 1 371 ? -26.248 2.998 44.065 1.00 39.75 371 THR A C 1
ATOM 2973 O O . THR A 1 371 ? -25.276 3.552 44.574 1.00 39.75 371 THR A O 1
ATOM 2976 N N . ASP A 1 372 ? -26.113 1.939 43.262 1.00 35.47 372 ASP A N 1
ATOM 2977 C CA . ASP A 1 372 ? -24.816 1.271 43.045 1.00 35.47 372 ASP A CA 1
ATOM 2978 C C . ASP A 1 372 ? -23.862 2.051 42.116 1.00 35.47 372 ASP A C 1
ATOM 2980 O O . ASP A 1 372 ? -22.671 1.752 42.034 1.00 35.47 372 ASP A O 1
ATOM 2984 N N . ALA A 1 373 ? -24.350 3.090 41.427 1.00 41.25 373 ALA A N 1
ATOM 2985 C CA . ALA A 1 373 ? -23.542 3.940 40.549 1.00 41.25 373 ALA A CA 1
ATOM 2986 C C . ALA A 1 373 ? -23.114 5.274 41.194 1.00 41.25 373 ALA A C 1
ATOM 2988 O O . ALA A 1 373 ? -22.355 6.032 40.578 1.00 41.25 373 ALA A O 1
ATOM 2989 N N . VAL A 1 374 ? -23.616 5.602 42.392 1.00 42.97 374 VAL A N 1
ATOM 2990 C CA . VAL A 1 374 ? -23.546 6.972 42.932 1.00 42.97 374 VAL A CA 1
ATOM 2991 C C . VAL A 1 374 ? -22.258 7.278 43.690 1.00 42.97 374 VAL A C 1
ATOM 2993 O O . VAL A 1 374 ? -21.861 8.441 43.737 1.00 42.97 374 VAL A O 1
ATOM 2996 N N . THR A 1 375 ? -21.545 6.294 44.228 1.00 38.91 375 THR A N 1
ATOM 2997 C CA . THR A 1 375 ? -20.560 6.608 45.273 1.00 38.91 375 THR A CA 1
ATOM 2998 C C . THR A 1 375 ? -19.151 6.990 44.811 1.00 38.91 375 THR A C 1
ATOM 3000 O O . THR A 1 375 ? -18.365 7.375 45.665 1.00 38.91 375 THR A O 1
ATOM 3003 N N . GLU A 1 376 ? -18.811 7.005 43.510 1.00 37.25 376 GLU A N 1
ATOM 3004 C CA . GLU A 1 376 ? -17.435 7.394 43.105 1.00 37.25 376 GLU A CA 1
ATOM 3005 C C . GLU A 1 376 ? -17.245 8.259 41.835 1.00 37.25 376 GLU A C 1
ATOM 3007 O O . GLU A 1 376 ? -16.118 8.675 41.572 1.00 37.25 376 GLU A O 1
ATOM 3012 N N . LYS A 1 377 ? -18.269 8.602 41.025 1.00 45.91 377 LYS A N 1
ATOM 3013 C CA . LYS A 1 377 ? -18.016 9.239 39.696 1.00 45.91 377 LYS A CA 1
ATOM 3014 C C . LYS A 1 377 ? -18.955 10.357 39.212 1.00 45.91 377 LYS A C 1
ATOM 3016 O O . LYS A 1 377 ? -19.000 10.630 38.012 1.00 45.91 377 LYS A O 1
ATOM 3021 N N . MET A 1 378 ? -19.705 11.044 40.069 1.00 49.38 378 MET A N 1
ATOM 3022 C CA . MET A 1 378 ? -20.686 12.030 39.581 1.00 49.38 378 MET A CA 1
ATOM 3023 C C . MET A 1 378 ? -20.114 13.440 39.365 1.00 49.38 378 MET A C 1
ATOM 3025 O O . MET A 1 378 ? -20.375 14.358 40.137 1.00 49.38 378 MET A O 1
ATOM 3029 N N . LYS A 1 379 ? -19.403 13.647 38.250 1.00 57.72 379 LYS A N 1
ATOM 3030 C CA . LYS A 1 379 ? -19.396 14.963 37.588 1.00 57.72 379 LYS A CA 1
ATOM 3031 C C . LYS A 1 379 ? -20.542 14.990 36.580 1.00 57.72 379 LYS A C 1
ATOM 3033 O O . LYS A 1 379 ? -20.622 14.116 35.718 1.00 57.72 379 LYS A O 1
ATOM 3038 N N . LYS A 1 380 ? -21.432 15.981 36.693 1.00 60.62 380 LYS A N 1
ATOM 3039 C CA . LYS A 1 380 ? -22.455 16.255 35.676 1.00 60.62 380 LYS A CA 1
ATOM 3040 C C . LYS A 1 380 ? -21.734 16.500 34.340 1.00 60.62 380 LYS A C 1
ATOM 3042 O O . LYS A 1 380 ? -20.911 17.414 34.296 1.00 60.62 380 LYS A O 1
ATOM 3047 N N . PRO A 1 381 ? -21.990 15.708 33.285 1.00 63.84 381 PRO A N 1
ATOM 3048 C CA . PRO A 1 381 ? -21.373 15.962 31.988 1.00 63.84 381 PRO A CA 1
ATOM 3049 C C . PRO A 1 381 ? -21.829 17.329 31.469 1.00 63.84 381 PRO A C 1
ATOM 3051 O O . PRO A 1 381 ? -22.993 17.703 31.646 1.00 63.84 381 PRO A O 1
ATOM 3054 N N . SER A 1 382 ? -20.924 18.099 30.865 1.00 68.56 382 SER A N 1
ATOM 3055 C CA . SER A 1 382 ? -21.310 19.367 30.247 1.00 68.56 382 SER A CA 1
ATOM 3056 C C . SER A 1 382 ? -22.111 19.111 28.966 1.00 68.56 382 SER A C 1
ATOM 3058 O O . SER A 1 382 ? -22.039 18.036 28.371 1.00 68.56 382 SER A O 1
ATOM 3060 N N . VAL A 1 383 ? -22.881 20.102 28.506 1.00 68.94 383 VAL A N 1
ATOM 3061 C CA . VAL A 1 383 ? -23.595 20.005 27.217 1.00 68.94 383 VAL A CA 1
ATOM 3062 C C . VAL A 1 383 ? -22.615 19.792 26.060 1.00 68.94 383 VAL A C 1
ATOM 3064 O O . VAL A 1 383 ? -22.904 19.012 25.157 1.00 68.94 383 VAL A O 1
ATOM 3067 N N . SER A 1 384 ? -21.434 20.413 26.132 1.00 68.38 384 SER A N 1
ATOM 3068 C CA . SER A 1 384 ? -20.350 20.212 25.167 1.00 68.38 384 SER A CA 1
ATOM 3069 C C . SER A 1 384 ? -19.885 18.754 25.134 1.00 68.38 384 SER A C 1
ATOM 3071 O O . SER A 1 384 ? -19.809 18.164 24.059 1.00 68.38 384 SER A O 1
ATOM 3073 N N . ASP A 1 385 ? -19.660 18.141 26.301 1.00 67.44 385 ASP A N 1
ATOM 3074 C CA . ASP A 1 385 ? -19.253 16.731 26.392 1.00 67.44 385 ASP A CA 1
ATOM 3075 C C . ASP A 1 385 ? -20.332 15.807 25.820 1.00 67.44 385 ASP A C 1
ATOM 3077 O O . ASP A 1 385 ? -20.031 14.839 25.127 1.00 67.44 385 ASP A O 1
ATOM 3081 N N . MET A 1 386 ? -21.608 16.114 26.071 1.00 70.12 386 MET A N 1
ATOM 3082 C CA . MET A 1 386 ? -22.717 15.334 25.521 1.00 70.12 386 MET A CA 1
ATOM 3083 C C . MET A 1 386 ? -22.765 15.413 23.996 1.00 70.12 386 MET A C 1
ATOM 3085 O O . MET A 1 386 ? -22.890 14.377 23.349 1.00 70.12 386 MET A O 1
ATOM 3089 N N . ILE A 1 387 ? -22.643 16.612 23.418 1.00 71.69 387 ILE A N 1
ATOM 3090 C CA . ILE A 1 387 ? -22.622 16.799 21.960 1.00 71.69 387 ILE A CA 1
ATOM 3091 C C . ILE A 1 387 ? -21.435 16.050 21.345 1.00 71.69 387 ILE A C 1
ATOM 3093 O O . ILE A 1 387 ? -21.620 15.337 20.358 1.00 71.69 387 ILE A O 1
ATOM 3097 N N . SER A 1 388 ? -20.252 16.160 21.958 1.00 74.69 388 SER A N 1
ATOM 3098 C CA . SER A 1 388 ? -19.043 15.450 21.529 1.00 74.69 388 SER A CA 1
ATOM 3099 C C . SER A 1 388 ? -19.276 13.942 21.493 1.00 74.69 388 SER A C 1
ATOM 3101 O O . SER A 1 388 ? -19.114 13.318 20.450 1.00 74.69 388 SER A O 1
ATOM 3103 N N . VAL A 1 389 ? -19.773 13.355 22.588 1.00 76.62 389 VAL A N 1
ATOM 3104 C CA . VAL A 1 389 ? -19.999 11.905 22.635 1.00 76.62 389 VAL A CA 1
ATOM 3105 C C . VAL A 1 389 ? -21.101 11.459 21.673 1.00 76.62 389 VAL A C 1
ATOM 3107 O O . VAL A 1 389 ? -21.002 10.380 21.094 1.00 76.62 389 VAL A O 1
ATOM 3110 N N . ILE A 1 390 ? -22.148 12.263 21.462 1.00 76.75 390 ILE A N 1
ATOM 3111 C CA . ILE A 1 390 ? -23.186 11.947 20.470 1.00 76.75 390 ILE A CA 1
ATOM 3112 C C . ILE A 1 390 ? -22.579 11.875 19.068 1.00 76.75 390 ILE A C 1
ATOM 3114 O O . ILE A 1 390 ? -22.862 10.925 18.333 1.00 76.75 390 ILE A O 1
ATOM 3118 N N . LYS A 1 391 ? -21.745 12.856 18.708 1.00 81.38 391 LYS A N 1
ATOM 3119 C CA . LYS A 1 391 ? -21.073 12.901 17.408 1.00 81.38 391 LYS A CA 1
ATOM 3120 C C . LYS A 1 391 ? -20.145 11.699 17.242 1.00 81.38 391 LYS A C 1
ATOM 3122 O O . LYS A 1 391 ? -20.340 10.928 16.304 1.00 81.38 391 LYS A O 1
ATOM 3127 N N . ASP A 1 392 ? -19.232 11.490 18.185 1.00 83.50 392 ASP A N 1
ATOM 3128 C CA . ASP A 1 392 ? -18.240 10.410 18.139 1.00 83.50 392 ASP A CA 1
ATOM 3129 C C . ASP A 1 392 ? -18.910 9.035 18.077 1.00 83.50 392 ASP A C 1
ATOM 3131 O O . ASP A 1 392 ? -18.512 8.154 17.318 1.00 83.50 392 ASP A O 1
ATOM 3135 N N . SER A 1 393 ? -19.976 8.841 18.855 1.00 82.31 393 SER A N 1
ATOM 3136 C CA . SER A 1 393 ? -20.677 7.565 18.897 1.00 82.31 393 SER A CA 1
ATOM 3137 C C . SER A 1 393 ? -21.460 7.284 17.614 1.00 82.31 393 SER A C 1
ATOM 3139 O O . SER A 1 393 ? -21.481 6.147 17.138 1.00 82.31 393 SER A O 1
ATOM 3141 N N . LYS A 1 394 ? -22.046 8.320 16.996 1.00 84.38 394 LYS A N 1
ATOM 3142 C CA . LYS A 1 394 ? -22.659 8.195 15.669 1.00 84.38 394 LYS A CA 1
ATOM 3143 C C . LYS A 1 394 ? -21.616 7.795 14.622 1.00 84.38 394 LYS A C 1
ATOM 3145 O O . LYS A 1 394 ? -21.871 6.862 13.869 1.00 84.38 394 LYS A O 1
ATOM 3150 N N . GLN A 1 395 ? -20.452 8.447 14.612 1.00 86.06 395 GLN A N 1
ATOM 3151 C CA . GLN A 1 395 ? -19.357 8.122 13.689 1.00 86.06 395 GLN A CA 1
ATOM 3152 C C . GLN A 1 395 ? -18.898 6.671 13.868 1.00 86.06 395 GLN A C 1
ATOM 3154 O O . GLN A 1 395 ? -18.927 5.897 12.919 1.00 86.06 395 GLN A O 1
ATOM 3159 N N . LYS A 1 396 ? -18.597 6.255 15.103 1.00 87.62 396 LYS A N 1
ATOM 3160 C CA . LYS A 1 396 ? -18.192 4.876 15.422 1.00 87.62 396 LYS A CA 1
ATOM 3161 C C . LYS A 1 396 ? -19.241 3.825 15.035 1.00 87.62 396 LYS A C 1
ATOM 3163 O O . LYS A 1 396 ? -18.887 2.720 14.632 1.00 87.62 396 LYS A O 1
ATOM 3168 N N . SER A 1 397 ? -20.531 4.150 15.142 1.00 85.62 397 SER A N 1
ATOM 3169 C CA . SER A 1 397 ? -21.601 3.261 14.675 1.00 85.62 397 SER A CA 1
ATOM 3170 C C . SER A 1 397 ? -21.606 3.107 13.151 1.00 85.62 397 SER A C 1
ATOM 3172 O O . SER A 1 397 ? -21.835 2.000 12.674 1.00 85.62 397 SER A O 1
ATOM 3174 N N . ILE A 1 398 ? -21.355 4.188 12.403 1.00 85.25 398 ILE A N 1
ATOM 3175 C CA . ILE A 1 398 ? -21.253 4.160 10.934 1.00 85.25 398 ILE A CA 1
ATOM 3176 C C . ILE A 1 398 ? -20.029 3.344 10.506 1.00 85.25 398 ILE A C 1
ATOM 3178 O O . ILE A 1 398 ? -20.141 2.491 9.635 1.00 85.25 398 ILE A O 1
ATOM 3182 N N . VAL A 1 399 ? -18.889 3.517 11.185 1.00 86.19 399 VAL A N 1
ATOM 3183 C CA . VAL A 1 399 ? -17.677 2.710 10.957 1.00 86.19 399 VAL A CA 1
ATOM 3184 C C . VAL A 1 399 ? -17.968 1.212 11.061 1.00 86.19 399 VAL A C 1
ATOM 3186 O O . VAL A 1 399 ? -17.562 0.438 10.196 1.00 86.19 399 VAL A O 1
ATOM 3189 N N . ALA A 1 400 ? -18.698 0.798 12.099 1.00 85.62 400 ALA A N 1
ATOM 3190 C CA . ALA A 1 400 ? -19.070 -0.600 12.288 1.00 85.62 400 ALA A CA 1
ATOM 3191 C C . ALA A 1 400 ? -19.972 -1.121 11.157 1.00 85.62 400 ALA A C 1
ATOM 3193 O O . ALA A 1 400 ? -19.787 -2.244 10.690 1.00 85.62 400 ALA A O 1
ATOM 3194 N N . ASP A 1 401 ? -20.927 -0.306 10.704 1.00 86.00 401 ASP A N 1
ATOM 3195 C CA . ASP A 1 401 ? -21.804 -0.648 9.582 1.00 86.00 401 ASP A CA 1
ATOM 3196 C C . ASP A 1 401 ? -21.039 -0.792 8.272 1.00 86.00 401 ASP A C 1
ATOM 3198 O O . ASP A 1 401 ? -21.240 -1.766 7.544 1.00 86.00 401 ASP A O 1
ATOM 3202 N N . ASN A 1 402 ? -20.108 0.118 8.010 1.00 84.56 402 ASN A N 1
ATOM 3203 C CA . ASN A 1 402 ? -19.308 0.082 6.796 1.00 84.56 402 ASN A CA 1
ATOM 3204 C C . ASN A 1 402 ? -18.313 -1.072 6.797 1.00 84.56 402 ASN A C 1
ATOM 3206 O O . ASN A 1 402 ? -18.141 -1.706 5.762 1.00 84.56 402 ASN A O 1
ATOM 3210 N N . ALA A 1 403 ? -17.744 -1.430 7.951 1.00 84.06 403 ALA A N 1
ATOM 3211 C CA . ALA A 1 403 ? -16.928 -2.634 8.070 1.00 84.06 403 ALA A CA 1
ATOM 3212 C C . ALA A 1 403 ? -17.740 -3.905 7.771 1.00 84.06 403 ALA A C 1
ATOM 3214 O O . ALA A 1 403 ? -17.289 -4.761 7.014 1.00 84.06 403 ALA A O 1
ATOM 3215 N N . LEU A 1 404 ? -18.963 -4.017 8.305 1.00 84.69 404 LEU A N 1
ATOM 3216 C CA . LEU A 1 404 ? -19.848 -5.155 8.025 1.00 84.69 404 LEU A CA 1
ATOM 3217 C C . LEU A 1 404 ? -20.273 -5.210 6.550 1.00 84.69 404 LEU A C 1
ATOM 3219 O O . LEU A 1 404 ? -20.333 -6.292 5.968 1.00 84.69 404 LEU A O 1
ATOM 3223 N N . LYS A 1 405 ? -20.529 -4.055 5.927 1.00 83.12 405 LYS A N 1
ATOM 3224 C CA . LYS A 1 405 ? -20.804 -3.966 4.489 1.00 83.12 405 LYS A CA 1
ATOM 3225 C C . LYS A 1 405 ? -19.581 -4.379 3.667 1.00 83.12 405 LYS A C 1
ATOM 3227 O O . LYS A 1 405 ? -19.715 -5.184 2.750 1.00 83.12 405 LYS A O 1
ATOM 3232 N N . TYR A 1 406 ? -18.399 -3.878 4.022 1.00 79.06 406 TYR A N 1
ATOM 3233 C CA . TYR A 1 406 ? -17.138 -4.232 3.375 1.00 79.06 406 TYR A CA 1
ATOM 3234 C C . TYR A 1 406 ? -16.874 -5.737 3.444 1.00 79.06 406 TYR A C 1
ATOM 3236 O O . TYR A 1 406 ? -16.472 -6.318 2.438 1.00 79.06 406 TYR A O 1
ATOM 3244 N N . LEU A 1 407 ? -17.152 -6.369 4.592 1.00 80.12 407 LEU A N 1
ATOM 3245 C CA . LEU A 1 407 ? -17.096 -7.821 4.740 1.00 80.12 407 LEU A CA 1
ATOM 3246 C C . LEU A 1 407 ? -18.002 -8.491 3.705 1.00 80.12 407 LEU A C 1
ATOM 3248 O O . LEU A 1 407 ? -17.486 -9.217 2.877 1.00 80.12 407 LEU A O 1
ATOM 3252 N N . SER A 1 408 ? -19.297 -8.154 3.677 1.00 75.50 408 SER A N 1
ATOM 3253 C CA . SER A 1 408 ? -20.282 -8.800 2.789 1.00 75.50 408 SER A CA 1
ATOM 3254 C C . SER A 1 408 ? -20.030 -8.657 1.285 1.00 75.50 408 SER A C 1
ATOM 3256 O O . SER A 1 408 ? -20.567 -9.433 0.502 1.00 75.50 408 SER A O 1
ATOM 3258 N N . VAL A 1 409 ? -19.287 -7.628 0.871 1.00 70.88 409 VAL A N 1
ATOM 3259 C CA . VAL A 1 409 ? -18.976 -7.385 -0.544 1.00 70.88 409 VAL A CA 1
ATOM 3260 C C . VAL A 1 409 ? -17.691 -8.098 -0.957 1.00 70.88 409 VAL A C 1
ATOM 3262 O O . VAL A 1 409 ? -17.576 -8.542 -2.094 1.00 70.88 409 VAL A O 1
ATOM 3265 N N . ASN A 1 410 ? -16.722 -8.206 -0.046 1.00 68.19 410 ASN A N 1
ATOM 3266 C CA . ASN A 1 410 ? -15.379 -8.672 -0.376 1.00 68.19 410 ASN A CA 1
ATOM 3267 C C . ASN A 1 410 ? -15.078 -10.095 0.136 1.00 68.19 410 ASN A C 1
ATOM 3269 O O . ASN A 1 410 ? -14.015 -10.625 -0.200 1.00 68.19 410 ASN A O 1
ATOM 3273 N N . PHE A 1 411 ? -15.937 -10.689 0.970 1.00 68.00 411 PHE A N 1
ATOM 3274 C CA . PHE A 1 411 ? -15.782 -12.005 1.604 1.00 68.00 411 PHE A CA 1
ATOM 3275 C C . PHE A 1 411 ? -17.145 -12.685 1.769 1.00 68.00 411 PHE A C 1
ATOM 3277 O O . PHE A 1 411 ? -17.157 -13.936 1.725 1.00 68.00 411 PHE A O 1
#

Radius of gyration: 26.84 Å; Cα contacts (8 Å, |Δi|>4): 498; chains: 1; bounding box: 72×43×81 Å

Solvent-accessible surface area (backbone atoms only — not comparable to full-atom values): 22860 Å² total; per-residue (Å²): 40,36,58,53,59,48,38,30,66,59,36,10,68,92,78,38,56,72,65,57,23,50,52,38,36,53,46,30,53,50,50,52,50,39,38,42,71,66,69,43,41,44,34,41,42,47,63,32,62,74,22,10,42,52,49,49,51,40,55,76,39,96,44,26,66,43,53,46,50,36,30,57,70,51,49,38,34,43,34,34,54,66,97,49,92,45,54,62,55,48,51,48,50,54,44,46,52,45,55,73,67,81,70,74,74,71,76,43,45,63,49,68,67,55,78,80,46,54,70,70,53,43,36,51,46,42,50,43,48,46,50,21,67,75,71,74,52,82,73,53,77,45,91,94,54,59,67,70,62,29,52,52,50,44,54,51,53,50,46,46,51,52,49,41,61,45,33,64,87,52,62,40,70,25,45,74,52,83,51,54,43,39,55,46,37,48,53,23,38,50,45,45,54,70,65,64,58,91,49,60,68,46,42,52,52,36,59,54,54,69,76,56,85,49,52,82,37,71,65,49,50,50,56,53,54,69,71,48,71,88,53,57,70,67,49,50,48,56,51,49,51,49,49,51,50,29,46,48,49,24,51,45,55,11,47,80,46,92,74,38,32,44,40,68,44,61,77,95,51,51,85,53,56,84,34,51,87,72,54,98,66,57,47,76,42,64,71,77,67,72,90,49,86,70,58,78,59,62,44,63,86,49,44,65,58,53,43,53,55,37,53,50,41,21,68,75,64,73,48,52,66,70,57,18,38,55,51,44,25,54,51,28,69,46,45,47,58,55,52,54,49,50,40,51,52,49,53,61,71,70,44,74,88,88,75,69,91,66,70,88,76,62,62,68,75,56,54,62,64,48,63,81,62,56,86,82,69,85,69,78,69,50,71,66,55,50,52,49,49,40,51,54,26,51,37,54,25,50,49,35,51,50,36,54,49,48,44,71,73,72,105

Mean predicted aligned error: 9.93 Å

pLDDT: mean 80.29, std 14.86, range [34.66, 96.0]

Foldseek 3Di:
DEECLLPLQQLFVVNDPPVSNVVSLLLSVLVLLLCLLLVHAYEAELLSCQQRPSNLVCCVDPLNVLVLVCLLVRSHAYEYEPPDLFSLRVVLVLLVVLQVPDDDNPCRSQLNCLVVDDSVQSNQLSVLLNVCSVVVHQQSDDPPDDPVSSVSVSSSSVSRVSSRVSNNVRYDYFAQFPDQLQVQLLQLLVLVLVVPPPDPLLNVVSVVPNVDRQGSDLVSQVVVLVVVVVGDPVSSVLSNQSSSVSNSQRVQRRDPDPPAHEYADAPVNPVSVVSGPHDPRHDYDHQCPDPDPLSVLDDSVCSVVLSVQLVVQCVVVVDRSLVSLVVLLVCLVCPLVVLVVLLVVVVVVPDPPPDDPPPVPDPPVVVVVVVVPPDDDDDRDDPVNSVVSNVNSVSSSSSSVVSNVSVVRPD

Sequence (411 aa):
MFLDLFDTVRTSLAVNDLETCGKSSVEAETALFYLMVLGYHPNLTQTQIMDSNTIIKIMQSDYKESFLKLIRKGYIRISLYHGTKSIQEHFLNAMRMGIDGNEDFYEFSTIPFMSEYDEKRRKLFQTRIIDACINGYHDFSCDGIRPEHSEYVGELVQSIIDINTEAKASYMNCRFPTLDLGNAVRDSIVSLAQSEPEDLALKELSNEMLRYNFSNKRSACYNFLLNSKHYPKDTINKMKTIVDCCYNMVVASSVNDNEGSKLSVPADYTGLIQYLNIDEKTNINENAVSDSNESEFITWENIETILQEIENIERKKNCTREEALRLYKVQQSKLPVKIIGKYIGISALTLPLQFIPIINSIPDLIMGAITDAVTEKMKKPSVSDMISVIKDSKQKSIVADNALKYLSVNF

Secondary structure (DSSP, 8-state):
--BGGG-TGGG-TTTS-HHHHHHHHHHHHHHHHHHHHTT---EEEHHHHHH-HHHHHHHTSTTHHHHHHHHHTTSSEEEEPTT-S-HHHHHHHHHHHHHH-SS-----TT-GGGGGS-HHHHHHHHHHHHHHHHHT------TTS-HHHHHHHHHHHHHHHHHHHHHTTTEEEPPPPSS-HHHHHHHHHHHHHHT--S-HHHHHHHHHHTTS--TT-HHHHHHHHHH-TTS-HHHHHHHHHHHHHHHHHHHHHHS--TT-EEEE--GGGGGGGGGS---TTEEEE-------GGGGG--HHHHHHHHHHHHHHHHHHT--HHHHHHHHHHHHHHHHHHHHHHHHHHHHHTS-TTS-GGGGGS-HHHHHHHHTTSSS--PPPPHHHHHHHHHHHHHHHHHHHHHHHHHHHH-